Protein AF-0000000075650741 (afdb_homodimer)

InterPro domains:
  IPR013320 Concanavalin A-like lectin/glucanase domain superfamily [SSF49899] (111-325)

Secondary structure (DSSP, 8-state):
-----------------------------------------HHHHHHHHHHHHHHHHHHHHTT----------------------------------------SS----SSPPSSEEEEE--STTTTT---SSS----EEES-EEE--GGG-TT-EEEEESSTT-EEEE---STT--TTEEEEEEEEEE-TT--EEEEEE--TTSS---SEEEEETTTTEEEEE--BTT------EEEE-PPTTS-EEEEEEEETTTTEEEEEETTEEEEEEE--S--B---S-EEESB--GGG----B-EEEEEEEEEESS---HHHHHHHHHHHHS---/------------------------S--------------SSHHHHHHHHHHHHHHHHHHHHHGGG--------------------------------------SS----SSPPSSEEEEE--STTTTT---SSS----EEES-EEE--GGG-TT-EEEEESSTT-EEEE---STT--TTEEEEEEEEEE-TT--EEEEEE--TTSS---SEEEEETTTTEEEEE--BTT------EEEE-PPTTS-EEEEEEEETTTTEEEEEETTEEEEEEE--S--B---S-EEESB--GGG----B-EEEEEEEEEESS---HHHHHHHHHHHHS---

Solvent-accessible surface area (backbone atoms only — not comparable to full-atom values): 36694 Å² total; per-residue (Å²): 140,85,81,80,77,80,74,80,74,78,76,75,77,73,78,78,77,78,80,82,81,82,81,88,82,81,71,75,75,67,74,71,79,57,81,69,70,77,59,83,52,72,64,60,62,51,52,53,45,51,52,42,52,50,52,43,51,59,56,57,72,70,60,74,72,81,75,85,79,77,86,79,77,76,77,82,86,82,79,88,83,84,79,83,86,73,90,73,85,77,83,84,82,80,80,72,80,71,81,79,74,85,75,72,82,73,72,56,63,88,60,74,58,68,22,55,38,36,28,26,50,20,19,68,90,55,32,49,38,31,61,32,34,51,62,45,45,37,49,79,29,73,60,48,72,29,66,15,58,87,67,32,80,37,32,6,26,29,26,76,39,34,46,64,10,26,35,39,27,59,49,87,54,54,62,44,38,39,46,20,28,24,44,34,31,37,38,26,40,33,72,57,31,26,19,31,65,40,26,22,29,44,82,96,41,76,58,50,23,28,33,34,31,34,31,81,56,33,27,20,43,34,38,33,74,12,24,65,83,45,46,82,51,85,58,51,74,43,74,75,48,58,63,76,36,78,45,38,39,35,40,33,32,33,31,92,80,8,38,34,39,35,28,50,68,50,37,79,73,45,72,47,79,73,43,80,48,56,34,14,33,75,34,31,34,27,23,20,11,47,64,70,90,48,75,49,64,48,6,19,18,29,35,40,23,48,39,36,34,27,43,34,52,70,50,58,68,50,42,40,48,38,51,59,50,57,34,65,57,69,132,135,84,76,74,81,76,78,76,74,75,76,74,77,79,79,79,79,77,77,78,82,71,89,77,85,84,69,78,70,73,72,74,72,67,76,72,69,83,48,90,49,75,67,50,53,48,49,50,43,53,49,42,50,48,47,44,51,49,47,60,65,60,58,63,70,75,75,78,82,81,78,81,70,82,88,85,80,90,85,81,83,86,74,83,86,76,89,73,85,80,83,80,80,84,70,80,75,67,85,78,73,84,74,71,83,74,72,56,64,89,62,74,58,67,22,55,41,38,28,26,48,21,18,66,88,54,33,49,37,31,59,33,35,50,62,46,46,38,48,79,30,73,60,46,70,29,68,15,60,86,67,33,80,34,32,6,26,28,28,77,39,36,45,65,11,25,35,40,26,59,50,88,55,56,60,42,38,40,47,20,27,23,44,33,31,37,36,26,40,34,73,57,31,27,18,32,64,41,26,22,28,43,81,96,42,75,58,49,24,29,32,34,29,35,31,79,57,31,27,20,45,36,38,30,73,12,24,64,84,43,46,85,51,84,60,51,74,41,74,76,48,57,64,76,37,78,44,36,38,35,40,34,33,33,30,91,80,7,38,32,37,35,27,51,68,50,37,79,70,44,74,48,78,74,43,82,50,56,34,14,32,77,34,32,34,26,22,19,11,47,63,71,89,48,74,50,64,50,7,20,17,30,35,41,24,47,38,37,33,27,43,35,51,71,50,58,69,50,41,40,50,39,48,59,50,57,36,65,58,69,134

Organism: Branchiostoma floridae (NCBI:txid7739)

Structure (mmCIF, N/CA/C/O backbone):
data_AF-0000000075650741-model_v1
#
loop_
_entity.id
_entity.type
_entity.pdbx_description
1 polymer 'Collagen alpha-1(II) chain-like'
#
loop_
_atom_site.group_PDB
_atom_site.id
_atom_site.type_symbol
_atom_site.label_atom_id
_atom_site.label_alt_id
_atom_site.label_comp_id
_atom_site.label_asym_id
_atom_site.label_entity_id
_atom_site.label_seq_id
_atom_site.pdbx_PDB_ins_code
_atom_site.Cartn_x
_atom_site.Cartn_y
_atom_site.Cartn_z
_atom_site.occupancy
_atom_site.B_iso_or_equiv
_atom_site.auth_seq_id
_atom_site.auth_comp_id
_atom_site.auth_asym_id
_atom_site.auth_atom_id
_atom_site.pdbx_PDB_model_num
ATOM 1 N N . MET A 1 1 ? -2.533 -32 -63.5 1 22.06 1 MET A N 1
ATOM 2 C CA . MET A 1 1 ? -1.88 -30.688 -63.5 1 22.06 1 MET A CA 1
ATOM 3 C C . MET A 1 1 ? -0.895 -30.594 -62.344 1 22.06 1 MET A C 1
ATOM 5 O O . MET A 1 1 ? -1.131 -31.156 -61.25 1 22.06 1 MET A O 1
ATOM 9 N N . ALA A 1 2 ? 0.439 -29.922 -62.562 1 23.55 2 ALA A N 1
ATOM 10 C CA . ALA A 1 2 ? 1.89 -29.875 -62.375 1 23.55 2 ALA A CA 1
ATOM 11 C C . ALA A 1 2 ? 2.279 -29.141 -61.125 1 23.55 2 ALA A C 1
ATOM 13 O O . ALA A 1 2 ? 2.037 -27.938 -61 1 23.55 2 ALA A O 1
ATOM 14 N N . MET A 1 3 ? 2.051 -29.688 -59.969 1 25.89 3 MET A N 1
ATOM 15 C CA . MET A 1 3 ? 1.99 -29.141 -58.594 1 25.89 3 MET A CA 1
ATOM 16 C C . MET A 1 3 ? 3.35 -28.594 -58.188 1 25.89 3 MET A C 1
ATOM 18 O O . MET A 1 3 ? 4.328 -29.328 -58.094 1 25.89 3 MET A O 1
ATOM 22 N N . PHE A 1 4 ? 3.777 -27.297 -58.719 1 23.48 4 PHE A N 1
ATOM 23 C CA . PHE A 1 4 ? 5.062 -26.609 -58.719 1 23.48 4 PHE A CA 1
ATOM 24 C C . PHE A 1 4 ? 5.594 -26.406 -57.312 1 23.48 4 PHE A C 1
ATOM 26 O O . PHE A 1 4 ? 4.895 -25.859 -56.438 1 23.48 4 PHE A O 1
ATOM 33 N N . THR A 1 5 ? 6.453 -27.312 -56.75 1 26.52 5 THR A N 1
ATOM 34 C CA . THR A 1 5 ? 7.277 -27.547 -55.562 1 26.52 5 THR A CA 1
ATOM 35 C C . THR A 1 5 ? 8.227 -26.375 -55.344 1 26.52 5 THR A C 1
ATOM 37 O O . THR A 1 5 ? 9.234 -26.234 -56.031 1 26.52 5 THR A O 1
ATOM 40 N N . GLY A 1 6 ? 7.684 -25.031 -55.344 1 22.67 6 GLY A N 1
ATOM 41 C CA . GLY A 1 6 ? 8.57 -23.891 -55.5 1 22.67 6 GLY A CA 1
ATOM 42 C C . GLY A 1 6 ? 9.617 -23.797 -54.406 1 22.67 6 GLY A C 1
ATOM 43 O O . GLY A 1 6 ? 9.281 -23.703 -53.219 1 22.67 6 GLY A O 1
ATOM 44 N N . LEU A 1 7 ? 10.852 -24.469 -54.531 1 22.59 7 LEU A N 1
ATOM 45 C CA . LEU A 1 7 ? 12.094 -24.609 -53.781 1 22.59 7 LEU A CA 1
ATOM 46 C C . LEU A 1 7 ? 12.727 -23.25 -53.5 1 22.59 7 LEU A C 1
ATOM 48 O O . LEU A 1 7 ? 13.141 -22.547 -54.438 1 22.59 7 LEU A O 1
ATOM 52 N N . PHE A 1 8 ? 12.086 -22.312 -52.719 1 22.97 8 PHE A N 1
ATOM 53 C CA . PHE A 1 8 ? 12.625 -20.969 -52.594 1 22.97 8 PHE A CA 1
ATOM 54 C C . PHE A 1 8 ? 14.055 -21 -52.062 1 22.97 8 PHE A C 1
ATOM 56 O O . PHE A 1 8 ? 14.297 -21.453 -50.969 1 22.97 8 PHE A O 1
ATOM 63 N N . LEU A 1 9 ? 15.117 -21.219 -52.938 1 20.98 9 LEU A N 1
ATOM 64 C CA . LEU A 1 9 ? 16.562 -21.266 -52.75 1 20.98 9 LEU A CA 1
ATOM 65 C C . LEU A 1 9 ? 17.078 -19.938 -52.188 1 20.98 9 LEU A C 1
ATOM 67 O O . LEU A 1 9 ? 17.047 -18.922 -52.875 1 20.98 9 LEU A O 1
ATOM 71 N N . VAL A 1 10 ? 16.656 -19.484 -51.031 1 22 10 VAL A N 1
ATOM 72 C CA . VAL A 1 10 ? 17.141 -18.188 -50.562 1 22 10 VAL A CA 1
ATOM 73 C C . VAL A 1 10 ? 18.672 -18.188 -50.531 1 22 10 VAL A C 1
ATOM 75 O O . VAL A 1 10 ? 19.281 -19.016 -49.844 1 22 10 VAL A O 1
ATOM 78 N N . THR A 1 11 ? 19.328 -17.859 -51.625 1 19.67 11 THR A N 1
ATOM 79 C CA . THR A 1 11 ? 20.75 -17.719 -51.906 1 19.67 11 THR A CA 1
ATOM 80 C C . THR A 1 11 ? 21.438 -16.844 -50.875 1 19.67 11 THR A C 1
ATOM 82 O O . THR A 1 11 ? 21.031 -15.703 -50.656 1 19.67 11 THR A O 1
ATOM 85 N N . LEU A 1 12 ? 22.031 -17.422 -49.812 1 21.25 12 LEU A N 1
ATOM 86 C CA . LEU A 1 12 ? 22.953 -16.984 -48.75 1 21.25 12 LEU A CA 1
ATOM 87 C C . LEU A 1 12 ? 24.094 -16.172 -49.344 1 21.25 12 LEU A C 1
ATOM 89 O O . LEU A 1 12 ? 24.906 -16.703 -50.094 1 21.25 12 LEU A O 1
ATOM 93 N N . MET A 1 13 ? 23.734 -14.969 -49.938 1 21.34 13 MET A N 1
ATOM 94 C CA . MET A 1 13 ? 24.781 -14.148 -50.531 1 21.34 13 MET A CA 1
ATOM 95 C C . MET A 1 13 ? 26 -14.086 -49.625 1 21.34 13 MET A C 1
ATOM 97 O O . MET A 1 13 ? 25.875 -13.891 -48.406 1 21.34 13 MET A O 1
ATOM 101 N N . SER A 1 14 ? 27.094 -14.82 -49.938 1 22.47 14 SER A N 1
ATOM 102 C CA . SER A 1 14 ? 28.453 -15.055 -49.5 1 22.47 14 SER A CA 1
ATOM 103 C C . SER A 1 14 ? 29.203 -13.734 -49.281 1 22.47 14 SER A C 1
ATOM 105 O O . SER A 1 14 ? 29.547 -13.055 -50.25 1 22.47 14 SER A O 1
ATOM 107 N N . LEU A 1 15 ? 28.672 -12.766 -48.5 1 20.91 15 LEU A N 1
ATOM 108 C CA . LEU A 1 15 ? 29.484 -11.555 -48.406 1 20.91 15 LEU A CA 1
ATOM 109 C C . LEU A 1 15 ? 30.922 -11.891 -48.062 1 20.91 15 LEU A C 1
ATOM 111 O O . LEU A 1 15 ? 31.203 -12.523 -47.062 1 20.91 15 LEU A O 1
ATOM 115 N N . SER A 1 16 ? 31.734 -12.117 -49.125 1 20.84 16 SER A N 1
ATOM 116 C CA . SER A 1 16 ? 33.156 -12.43 -49.219 1 20.84 16 SER A CA 1
ATOM 117 C C . SER A 1 16 ? 34 -11.453 -48.406 1 20.84 16 SER A C 1
ATOM 119 O O . SER A 1 16 ? 34.156 -10.289 -48.812 1 20.84 16 SER A O 1
ATOM 121 N N . CYS A 1 17 ? 33.75 -11.375 -47.094 1 20.3 17 CYS A N 1
ATOM 122 C CA . CYS A 1 17 ? 34.594 -10.523 -46.281 1 20.3 17 CYS A CA 1
ATOM 123 C C . CYS A 1 17 ? 36.062 -10.781 -46.594 1 20.3 17 CYS A C 1
ATOM 125 O O . CYS A 1 17 ? 36.5 -11.938 -46.625 1 20.3 17 CYS A O 1
ATOM 127 N N . ALA A 1 18 ? 36.75 -9.781 -47.188 1 20.05 18 ALA A N 1
ATOM 128 C CA . ALA A 1 18 ? 38.094 -9.477 -47.688 1 20.05 18 ALA A CA 1
ATOM 129 C C . ALA A 1 18 ? 39.156 -10.039 -46.75 1 20.05 18 ALA A C 1
ATOM 131 O O . ALA A 1 18 ? 38.875 -10.305 -45.594 1 20.05 18 ALA A O 1
ATOM 132 N N . GLN A 1 19 ? 40.406 -9.938 -47.312 1 19.84 19 GLN A N 1
ATOM 133 C CA . GLN A 1 19 ? 41.688 -10.578 -47.188 1 19.84 19 GLN A CA 1
ATOM 134 C C . GLN A 1 19 ? 42.281 -10.352 -45.812 1 19.84 19 GLN A C 1
ATOM 136 O O . GLN A 1 19 ? 41.938 -9.383 -45.125 1 19.84 19 GLN A O 1
ATOM 141 N N . PRO A 1 20 ? 43.281 -11.289 -45.375 1 22.2 20 PRO A N 1
ATOM 142 C CA . PRO A 1 20 ? 44.031 -11.68 -44.188 1 22.2 20 PRO A CA 1
ATOM 143 C C . PRO A 1 20 ? 44.969 -10.594 -43.688 1 22.2 20 PRO A C 1
ATOM 145 O O . PRO A 1 20 ? 45.938 -10.266 -44.375 1 22.2 20 PRO A O 1
ATOM 148 N N . ILE A 1 21 ? 44.5 -9.328 -43.562 1 22.64 21 ILE A N 1
ATOM 149 C CA . ILE A 1 21 ? 45.594 -8.398 -43.281 1 22.64 21 ILE A CA 1
ATOM 150 C C . ILE A 1 21 ? 46.531 -9 -42.219 1 22.64 21 ILE A C 1
ATOM 152 O O . ILE A 1 21 ? 46.094 -9.469 -41.188 1 22.64 21 ILE A O 1
ATOM 156 N N . SER A 1 22 ? 47.781 -9.242 -42.594 1 19.83 22 SER A N 1
ATOM 157 C CA . SER A 1 22 ? 49.031 -9.844 -42.094 1 19.83 22 SER A CA 1
ATOM 158 C C . SER A 1 22 ? 49.344 -9.406 -40.688 1 19.83 22 SER A C 1
ATOM 160 O O . SER A 1 22 ? 48.719 -8.484 -40.156 1 19.83 22 SER A O 1
ATOM 162 N N . SER A 1 23 ? 50.781 -9.312 -40.219 1 20.41 23 SER A N 1
ATOM 163 C CA . SER A 1 23 ? 51.688 -9.758 -39.188 1 20.41 23 SER A CA 1
ATOM 164 C C . SER A 1 23 ? 51.688 -8.781 -38 1 20.41 23 SER A C 1
ATOM 166 O O . SER A 1 23 ? 52 -9.164 -36.875 1 20.41 23 SER A O 1
ATOM 168 N N . LEU A 1 24 ? 51.906 -7.434 -38.188 1 22.2 24 LEU A N 1
ATOM 169 C CA . LEU A 1 24 ? 52.875 -6.863 -37.25 1 22.2 24 LEU A CA 1
ATOM 170 C C . LEU A 1 24 ? 52.312 -6.809 -35.844 1 22.2 24 LEU A C 1
ATOM 172 O O . LEU A 1 24 ? 51.094 -6.695 -35.656 1 22.2 24 LEU A O 1
ATOM 176 N N . PRO A 1 25 ? 53.281 -6.973 -34.719 1 21.83 25 PRO A N 1
ATOM 177 C CA . PRO A 1 25 ? 53.281 -7.359 -33.312 1 21.83 25 PRO A CA 1
ATOM 178 C C . PRO A 1 25 ? 52.406 -6.477 -32.438 1 21.83 25 PRO A C 1
ATOM 180 O O . PRO A 1 25 ? 51.531 -6.984 -31.719 1 21.83 25 PRO A O 1
ATOM 183 N N . ASP A 1 26 ? 53.062 -5.551 -31.734 1 22.39 26 ASP A N 1
ATOM 184 C CA . ASP A 1 26 ? 52.938 -5.051 -30.359 1 22.39 26 ASP A CA 1
ATOM 185 C C . ASP A 1 26 ? 51.812 -4.035 -30.266 1 22.39 26 ASP A C 1
ATOM 187 O O . ASP A 1 26 ? 51.719 -3.291 -29.281 1 22.39 26 ASP A O 1
ATOM 191 N N . HIS A 1 27 ? 51.031 -3.838 -31.312 1 21.84 27 HIS A N 1
ATOM 192 C CA . HIS A 1 27 ? 50.438 -2.533 -31.516 1 21.84 27 HIS A CA 1
ATOM 193 C C . HIS A 1 27 ? 49.406 -2.223 -30.422 1 21.84 27 HIS A C 1
ATOM 195 O O . HIS A 1 27 ? 48.562 -3.055 -30.109 1 21.84 27 HIS A O 1
ATOM 201 N N . SER A 1 28 ? 49.906 -1.343 -29.438 1 24.44 28 SER A N 1
ATOM 202 C CA . SER A 1 28 ? 49.156 -0.745 -28.328 1 24.44 28 SER A CA 1
ATOM 203 C C . SER A 1 28 ? 47.781 -0.284 -28.781 1 24.44 28 SER A C 1
ATOM 205 O O . SER A 1 28 ? 47.656 0.58 -29.656 1 24.44 28 SER A O 1
ATOM 207 N N . CYS A 1 29 ? 46.906 -1.183 -29 1 22.8 29 CYS A N 1
ATOM 208 C CA . CYS A 1 29 ? 45.594 -0.986 -29.594 1 22.8 29 CYS A CA 1
ATOM 209 C C . CYS A 1 29 ? 44.906 0.219 -28.969 1 22.8 29 CYS A C 1
ATOM 211 O O . CYS A 1 29 ? 44.531 0.192 -27.797 1 22.8 29 CYS A O 1
ATOM 213 N N . ILE A 1 30 ? 45.562 1.432 -29.266 1 24.48 30 ILE A N 1
ATOM 214 C CA . ILE A 1 30 ? 44.906 2.67 -28.859 1 24.48 30 ILE A CA 1
ATOM 215 C C . ILE A 1 30 ? 43.469 2.693 -29.391 1 24.48 30 ILE A C 1
ATOM 217 O O . ILE A 1 30 ? 43.25 2.613 -30.594 1 24.48 30 ILE A O 1
ATOM 221 N N . CYS A 1 31 ? 42.688 1.973 -28.734 1 22.81 31 CYS A N 1
ATOM 222 C CA . CYS A 1 31 ? 41.281 1.984 -29.125 1 22.81 31 CYS A CA 1
ATOM 223 C C . CYS A 1 31 ? 40.844 3.391 -29.516 1 22.81 31 CYS A C 1
ATOM 225 O O . CYS A 1 31 ? 40.969 4.32 -28.719 1 22.81 31 CYS A O 1
ATOM 227 N N . ASP A 1 32 ? 41.219 3.68 -30.781 1 23.89 32 ASP A N 1
ATOM 228 C CA . ASP A 1 32 ? 40.781 4.945 -31.359 1 23.89 32 ASP A CA 1
ATOM 229 C C . ASP A 1 32 ? 39.281 5.121 -31.188 1 23.89 32 ASP A C 1
ATOM 231 O O . ASP A 1 32 ? 38.469 4.352 -31.75 1 23.89 32 ASP A O 1
ATOM 235 N N . VAL A 1 33 ? 38.969 5.516 -30.062 1 25.94 33 VAL A N 1
ATOM 236 C CA . VAL A 1 33 ? 37.594 5.863 -29.75 1 25.94 33 VAL A CA 1
ATOM 237 C C . VAL A 1 33 ? 37.094 6.98 -30.672 1 25.94 33 VAL A C 1
ATOM 239 O O . VAL A 1 33 ? 36.531 7.969 -30.203 1 25.94 33 VAL A O 1
ATOM 242 N N . SER A 1 34 ? 37.875 7.152 -31.797 1 23.98 34 SER A N 1
ATOM 243 C CA . SER A 1 34 ? 37.562 8.375 -32.531 1 23.98 34 SER A CA 1
ATOM 244 C C . SER A 1 34 ? 36.125 8.375 -33 1 23.98 34 SER A C 1
ATOM 246 O O . SER A 1 34 ? 35.531 9.445 -33.219 1 23.98 34 SER A O 1
ATOM 248 N N . PRO A 1 35 ? 35.844 7.281 -33.781 1 25.72 35 PRO A N 1
ATOM 249 C CA . PRO A 1 35 ? 34.812 7.723 -34.719 1 25.72 35 PRO A CA 1
ATOM 250 C C . PRO A 1 35 ? 33.5 8.117 -34.031 1 25.72 35 PRO A C 1
ATOM 252 O O . PRO A 1 35 ? 32.906 7.293 -33.312 1 25.72 35 PRO A O 1
ATOM 255 N N . VAL A 1 36 ? 33.469 9.328 -33.469 1 27.19 36 VAL A N 1
ATOM 256 C CA . VAL A 1 36 ? 32.25 9.953 -32.969 1 27.19 36 VAL A CA 1
ATOM 257 C C . VAL A 1 36 ? 31.125 9.82 -34 1 27.19 36 VAL A C 1
ATOM 259 O O . VAL A 1 36 ? 31.203 10.398 -35.094 1 27.19 36 VAL A O 1
ATOM 262 N N . VAL A 1 37 ? 30.766 8.578 -34.281 1 25.39 37 VAL A N 1
ATOM 263 C CA . VAL A 1 37 ? 29.609 8.523 -35.188 1 25.39 37 VAL A CA 1
ATOM 264 C C . VAL A 1 37 ? 28.594 9.586 -34.781 1 25.39 37 VAL A C 1
ATOM 266 O O . VAL A 1 37 ? 28.234 9.711 -33.625 1 25.39 37 VAL A O 1
ATOM 269 N N . HIS A 1 38 ? 28.625 10.727 -35.5 1 28 38 HIS A N 1
ATOM 270 C CA . HIS A 1 38 ? 27.609 11.773 -35.5 1 28 38 HIS A CA 1
ATOM 271 C C . HIS A 1 38 ? 26.203 11.172 -35.5 1 28 38 HIS A C 1
ATOM 273 O O . HIS A 1 38 ? 25.547 11.07 -36.562 1 28 38 HIS A O 1
ATOM 279 N N . CYS A 1 39 ? 26.156 9.961 -35.062 1 26.66 39 CYS A N 1
ATOM 280 C CA . CYS A 1 39 ? 24.766 9.555 -35.219 1 26.66 39 CYS A CA 1
ATOM 281 C C . CYS A 1 39 ? 23.828 10.516 -34.469 1 26.66 39 CYS A C 1
ATOM 283 O O . CYS A 1 39 ? 24.062 10.844 -33.312 1 26.66 39 CYS A O 1
ATOM 285 N N . ASN A 1 40 ? 23.281 11.469 -35.188 1 30.67 40 ASN A N 1
ATOM 286 C CA . ASN A 1 40 ? 22.281 12.461 -34.812 1 30.67 40 ASN A CA 1
ATOM 287 C C . ASN A 1 40 ? 21.281 11.898 -33.781 1 30.67 40 ASN A C 1
ATOM 289 O O . ASN A 1 40 ? 20.297 12.555 -33.438 1 30.67 40 ASN A O 1
ATOM 293 N N . ASN A 1 41 ? 21.281 10.531 -33.875 1 30.52 41 ASN A N 1
ATOM 294 C CA . ASN A 1 41 ? 20.141 10.078 -33.094 1 30.52 41 ASN A CA 1
ATOM 295 C C . ASN A 1 41 ? 20.469 10.016 -31.609 1 30.52 41 ASN A C 1
ATOM 297 O O . ASN A 1 41 ? 21.531 9.523 -31.219 1 30.52 41 ASN A O 1
ATOM 301 N N . ASP A 1 42 ? 19.875 10.734 -30.75 1 36.53 42 ASP A N 1
ATOM 302 C CA . ASP A 1 42 ? 19.906 10.945 -29.312 1 36.53 42 ASP A CA 1
ATOM 303 C C . ASP A 1 42 ? 20 9.617 -28.562 1 36.53 42 ASP A C 1
ATOM 305 O O . ASP A 1 42 ? 20.578 9.547 -27.484 1 36.53 42 ASP A O 1
ATOM 309 N N . SER A 1 43 ? 19.688 8.547 -29.172 1 37.72 43 SER A N 1
ATOM 310 C CA . SER A 1 43 ? 19.578 7.262 -28.5 1 37.72 43 SER A CA 1
ATOM 311 C C . SER A 1 43 ? 20.953 6.602 -28.344 1 37.72 43 SER A C 1
ATOM 313 O O . SER A 1 43 ? 21.25 6.004 -27.312 1 37.72 43 SER A O 1
ATOM 315 N N . ALA A 1 44 ? 21.781 6.715 -29.266 1 45.06 44 ALA A N 1
ATOM 316 C CA . ALA A 1 44 ? 23.062 6.004 -29.25 1 45.06 44 ALA A CA 1
ATOM 317 C C . ALA A 1 44 ? 24.047 6.664 -28.297 1 45.06 44 ALA A C 1
ATOM 319 O O . ALA A 1 44 ? 24.766 5.98 -27.562 1 45.06 44 ALA A O 1
ATOM 320 N N . LEU A 1 45 ? 24.062 7.949 -28.188 1 42.78 45 LEU A N 1
ATOM 321 C CA . LEU A 1 45 ? 24.938 8.695 -27.297 1 42.78 4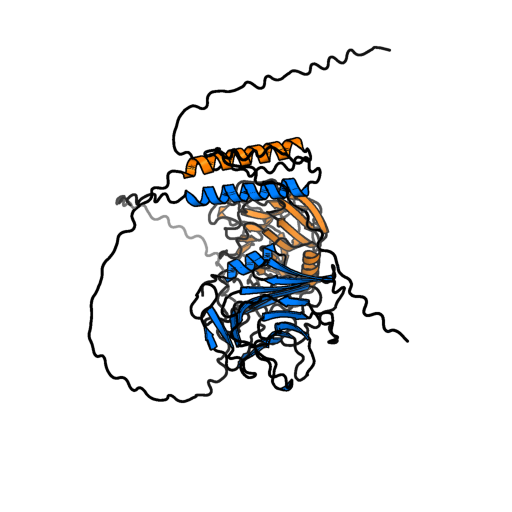5 LEU A CA 1
ATOM 322 C C . LEU A 1 45 ? 24.594 8.398 -25.828 1 42.78 45 LEU A C 1
ATOM 324 O O . LEU A 1 45 ? 25.484 8.242 -25 1 42.78 45 LEU A O 1
ATOM 328 N N . ARG A 1 46 ? 23.297 8.156 -25.578 1 46.81 46 ARG A N 1
ATOM 329 C CA . ARG A 1 46 ? 22.844 7.863 -24.219 1 46.81 46 ARG A CA 1
ATOM 330 C C . ARG A 1 46 ? 23.234 6.449 -23.812 1 46.81 46 ARG A C 1
ATOM 332 O O . ARG A 1 46 ? 23.641 6.219 -22.672 1 46.81 46 ARG A O 1
ATOM 339 N N . ALA A 1 47 ? 23.281 5.52 -24.703 1 47.31 47 ALA A N 1
ATOM 340 C CA . ALA A 1 47 ? 23.719 4.152 -24.422 1 47.31 47 ALA A CA 1
ATOM 341 C C . ALA A 1 47 ? 25.203 4.102 -24.109 1 47.31 47 ALA A C 1
ATOM 343 O O . ALA A 1 47 ? 25.625 3.412 -23.172 1 47.31 47 ALA A O 1
ATOM 344 N N . GLU A 1 48 ? 25.953 4.902 -24.812 1 51.47 48 GLU A N 1
ATOM 345 C CA . GLU A 1 48 ? 27.406 4.938 -24.578 1 51.47 48 GLU A CA 1
ATOM 346 C C . GLU A 1 48 ? 27.734 5.602 -23.25 1 51.47 48 GLU A C 1
ATOM 348 O O . GLU A 1 48 ? 28.594 5.129 -22.5 1 51.47 48 GLU A O 1
ATOM 353 N N . LEU A 1 49 ? 26.953 6.621 -22.906 1 49.09 49 LEU A N 1
ATOM 354 C CA . LEU A 1 49 ? 27.109 7.273 -21.609 1 49.09 49 LEU A CA 1
ATOM 355 C C . LEU A 1 49 ? 26.75 6.316 -20.484 1 49.09 49 LEU A C 1
ATOM 357 O O . LEU A 1 49 ? 27.438 6.258 -19.469 1 49.09 49 LEU A O 1
ATOM 361 N N . ASP A 1 50 ? 25.781 5.535 -20.781 1 49.62 50 ASP A N 1
ATOM 362 C CA . ASP A 1 50 ? 25.344 4.59 -19.75 1 49.62 50 ASP A CA 1
ATOM 363 C C . ASP A 1 50 ? 26.344 3.459 -19.578 1 49.62 50 ASP A C 1
ATOM 365 O O . ASP A 1 50 ? 26.625 3.033 -18.453 1 49.62 50 ASP A O 1
ATOM 369 N N . LEU A 1 51 ? 26.969 3.08 -20.609 1 51.34 51 LEU A N 1
ATOM 370 C CA . LEU A 1 51 ? 28 2.059 -20.562 1 51.34 51 LEU A CA 1
ATOM 371 C C . LEU A 1 51 ? 29.234 2.57 -19.828 1 51.34 51 LEU A C 1
ATOM 373 O O . LEU A 1 51 ? 29.812 1.862 -19 1 51.34 51 LEU A O 1
ATOM 377 N N . LEU A 1 52 ? 29.5 3.816 -19.984 1 50.12 52 LEU A N 1
ATOM 378 C CA . LEU A 1 52 ? 30.688 4.383 -19.344 1 50.12 52 LEU A CA 1
ATOM 379 C C . LEU A 1 52 ? 30.438 4.59 -17.859 1 50.12 52 LEU A C 1
ATOM 381 O O . LEU A 1 52 ? 31.328 4.352 -17.031 1 50.12 52 LEU A O 1
ATOM 385 N N . LYS A 1 53 ? 29.234 4.891 -17.562 1 50.06 53 LYS A N 1
ATOM 386 C CA . LYS A 1 53 ? 28.859 5.027 -16.156 1 50.06 53 LYS A CA 1
ATOM 387 C C . LYS A 1 53 ? 28.906 3.682 -15.438 1 50.06 53 LYS A C 1
ATOM 389 O O . LYS A 1 53 ? 29.359 3.602 -14.297 1 50.06 53 LYS A O 1
ATOM 394 N N . ASP A 1 54 ? 28.609 2.652 -16.172 1 49.38 54 ASP A N 1
ATOM 395 C CA . ASP A 1 54 ? 28.734 1.295 -15.656 1 49.38 54 ASP A CA 1
ATOM 396 C C . ASP A 1 54 ? 30.188 0.918 -15.438 1 49.38 54 ASP A C 1
ATOM 398 O O . ASP A 1 54 ? 30.531 0.291 -14.43 1 49.38 54 ASP A O 1
ATOM 402 N N . VAL A 1 55 ? 30.938 1.335 -16.172 1 48.97 55 VAL A N 1
ATOM 403 C CA . VAL A 1 55 ? 32.375 1.024 -16.078 1 48.97 55 VAL A CA 1
ATOM 404 C C . VAL A 1 55 ? 32.969 1.773 -14.906 1 48.97 55 VAL A C 1
ATOM 406 O O . VAL A 1 55 ? 33.75 1.197 -14.125 1 48.97 55 VAL A O 1
ATOM 409 N N . VAL A 1 56 ? 32.5 2.988 -14.68 1 46.19 56 VAL A N 1
ATOM 410 C CA . VAL A 1 56 ? 33 3.764 -13.555 1 46.19 56 VAL A CA 1
ATOM 411 C C . VAL A 1 56 ? 32.562 3.139 -12.242 1 46.19 56 VAL A C 1
ATOM 413 O O . VAL A 1 56 ? 33.344 3.004 -11.305 1 46.19 56 VAL A O 1
ATOM 416 N N . ARG A 1 57 ? 31.375 2.684 -12.172 1 45.94 57 ARG A N 1
ATOM 417 C CA . ARG A 1 57 ? 30.844 2.059 -10.961 1 45.94 57 ARG A CA 1
ATOM 418 C C . ARG A 1 57 ? 31.594 0.77 -10.641 1 45.94 57 ARG A C 1
ATOM 420 O O . ARG A 1 57 ? 31.922 0.51 -9.477 1 45.94 57 ARG A O 1
ATOM 427 N N . GLN A 1 58 ? 31.891 0.084 -11.57 1 44.97 58 GLN A N 1
ATOM 428 C CA . GLN A 1 58 ? 32.656 -1.145 -11.375 1 44.97 58 GLN A CA 1
ATOM 429 C C . GLN A 1 58 ? 34.031 -0.845 -10.828 1 44.97 58 GLN A C 1
ATOM 431 O O . GLN A 1 58 ? 34.531 -1.557 -9.953 1 44.97 58 GLN A O 1
ATOM 436 N N . LEU A 1 59 ? 34.5 0.212 -11.195 1 40.34 59 LEU A N 1
ATOM 437 C CA . LEU A 1 59 ? 35.844 0.554 -10.734 1 40.34 59 LEU A CA 1
ATOM 438 C C . LEU A 1 59 ? 35.812 1.032 -9.289 1 40.34 59 LEU A C 1
ATOM 440 O O . LEU A 1 59 ? 36.719 0.715 -8.508 1 40.34 59 LEU A O 1
ATOM 444 N N . LEU A 1 60 ? 34.781 1.847 -8.914 1 35.75 60 LEU A N 1
ATOM 445 C CA . LEU A 1 60 ? 34.719 2.4 -7.566 1 35.75 60 LEU A CA 1
ATOM 446 C C . LEU A 1 60 ? 34.406 1.31 -6.547 1 35.75 60 LEU A C 1
ATOM 448 O O . LEU A 1 60 ? 34.844 1.375 -5.402 1 35.75 60 LEU A O 1
ATOM 452 N N . GLN A 1 61 ? 33.562 0.375 -6.734 1 32.03 61 GLN A N 1
ATOM 453 C CA . GLN A 1 61 ? 33.25 -0.744 -5.844 1 32.03 61 GLN A CA 1
ATOM 454 C C . GLN A 1 61 ? 34.531 -1.521 -5.496 1 32.03 61 GLN A C 1
ATOM 456 O O . GLN A 1 61 ? 34.594 -2.156 -4.441 1 32.03 61 GLN A O 1
ATOM 461 N N . ALA A 1 62 ? 35.469 -1.44 -6.262 1 31.64 62 ALA A N 1
ATOM 462 C CA . ALA A 1 62 ? 36.625 -2.236 -5.93 1 31.64 62 ALA A CA 1
ATOM 463 C C . ALA A 1 62 ? 37.406 -1.602 -4.789 1 31.64 62 ALA A C 1
ATOM 465 O O . ALA A 1 62 ? 38.219 -2.271 -4.129 1 31.64 62 ALA A O 1
ATOM 466 N N . GLY A 1 63 ? 37.281 -0.254 -4.484 1 26.45 63 GLY A N 1
ATOM 467 C CA . GLY A 1 63 ? 38.25 0.323 -3.568 1 26.45 63 GLY A CA 1
ATOM 468 C C . GLY A 1 63 ? 37.844 0.211 -2.113 1 26.45 63 GLY A C 1
ATOM 469 O O . GLY A 1 63 ? 38.625 0.485 -1.212 1 26.45 63 GLY A O 1
ATOM 470 N N . SER A 1 64 ? 36.625 0.279 -1.69 1 26.11 64 SER A N 1
ATOM 471 C CA . SER A 1 64 ? 36.375 0.927 -0.41 1 26.11 64 SER A CA 1
ATOM 472 C C . SER A 1 64 ? 36.688 -0.005 0.756 1 26.11 64 SER A C 1
ATOM 474 O O . SER A 1 64 ? 36.125 0.137 1.84 1 26.11 64 SER A O 1
ATOM 476 N N . ASN A 1 65 ? 37.625 -0.882 0.846 1 20.55 65 ASN A N 1
ATOM 477 C CA . ASN A 1 65 ? 37.812 -1.817 1.951 1 20.55 65 ASN A CA 1
ATOM 478 C C . ASN A 1 65 ? 38.406 -1.13 3.178 1 20.55 65 ASN A C 1
ATOM 480 O O . ASN A 1 65 ? 38.938 -1.792 4.07 1 20.55 65 ASN A O 1
ATOM 484 N N . VAL A 1 66 ? 38.625 0.191 3.324 1 18.67 66 VAL A N 1
ATOM 485 C CA . VAL A 1 66 ? 39.594 0.42 4.391 1 18.67 66 VAL A CA 1
ATOM 486 C C . VAL A 1 66 ? 38.938 0.26 5.75 1 18.67 66 VAL A C 1
ATOM 488 O O . VAL A 1 66 ? 37.812 0.756 5.961 1 18.67 66 VAL A O 1
ATOM 491 N N . SER A 1 67 ? 39.438 -0.645 6.711 1 17.52 67 SER A N 1
ATOM 492 C CA . SER A 1 67 ? 39.219 -1.27 8.016 1 17.52 67 SER A CA 1
ATOM 493 C C . SER A 1 67 ? 39.469 -0.277 9.148 1 17.52 67 SER A C 1
ATOM 495 O O . SER A 1 67 ? 40.344 -0.475 9.984 1 17.52 67 SER A O 1
ATOM 497 N N . SER A 1 68 ? 38.906 0.985 9.094 1 16.88 68 SER A N 1
ATOM 498 C CA . SER A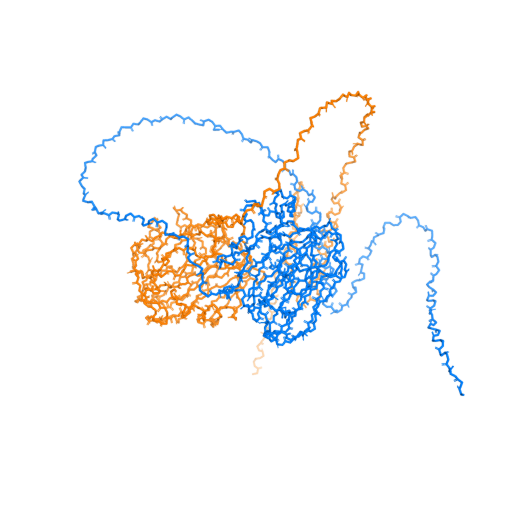 1 68 ? 39.406 1.806 10.188 1 16.88 68 SER A CA 1
ATOM 499 C C . SER A 1 68 ? 39.062 1.191 11.539 1 16.88 68 SER A C 1
ATOM 501 O O . SER A 1 68 ? 37.969 0.664 11.727 1 16.88 68 SER A O 1
ATOM 503 N N . ALA A 1 69 ? 40.125 0.937 12.367 1 15.91 69 ALA A N 1
ATOM 504 C CA . ALA A 1 69 ? 40.5 0.368 13.664 1 15.91 69 ALA A CA 1
ATOM 505 C C . ALA A 1 69 ? 39.812 1.115 14.797 1 15.91 69 ALA A C 1
ATOM 507 O O . ALA A 1 69 ? 39.375 2.26 14.633 1 15.91 69 ALA A O 1
ATOM 508 N N . GLY A 1 70 ? 39.844 0.587 16.172 1 16.27 70 GLY A N 1
ATOM 509 C CA . GLY A 1 70 ? 39.188 0.257 17.422 1 16.27 70 GLY A CA 1
ATOM 510 C C . GLY A 1 70 ? 39.312 1.356 18.453 1 16.27 70 GLY A C 1
ATOM 511 O O . GLY A 1 70 ? 38.875 1.181 19.609 1 16.27 70 GLY A O 1
ATOM 512 N N . CYS A 1 71 ? 39.406 2.701 18.109 1 15.52 71 CYS A N 1
ATOM 513 C CA . CYS A 1 71 ? 39.969 3.42 19.25 1 15.52 71 CYS A CA 1
ATOM 514 C C . CYS A 1 71 ? 39.031 3.307 20.453 1 15.52 71 CYS A C 1
ATOM 516 O O . CYS A 1 71 ? 37.812 3.23 20.312 1 15.52 71 CYS A O 1
ATOM 518 N N . ALA A 1 72 ? 39.75 3.129 21.688 1 15.57 72 ALA A N 1
ATOM 519 C CA . ALA A 1 72 ? 39.656 2.77 23.109 1 15.57 72 ALA A CA 1
ATOM 520 C C . ALA A 1 72 ? 38.844 3.803 23.875 1 15.57 72 ALA A C 1
ATOM 522 O O . ALA A 1 72 ? 38.844 4.992 23.547 1 15.57 72 ALA A O 1
ATOM 523 N N . GLN A 1 73 ? 37.812 3.311 24.578 1 16.27 73 GLN A N 1
ATOM 524 C CA . GLN A 1 73 ? 36.688 3.717 25.422 1 16.27 73 GLN A CA 1
ATOM 525 C C . GLN A 1 73 ? 37.188 4.371 26.719 1 16.27 73 GLN A C 1
ATOM 527 O O . GLN A 1 73 ? 36.375 4.688 27.594 1 16.27 73 GLN A O 1
ATOM 532 N N . GLY A 1 74 ? 38.062 5.449 26.609 1 14.92 74 GLY A N 1
ATOM 533 C CA . GLY A 1 74 ? 38.531 5.648 27.969 1 14.92 74 GLY A CA 1
ATOM 534 C C . GLY A 1 74 ? 37.438 5.941 28.953 1 14.92 74 GLY A C 1
ATOM 535 O O . GLY A 1 74 ? 36.312 6.277 28.562 1 14.92 74 GLY A O 1
ATOM 536 N N . PRO A 1 75 ? 37.781 5.879 30.375 1 15.77 75 PRO A N 1
ATOM 537 C CA . PRO A 1 75 ? 37.188 5.562 31.672 1 15.77 75 PRO A CA 1
ATOM 538 C C . PRO A 1 75 ? 36.469 6.758 32.312 1 15.77 75 PRO A C 1
ATOM 540 O O . PRO A 1 75 ? 35.875 6.629 33.375 1 15.77 75 PRO A O 1
ATOM 543 N N . ALA A 1 76 ? 36.062 7.746 31.625 1 15.53 76 ALA A N 1
ATOM 544 C CA . ALA A 1 76 ? 36.188 8.906 32.5 1 15.53 76 ALA A CA 1
ATOM 545 C C . ALA A 1 76 ? 35.312 8.727 33.75 1 15.53 76 ALA A C 1
ATOM 547 O O . ALA A 1 76 ? 34.344 7.98 33.75 1 15.53 76 ALA A O 1
ATOM 548 N N . GLY A 1 77 ? 35.844 9.406 34.844 1 14.98 77 GLY A N 1
ATOM 549 C CA . GLY A 1 77 ? 35.812 9.445 36.281 1 14.98 77 GLY A CA 1
ATOM 550 C C . GLY A 1 77 ? 34.469 9.852 36.875 1 14.98 77 GLY A C 1
ATOM 551 O O . GLY A 1 77 ? 33.594 10.305 36.125 1 14.98 77 GLY A O 1
ATOM 552 N N . ARG A 1 78 ? 34.5 10.055 38.25 1 14.84 78 ARG A N 1
ATOM 553 C CA . ARG A 1 78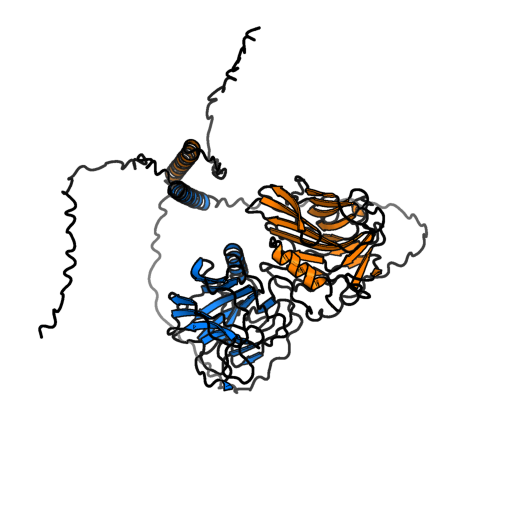 ? 33.781 9.727 39.469 1 14.84 78 ARG A CA 1
ATOM 554 C C . ARG A 1 78 ? 32.75 10.781 39.781 1 14.84 78 ARG A C 1
ATOM 556 O O . ARG A 1 78 ? 31.625 10.453 40.188 1 14.84 78 ARG A O 1
ATOM 563 N N . ASP A 1 79 ? 33 12.148 39.719 1 14.17 79 ASP A N 1
ATOM 564 C CA . ASP A 1 79 ? 32.969 12.633 41.094 1 14.17 79 ASP A CA 1
ATOM 565 C C . ASP A 1 79 ? 31.516 12.891 41.531 1 14.17 79 ASP A C 1
ATOM 567 O O . ASP A 1 79 ? 31.062 12.367 42.531 1 14.17 79 ASP A O 1
ATOM 571 N N . GLY A 1 80 ? 31.125 14.227 41.625 1 14.81 80 GLY A N 1
ATOM 572 C CA . GLY A 1 80 ? 30.859 14.93 42.875 1 14.81 80 GLY A CA 1
ATOM 573 C C . GLY A 1 80 ? 29.406 14.867 43.312 1 14.81 80 GLY A C 1
ATOM 574 O O . GLY A 1 80 ? 28.516 14.617 42.5 1 14.81 80 GLY A O 1
ATOM 575 N N . ARG A 1 81 ? 29.281 15.055 44.719 1 15.05 81 ARG A N 1
ATOM 576 C CA . ARG A 1 81 ? 28.359 14.734 45.781 1 15.05 81 ARG A CA 1
ATOM 577 C C . ARG A 1 81 ? 27.078 15.562 45.688 1 15.05 81 ARG A C 1
ATOM 579 O O . ARG A 1 81 ? 25.984 15.031 45.844 1 15.05 81 ARG A O 1
ATOM 586 N N . ASP A 1 82 ? 27.125 16.953 45.656 1 14.91 82 ASP A N 1
ATOM 587 C CA . ASP A 1 82 ? 26.5 17.5 46.844 1 14.91 82 ASP A CA 1
ATOM 588 C C . ASP A 1 82 ? 24.984 17.609 46.688 1 14.91 82 ASP A C 1
ATOM 590 O O . ASP A 1 82 ? 24.469 17.578 45.594 1 14.91 82 ASP A O 1
ATOM 594 N N . GLY A 1 83 ? 24.359 18.391 47.719 1 15.24 83 GLY A N 1
ATOM 595 C CA . GLY A 1 83 ? 23.328 18.328 48.75 1 15.24 83 GLY A CA 1
ATOM 596 C C . GLY A 1 83 ? 22 18.938 48.312 1 15.24 83 GLY A C 1
ATOM 597 O O . GLY A 1 83 ? 20.938 18.406 48.625 1 15.24 83 GLY A O 1
ATOM 598 N N . LEU A 1 84 ? 21.938 20.141 47.625 1 15.99 84 LEU A N 1
ATOM 599 C CA . LEU A 1 84 ? 21.141 21.016 48.469 1 15.99 84 LEU A CA 1
ATOM 600 C C . LEU A 1 84 ? 19.656 20.672 48.406 1 15.99 84 LEU A C 1
ATOM 602 O O . LEU A 1 84 ? 19.219 20.078 47.406 1 15.99 84 LEU A O 1
ATOM 606 N N . PRO A 1 85 ? 18.812 21.516 49.156 1 16.56 85 PRO A N 1
ATOM 607 C CA . PRO A 1 85 ? 17.656 21.375 50.062 1 16.56 85 PRO A CA 1
ATOM 608 C C . PRO A 1 85 ? 16.328 21.328 49.281 1 16.56 85 PRO A C 1
ATOM 610 O O . PRO A 1 85 ? 16.297 21.594 48.094 1 16.56 85 PRO A O 1
ATOM 613 N N . GLY A 1 86 ? 15.305 21.672 50.094 1 16.06 86 GLY A N 1
ATOM 614 C CA . GLY A 1 86 ? 13.984 21.219 50.5 1 16.06 86 GLY A CA 1
ATOM 615 C C . GLY A 1 86 ? 12.859 21.859 49.719 1 16.06 86 GLY A C 1
ATOM 616 O O . GLY A 1 86 ? 11.688 21.547 49.938 1 16.06 86 GLY A O 1
ATOM 617 N N . ARG A 1 87 ? 13.008 22.766 48.688 1 16.73 87 ARG A N 1
ATOM 618 C CA . ARG A 1 87 ? 11.852 23.656 48.844 1 16.73 87 ARG A CA 1
ATOM 619 C C . ARG A 1 87 ? 10.555 22.906 48.531 1 16.73 87 ARG A C 1
ATOM 621 O O . ARG A 1 87 ? 10.492 22.125 47.594 1 16.73 87 ARG A O 1
ATOM 628 N N . ASP A 1 88 ? 9.5 23.094 49.312 1 15.95 88 ASP A N 1
ATOM 629 C CA . ASP A 1 88 ? 8.219 22.547 49.781 1 15.95 88 ASP A CA 1
ATOM 630 C C . ASP A 1 88 ? 7.168 22.625 48.688 1 15.95 88 ASP A C 1
ATOM 632 O O . ASP A 1 88 ? 6.387 21.688 48.5 1 15.95 88 ASP A O 1
ATOM 636 N N . GLY A 1 89 ? 6.832 23.828 48.125 1 18.05 89 GLY A N 1
ATOM 637 C CA . GLY A 1 89 ? 5.41 24.109 48.25 1 18.05 89 GLY A CA 1
ATOM 638 C C . GLY A 1 89 ? 4.551 23.25 47.344 1 18.05 89 GLY A C 1
ATOM 639 O O . GLY A 1 89 ? 5.047 22.703 46.344 1 18.05 89 GLY A O 1
ATOM 640 N N . ALA A 1 90 ? 3.143 23.172 47.5 1 17.66 90 ALA A N 1
ATOM 641 C CA . ALA A 1 90 ? 1.982 22.281 47.5 1 17.66 90 ALA A CA 1
ATOM 642 C C . ALA A 1 90 ? 1.348 22.219 46.094 1 17.66 90 ALA A C 1
ATOM 644 O O . ALA A 1 90 ? 0.515 21.359 45.844 1 17.66 90 ALA A O 1
ATOM 645 N N . PRO A 1 91 ? 1.754 22.875 45.031 1 19.34 91 PRO A N 1
ATOM 646 C CA . PRO A 1 91 ? 0.51 23.188 44.312 1 19.34 91 PRO A CA 1
ATOM 647 C C . PRO A 1 91 ? -0.207 21.938 43.812 1 19.34 91 PRO A C 1
ATOM 649 O O . PRO A 1 91 ? 0.406 20.875 43.688 1 19.34 91 PRO A O 1
ATOM 652 N N . GLY A 1 92 ? -1.577 22.062 43.438 1 19.89 92 GLY A N 1
ATOM 653 C CA . GLY A 1 92 ? -2.727 21.188 43.219 1 19.89 92 GLY A CA 1
ATOM 654 C C . GLY A 1 92 ? -2.576 20.297 42 1 19.89 92 GLY A C 1
ATOM 655 O O . GLY A 1 92 ? -1.768 20.594 41.125 1 19.89 92 GLY A O 1
ATOM 656 N N . VAL A 1 93 ? -3.271 19.078 42 1 18.64 93 VAL A N 1
ATOM 657 C CA . VAL A 1 93 ? -3.229 17.734 41.438 1 18.64 93 VAL A CA 1
ATOM 658 C C . VAL A 1 93 ? -3.805 17.75 40 1 18.64 93 VAL A C 1
ATOM 660 O O . VAL A 1 93 ? -5.02 17.875 39.844 1 18.64 93 VAL A O 1
ATOM 663 N N . SER A 1 94 ? -3.496 18.609 39.062 1 22.08 94 SER A N 1
ATOM 664 C CA . SER A 1 94 ? -4.219 18.438 37.812 1 22.08 94 SER A CA 1
ATOM 665 C C . SER A 1 94 ? -4.078 17.016 37.281 1 22.08 94 SER A C 1
ATOM 667 O O . SER A 1 94 ? -2.963 16.5 37.156 1 22.08 94 SER A O 1
ATOM 669 N N . GLY A 1 95 ? -5.207 16.172 37.344 1 20.34 95 GLY A N 1
ATOM 670 C CA . GLY A 1 95 ? -5.309 14.766 37 1 20.34 95 GLY A CA 1
ATOM 671 C C . GLY A 1 95 ? -4.863 14.477 35.562 1 20.34 95 GLY A C 1
ATOM 672 O O . GLY A 1 95 ? -5.324 15.125 34.625 1 20.34 95 GLY A O 1
ATOM 673 N N . GLU A 1 96 ? -3.779 14.031 35.375 1 24.64 96 GLU A N 1
ATOM 674 C CA . GLU A 1 96 ? -3.209 13.453 34.156 1 24.64 96 GLU A CA 1
ATOM 675 C C . GLU A 1 96 ? -4.027 12.258 33.688 1 24.64 96 GLU A C 1
ATOM 677 O O . GLU A 1 96 ? -4.086 11.227 34.375 1 24.64 96 GLU A O 1
ATOM 682 N N . ILE A 1 97 ? -5.262 12.492 33.125 1 30.69 97 ILE A N 1
ATOM 683 C CA . ILE A 1 97 ? -5.949 11.328 32.594 1 30.69 97 ILE A CA 1
ATOM 684 C C . ILE A 1 97 ? -4.965 10.477 31.797 1 30.69 97 ILE A C 1
ATOM 686 O O . ILE A 1 97 ? -4.223 10.992 30.953 1 30.69 97 ILE A O 1
ATOM 690 N N . GLY A 1 98 ? -4.672 9.297 32.25 1 27.52 98 GLY A N 1
ATOM 691 C CA . GLY A 1 98 ? -3.762 8.281 31.766 1 27.52 98 GLY A CA 1
ATOM 692 C C . GLY A 1 98 ? -4.035 7.891 30.312 1 27.52 98 GLY A C 1
ATOM 693 O O . GLY A 1 98 ? -5.117 8.164 29.797 1 27.52 98 GLY A O 1
ATOM 694 N N . PRO A 1 99 ? -3.059 7.434 29.625 1 33.25 99 PRO A N 1
ATOM 695 C CA . PRO A 1 99 ? -3.076 6.945 28.25 1 33.25 99 PRO A CA 1
ATOM 696 C C . PRO A 1 99 ? -4.059 5.793 28.047 1 33.25 99 PRO A C 1
ATOM 698 O O . PRO A 1 99 ? -4.203 4.938 28.922 1 33.25 99 PRO A O 1
ATOM 701 N N . ALA A 1 100 ? -5.27 5.957 27.609 1 33.78 100 ALA A N 1
ATOM 702 C CA . ALA A 1 100 ? -6.141 4.844 27.234 1 33.78 100 ALA A CA 1
ATOM 703 C C . ALA A 1 100 ? -5.348 3.709 26.594 1 33.78 100 ALA A C 1
ATOM 705 O O . ALA A 1 100 ? -4.359 3.951 25.906 1 33.78 100 ALA A O 1
ATOM 706 N N . GLY A 1 101 ? -5.441 2.41 27.125 1 32.69 101 GLY A N 1
ATOM 707 C CA . GLY A 1 101 ? -4.801 1.174 26.719 1 32.69 101 GLY A CA 1
ATOM 708 C C . GLY A 1 101 ? -5 0.866 25.234 1 32.69 101 GLY A C 1
ATOM 709 O O . GLY A 1 101 ? -5.875 1.45 24.594 1 32.69 101 GLY A O 1
ATOM 710 N N . PRO A 1 102 ? -4.129 -0.02 24.594 1 35.06 102 PRO A N 1
ATOM 711 C CA . PRO A 1 102 ? -4.113 -0.309 23.156 1 35.06 102 PRO A CA 1
ATOM 712 C C . PRO A 1 102 ? -5.391 -0.995 22.688 1 35.06 102 PRO A C 1
ATOM 714 O O . PRO A 1 102 ? -5.836 -1.974 23.297 1 35.06 102 PRO A O 1
ATOM 717 N N . PRO A 1 103 ? -6.383 -0.329 22.141 1 37.44 103 PRO A N 1
ATOM 718 C CA . PRO A 1 103 ? -7.559 -1.062 21.656 1 37.44 103 PRO A CA 1
ATOM 719 C C . PRO A 1 103 ? -7.191 -2.334 20.906 1 37.44 103 PRO A C 1
ATOM 721 O O . PRO A 1 103 ? -6.062 -2.465 20.422 1 37.44 103 PRO A O 1
ATOM 724 N N . GLY A 1 104 ? -8.023 -3.453 20.922 1 35.69 104 GLY A N 1
ATOM 725 C CA . GLY A 1 104 ? -7.949 -4.738 20.25 1 35.69 104 GLY A CA 1
ATOM 726 C C . GLY A 1 104 ? -7.574 -4.617 18.781 1 35.69 104 GLY A C 1
ATOM 727 O O . GLY A 1 104 ? -7.531 -3.512 18.234 1 35.69 104 GLY A O 1
ATOM 728 N N . PRO A 1 105 ? -7.203 -5.746 18.125 1 41.78 105 PRO A N 1
ATOM 729 C CA . PRO A 1 105 ? -6.762 -5.715 16.719 1 41.78 105 PRO A CA 1
ATOM 730 C C . PRO A 1 105 ? -7.766 -5.031 15.805 1 41.78 105 PRO A C 1
ATOM 732 O O . PRO A 1 105 ? -8.977 -5.125 16.031 1 41.78 105 PRO A O 1
ATOM 735 N N . PRO A 1 106 ? -7.398 -4.012 15.266 1 45.88 106 PRO A N 1
ATOM 736 C CA . PRO A 1 106 ? -8.305 -3.258 14.398 1 45.88 106 PRO A CA 1
ATOM 737 C C . PRO A 1 106 ? -9.031 -4.145 13.391 1 45.88 106 PRO A C 1
ATOM 739 O O . PRO A 1 106 ? -8.477 -5.156 12.945 1 45.88 106 PRO A O 1
ATOM 742 N N . GLY A 1 107 ? -10.344 -4.301 13.469 1 46.69 107 GLY A N 1
ATOM 743 C CA . GLY A 1 107 ? -11.133 -4.891 12.398 1 46.69 107 GLY A CA 1
ATOM 744 C C . GLY A 1 107 ? -10.648 -4.496 11.016 1 46.69 107 GLY A C 1
ATOM 745 O O . GLY A 1 107 ? -9.867 -3.555 10.867 1 46.69 107 GLY A O 1
ATOM 746 N N . PRO A 1 108 ? -10.859 -5.418 10.047 1 51.97 108 PRO A N 1
ATOM 747 C CA . PRO A 1 108 ? -10.461 -5.152 8.672 1 51.97 108 PRO A CA 1
ATOM 748 C C . PRO A 1 108 ? -10.992 -3.82 8.148 1 51.97 108 PRO A C 1
ATOM 750 O O . PRO A 1 108 ? -12.062 -3.373 8.562 1 51.97 108 PRO A O 1
ATOM 753 N N . ARG A 1 109 ? -10.125 -3.178 7.41 1 56.97 109 ARG A N 1
ATOM 754 C CA . ARG A 1 109 ? -10.5 -1.96 6.695 1 56.97 109 ARG A CA 1
ATOM 755 C C . ARG A 1 109 ? -11.633 -2.225 5.719 1 56.97 109 ARG A C 1
ATOM 757 O O . ARG A 1 109 ? -11.609 -3.209 4.977 1 56.97 109 ARG A O 1
ATOM 764 N N . ALA A 1 110 ? -12.742 -1.555 5.836 1 58.56 110 ALA A N 1
ATOM 765 C CA . ALA A 1 110 ? -13.93 -1.761 5.012 1 58.56 110 ALA A CA 1
ATOM 766 C C . ALA A 1 110 ? -13.656 -1.415 3.553 1 58.56 110 ALA A C 1
ATOM 768 O O . ALA A 1 110 ? -14.172 -2.068 2.645 1 58.56 110 ALA A O 1
ATOM 769 N N . TYR A 1 111 ? -12.742 -0.417 3.297 1 75.38 111 TYR A N 1
ATOM 770 C CA . TYR A 1 111 ? -12.5 -0.044 1.907 1 75.38 111 TYR A CA 1
ATOM 771 C C . TYR A 1 111 ? -11.016 -0.04 1.589 1 75.38 111 TYR A C 1
ATOM 773 O O . TYR A 1 111 ? -10.227 0.593 2.295 1 75.38 111 TYR A O 1
ATOM 781 N N . PRO A 1 112 ? -10.773 -0.781 0.503 1 88.38 112 PRO A N 1
ATOM 782 C CA . PRO A 1 112 ? -9.328 -0.857 0.254 1 88.38 112 PRO A CA 1
ATOM 783 C C . PRO A 1 112 ? -8.766 0.424 -0.358 1 88.38 112 PRO A C 1
ATOM 785 O O . PRO A 1 112 ? -9.305 0.93 -1.345 1 88.38 112 PRO A O 1
ATOM 788 N N . LEU A 1 113 ? -7.809 1.003 0.234 1 92.56 113 LEU A N 1
ATOM 789 C CA . LEU A 1 113 ? -7.059 2.139 -0.29 1 92.56 113 LEU A CA 1
ATOM 790 C C . LEU A 1 113 ? -6.086 1.693 -1.376 1 92.56 113 LEU A C 1
ATOM 792 O O . LEU A 1 113 ? -5.758 0.508 -1.475 1 92.56 113 LEU A O 1
ATOM 796 N N . PRO A 1 114 ? -5.688 2.582 -2.244 1 94.19 114 PRO A N 1
ATOM 797 C CA . PRO A 1 114 ? -4.734 2.193 -3.285 1 94.19 114 PRO A CA 1
ATOM 798 C C . PRO A 1 114 ? -3.441 1.617 -2.713 1 94.19 114 PRO A C 1
ATOM 800 O O . PRO A 1 114 ? -2.848 2.203 -1.804 1 94.19 114 PRO A O 1
ATOM 803 N N . GLY A 1 115 ? -3.09 0.486 -3.178 1 95.88 115 GLY A N 1
ATOM 804 C CA . GLY A 1 115 ? -1.87 -0.141 -2.691 1 95.88 115 GLY A CA 1
ATOM 805 C C . GLY A 1 115 ? -2.027 -1.626 -2.428 1 95.88 115 GLY A C 1
ATOM 806 O O . GLY A 1 115 ? -2.793 -2.307 -3.113 1 95.88 115 GLY A O 1
ATOM 807 N N . LEU A 1 116 ? -1.214 -2.113 -1.516 1 95.94 116 LEU A N 1
ATOM 808 C CA . LEU A 1 116 ? -1.186 -3.516 -1.115 1 95.94 116 LEU A CA 1
ATOM 809 C C . LEU A 1 116 ? -2.492 -3.914 -0.438 1 95.94 116 LEU A C 1
ATOM 811 O O . LEU A 1 116 ? -2.914 -3.277 0.531 1 95.94 116 LEU A O 1
ATOM 815 N N . VAL A 1 117 ? -3.166 -4.977 -0.98 1 95.88 117 VAL A N 1
ATOM 816 C CA . VAL A 1 117 ? -4.453 -5.363 -0.414 1 95.88 117 VAL A CA 1
ATOM 817 C C . VAL A 1 117 ? -4.391 -6.805 0.087 1 95.88 117 VAL A C 1
ATOM 819 O O . VAL A 1 117 ? -5.305 -7.277 0.763 1 95.88 117 VAL A O 1
ATOM 822 N N . GLY A 1 118 ? -3.375 -7.477 -0.196 1 95.94 118 GLY A N 1
ATOM 823 C CA . GLY A 1 118 ? -3.057 -8.812 0.296 1 95.94 118 GLY A CA 1
ATOM 824 C C . GLY A 1 118 ? -1.566 -9.086 0.352 1 95.94 118 GLY A C 1
ATOM 825 O O . GLY A 1 118 ? -0.832 -8.75 -0.58 1 95.94 118 GLY A O 1
ATOM 826 N N . TYR A 1 119 ? -1.14 -9.602 1.461 1 95.75 119 TYR A N 1
ATOM 827 C CA . TYR A 1 119 ? 0.254 -10.008 1.616 1 95.75 119 TYR A CA 1
ATOM 828 C C . TYR A 1 119 ? 0.37 -11.242 2.498 1 95.75 119 TYR A C 1
ATOM 830 O O . TYR A 1 119 ? 0.044 -11.195 3.688 1 95.75 119 TYR A O 1
ATOM 838 N N . TRP A 1 120 ? 0.844 -12.281 1.915 1 96.81 120 TRP A N 1
ATOM 839 C CA . TRP A 1 120 ? 1.081 -13.539 2.615 1 96.81 120 TRP A CA 1
ATOM 840 C C . TRP A 1 120 ? 2.553 -13.93 2.543 1 96.81 120 TRP A C 1
ATOM 842 O O . TRP A 1 120 ? 3.033 -14.367 1.496 1 96.81 120 TRP A O 1
ATOM 852 N N . PRO A 1 121 ? 3.24 -13.844 3.658 1 95 121 PRO A N 1
ATOM 853 C CA . PRO A 1 121 ? 4.66 -14.211 3.637 1 95 121 PRO A CA 1
ATOM 854 C C . PRO A 1 121 ? 4.883 -15.688 3.344 1 95 121 PRO A C 1
ATOM 856 O O . PRO A 1 121 ? 5.918 -16.062 2.783 1 95 121 PRO A O 1
ATOM 859 N N . LEU A 1 122 ? 3.963 -16.516 3.768 1 97.19 122 LEU A N 1
ATOM 860 C CA . LEU A 1 122 ? 4.004 -17.969 3.531 1 97.19 122 LEU A CA 1
ATOM 861 C C . LEU A 1 122 ? 5.266 -18.578 4.129 1 97.19 122 LEU A C 1
ATOM 863 O O . LEU A 1 122 ? 5.949 -19.359 3.467 1 97.19 122 LEU A O 1
ATOM 867 N N . ASN A 1 123 ? 5.566 -18.109 5.324 1 94.38 123 ASN A N 1
ATOM 868 C CA . ASN A 1 123 ? 6.711 -18.609 6.074 1 94.38 123 ASN A CA 1
ATOM 869 C C . ASN A 1 123 ? 6.273 -19.266 7.379 1 94.38 123 ASN A C 1
ATOM 871 O O . ASN A 1 123 ? 5.078 -19.391 7.652 1 94.38 123 ASN A O 1
ATOM 875 N N . GLU A 1 124 ? 7.242 -19.703 8.086 1 93.5 124 GLU A N 1
ATOM 876 C CA . GLU A 1 124 ? 6.973 -20.453 9.312 1 93.5 124 GLU A CA 1
ATOM 877 C C . GLU A 1 124 ? 6.266 -19.562 10.336 1 93.5 124 GLU A C 1
ATOM 879 O O . GLU A 1 124 ? 5.383 -20.031 11.062 1 93.5 124 GLU A O 1
ATOM 884 N N . GLU A 1 125 ? 6.586 -18.391 10.367 1 89.5 125 GLU A N 1
ATOM 885 C CA . GLU A 1 125 ? 6.059 -17.469 11.383 1 89.5 125 GLU A CA 1
ATOM 886 C C . GLU A 1 125 ? 4.598 -17.125 11.102 1 89.5 125 GLU A C 1
ATOM 888 O O . GLU A 1 125 ? 3.775 -17.094 12.023 1 89.5 125 GLU A O 1
ATOM 893 N N . HIS A 1 126 ? 4.297 -16.938 9.852 1 91.81 126 HIS A N 1
ATOM 894 C CA . HIS A 1 126 ? 2.984 -16.375 9.547 1 91.81 126 HIS A CA 1
ATOM 895 C C . HIS A 1 126 ? 2.098 -17.406 8.844 1 91.81 126 HIS A C 1
ATOM 897 O O . HIS A 1 126 ? 0.877 -17.234 8.781 1 91.81 126 HIS A O 1
ATOM 903 N N . GLY A 1 127 ? 2.686 -18.406 8.289 1 94.69 127 GLY A N 1
ATOM 904 C CA . GLY A 1 127 ? 1.895 -19.281 7.449 1 94.69 127 GLY A CA 1
ATOM 905 C C . GLY A 1 127 ? 1.182 -18.562 6.324 1 94.69 127 GLY A C 1
ATOM 906 O O . GLY A 1 127 ? 1.791 -17.766 5.605 1 94.69 127 GLY A O 1
ATOM 907 N N . ALA A 1 128 ? -0.113 -18.875 6.207 1 97.31 128 ALA A N 1
ATOM 908 C CA . ALA A 1 128 ? -0.91 -18.25 5.156 1 97.31 128 ALA A CA 1
ATOM 909 C C . ALA A 1 128 ? -1.747 -17.109 5.711 1 97.31 128 ALA A C 1
ATOM 911 O O . ALA A 1 128 ? -2.812 -16.797 5.176 1 97.31 128 ALA A O 1
ATOM 912 N N . ARG A 1 129 ? -1.295 -16.516 6.738 1 94.69 129 ARG A N 1
ATOM 913 C CA . ARG A 1 129 ? -1.978 -15.359 7.312 1 94.69 129 ARG A CA 1
ATOM 914 C C . ARG A 1 129 ? -1.743 -14.117 6.469 1 94.69 129 ARG A C 1
ATOM 916 O O . ARG A 1 129 ? -0.621 -13.859 6.027 1 94.69 129 ARG A O 1
ATOM 923 N N . ASP A 1 130 ? -2.818 -13.344 6.301 1 94.31 130 ASP A N 1
ATOM 924 C CA . ASP A 1 130 ? -2.729 -12.078 5.586 1 94.31 130 ASP A CA 1
ATOM 925 C C . ASP A 1 130 ? -2.213 -10.969 6.5 1 94.31 130 ASP A C 1
ATOM 927 O O . ASP A 1 130 ? -2.896 -10.562 7.441 1 94.31 130 ASP A O 1
ATOM 931 N N . VAL A 1 131 ? -1.056 -10.414 6.18 1 90.38 131 VAL A N 1
ATOM 932 C CA . VAL A 1 131 ? -0.478 -9.391 7.047 1 90.38 131 VAL A CA 1
ATOM 933 C C . VAL A 1 131 ? -0.601 -8.023 6.383 1 90.38 131 VAL A C 1
ATOM 935 O O . VAL A 1 131 ? 0.077 -7.07 6.777 1 90.38 131 VAL A O 1
ATOM 938 N N . SER A 1 132 ? -1.455 -7.855 5.344 1 90.12 132 SER A N 1
ATOM 939 C CA . SER A 1 132 ? -1.644 -6.59 4.645 1 90.12 132 SER A CA 1
ATOM 940 C C . SER A 1 132 ? -2.545 -5.648 5.434 1 90.12 132 SER A C 1
ATOM 942 O O . SER A 1 132 ? -2.607 -4.453 5.145 1 90.12 132 SER A O 1
ATOM 944 N N . GLY A 1 133 ? -3.277 -6.188 6.402 1 84.69 133 GLY A N 1
ATOM 945 C CA . GLY A 1 133 ? -4.234 -5.398 7.16 1 84.69 133 GLY A CA 1
ATOM 946 C C . GLY A 1 133 ? -5.672 -5.645 6.75 1 84.69 133 GLY A C 1
ATOM 947 O O . GLY A 1 133 ? -6.602 -5.168 7.402 1 84.69 133 GLY A O 1
ATOM 948 N N . TYR A 1 134 ? -5.891 -6.441 5.695 1 90.25 134 TYR A N 1
ATOM 949 C CA . TYR A 1 134 ? -7.246 -6.613 5.195 1 90.25 134 TYR A CA 1
ATOM 950 C C . TYR A 1 134 ? -7.832 -7.945 5.641 1 90.25 134 TYR A C 1
ATOM 952 O O . TYR A 1 134 ? -9.031 -8.188 5.488 1 90.25 134 TYR A O 1
ATOM 960 N N . GLY A 1 135 ? -7.02 -8.883 6.105 1 89.75 135 GLY A N 1
ATOM 961 C CA . GLY A 1 135 ? -7.531 -10.008 6.867 1 89.75 135 GLY A CA 1
ATOM 962 C C . GLY A 1 135 ? -7.996 -11.156 5.996 1 89.75 135 GLY A C 1
ATOM 963 O O . GLY A 1 135 ? -8.867 -11.938 6.398 1 89.75 135 GLY A O 1
ATOM 964 N N . ASN A 1 136 ? -7.504 -11.312 4.812 1 94.5 136 ASN A N 1
ATOM 965 C CA . ASN A 1 136 ? -7.812 -12.469 3.971 1 94.5 136 ASN A CA 1
ATOM 966 C C . ASN A 1 136 ? -6.91 -13.656 4.293 1 94.5 136 ASN A C 1
ATOM 968 O O . ASN A 1 136 ? -6.121 -14.086 3.453 1 94.5 136 ASN A O 1
ATOM 972 N N . ASP A 1 137 ? -7.18 -14.266 5.461 1 96.31 137 ASP A N 1
ATOM 973 C CA . ASP A 1 137 ? -6.336 -15.352 5.941 1 96.31 137 ASP A CA 1
ATOM 974 C C . ASP A 1 137 ? -6.605 -16.641 5.172 1 96.31 137 ASP A C 1
ATOM 976 O O . ASP A 1 137 ? -7.762 -17.047 5.012 1 96.31 137 ASP A O 1
ATOM 980 N N . GLY A 1 138 ? -5.535 -17.281 4.793 1 97.5 138 GLY A N 1
ATOM 981 C CA . GLY A 1 138 ? -5.652 -18.516 4.035 1 97.5 138 GLY A CA 1
ATOM 982 C C . GLY A 1 138 ? -5.809 -19.75 4.91 1 97.5 138 GLY A C 1
ATOM 983 O O . GLY A 1 138 ? -5.41 -19.734 6.078 1 97.5 138 GLY A O 1
ATOM 984 N N . VAL A 1 139 ? -6.398 -20.75 4.301 1 96.5 139 VAL A N 1
ATOM 985 C CA . VAL A 1 139 ? -6.449 -22.094 4.883 1 96.5 139 VAL A CA 1
ATOM 986 C C . VAL A 1 139 ? -5.523 -23.016 4.105 1 96.5 139 VAL A C 1
ATOM 988 O O . VAL A 1 139 ? -5.629 -23.141 2.881 1 96.5 139 VAL A O 1
ATOM 991 N N . THR A 1 140 ? -4.652 -23.719 4.844 1 97.38 140 THR A N 1
ATOM 992 C CA . THR A 1 140 ? -3.654 -24.562 4.199 1 97.38 140 THR A CA 1
ATOM 993 C C . THR A 1 140 ? -4.094 -26.031 4.207 1 97.38 140 THR A C 1
ATOM 995 O O . THR A 1 140 ? -4.676 -26.5 5.184 1 97.38 140 THR A O 1
ATOM 998 N N . PHE A 1 141 ? -3.859 -26.672 3.066 1 95.94 141 PHE A N 1
ATOM 999 C CA . PHE A 1 141 ? -4.09 -28.094 2.918 1 95.94 141 PHE A CA 1
ATOM 1000 C C . PHE A 1 141 ? -2.812 -28.812 2.486 1 95.94 141 PHE A C 1
ATOM 1002 O O . PHE A 1 141 ? -2.324 -28.594 1.374 1 95.94 141 PHE A O 1
ATOM 1009 N N . SER A 1 142 ? -2.252 -29.656 3.35 1 96.19 142 SER A N 1
ATOM 1010 C CA . SER A 1 142 ? -1.112 -30.531 3.061 1 96.19 142 SER A CA 1
ATOM 1011 C C . SER A 1 142 ? 0.049 -29.734 2.471 1 96.19 142 SER A C 1
ATOM 1013 O O . SER A 1 142 ? 0.579 -30.094 1.417 1 96.19 142 SER A O 1
ATOM 1015 N N . THR A 1 143 ? 0.403 -28.625 3.043 1 97.25 143 THR A N 1
ATOM 1016 C CA . THR A 1 143 ? 1.581 -27.844 2.682 1 97.25 143 THR A CA 1
ATOM 1017 C C . THR A 1 143 ? 2.689 -28.031 3.713 1 97.25 143 THR A C 1
ATOM 1019 O O . THR A 1 143 ? 2.469 -28.625 4.766 1 97.25 143 THR A O 1
ATOM 1022 N N . GLY A 1 144 ? 3.895 -27.672 3.318 1 96.56 144 GLY A N 1
ATOM 1023 C CA . GLY A 1 144 ? 5.031 -27.719 4.223 1 96.56 144 GLY A CA 1
ATOM 1024 C C . GLY A 1 144 ? 5.75 -26.391 4.348 1 96.56 144 GLY A C 1
ATOM 1025 O O . GLY A 1 144 ? 5.27 -25.359 3.846 1 96.56 144 GLY A O 1
ATOM 1026 N N . VAL A 1 145 ? 6.809 -26.453 5.152 1 96 145 VAL A N 1
ATOM 1027 C CA . VAL A 1 145 ? 7.691 -25.297 5.316 1 96 145 VAL A CA 1
ATOM 1028 C C . VAL A 1 145 ? 9.062 -25.609 4.715 1 96 145 VAL A C 1
ATOM 1030 O O . VAL A 1 145 ? 9.555 -26.734 4.836 1 96 145 VAL A O 1
ATOM 1033 N N . SER A 1 146 ? 9.586 -24.609 4.059 1 96.81 146 SER A N 1
ATOM 1034 C CA . SER A 1 146 ? 10.883 -24.781 3.408 1 96.81 146 SER A CA 1
ATOM 1035 C C . SER A 1 146 ? 11.68 -23.484 3.422 1 96.81 146 SER A C 1
ATOM 1037 O O . SER A 1 146 ? 11.25 -22.484 4 1 96.81 146 SER A O 1
ATOM 1039 N N . GLU A 1 147 ? 12.945 -23.656 2.857 1 96.31 147 GLU A N 1
ATOM 1040 C CA . GLU A 1 147 ? 13.828 -22.5 2.783 1 96.31 147 GLU A CA 1
ATOM 1041 C C . GLU A 1 147 ? 13.266 -21.422 1.85 1 96.31 147 GLU A C 1
ATOM 1043 O O . GLU A 1 147 ? 12.734 -21.75 0.784 1 96.31 147 GLU A O 1
ATOM 1048 N N . GLY A 1 148 ? 13.383 -20.203 2.359 1 96.5 148 GLY A N 1
ATOM 1049 C CA . GLY A 1 148 ? 12.914 -19.078 1.566 1 96.5 148 GLY A CA 1
ATOM 1050 C C . GLY A 1 148 ? 13.992 -18.469 0.699 1 96.5 148 GLY A C 1
ATOM 1051 O O . GLY A 1 148 ? 15.117 -18.969 0.657 1 96.5 148 GLY A O 1
ATOM 1052 N N . PRO A 1 149 ? 13.523 -17.453 -0.027 1 95.69 149 PRO A N 1
ATOM 1053 C CA . PRO A 1 149 ? 14.539 -16.719 -0.791 1 95.69 149 PRO A CA 1
ATOM 1054 C C . PRO A 1 149 ? 15.672 -16.188 0.088 1 95.69 149 PRO A C 1
ATOM 1056 O O . PRO A 1 149 ? 15.445 -15.867 1.259 1 95.69 149 PRO A O 1
ATOM 1059 N N . GLY A 1 150 ? 16.922 -16.141 -0.505 1 90.31 150 GLY A N 1
ATOM 1060 C CA . GLY A 1 150 ? 18.078 -15.703 0.269 1 90.31 150 GLY A CA 1
ATOM 1061 C C . GLY A 1 150 ? 18.562 -16.75 1.262 1 90.31 150 GLY A C 1
ATOM 1062 O O . GLY A 1 150 ? 19.453 -16.469 2.064 1 90.31 150 GLY A O 1
ATOM 1063 N N . GLY A 1 151 ? 17.859 -17.844 1.272 1 90.88 151 GLY A N 1
ATOM 1064 C CA . GLY A 1 151 ? 18.312 -18.938 2.129 1 90.88 151 GLY A CA 1
ATOM 1065 C C . GLY A 1 151 ? 17.703 -18.875 3.521 1 90.88 151 GLY A C 1
ATOM 1066 O O . GLY A 1 151 ? 18.234 -19.5 4.449 1 90.88 151 GLY A O 1
ATOM 1067 N N . GLN A 1 152 ? 16.688 -18.266 3.676 1 90.31 152 GLN A N 1
ATOM 1068 C CA . GLN A 1 152 ? 16.078 -18.109 4.992 1 90.31 152 GLN A CA 1
ATOM 1069 C C . GLN A 1 152 ? 15.391 -19.406 5.434 1 90.31 152 GLN A C 1
ATOM 1071 O O . GLN A 1 152 ? 14.484 -19.891 4.762 1 90.31 152 GLN A O 1
ATOM 1076 N N . THR A 1 153 ? 15.766 -19.875 6.562 1 92.31 153 THR A N 1
ATOM 1077 C CA . THR A 1 153 ? 15.125 -21.078 7.094 1 92.31 153 THR A CA 1
ATOM 1078 C C . THR A 1 153 ? 13.656 -20.812 7.41 1 92.31 153 THR A C 1
ATOM 1080 O O . THR A 1 153 ? 13.328 -19.812 8.055 1 92.31 153 THR A O 1
ATOM 1083 N N . GLY A 1 154 ? 12.844 -21.703 6.855 1 95.19 154 GLY A N 1
ATOM 1084 C CA . GLY A 1 154 ? 11.414 -21.562 7.105 1 95.19 154 GLY A CA 1
ATOM 1085 C C . GLY A 1 154 ? 10.797 -20.375 6.41 1 95.19 154 GLY A C 1
ATOM 1086 O O . GLY A 1 154 ? 9.766 -19.859 6.848 1 95.19 154 GLY A O 1
ATOM 1087 N N . GLY A 1 155 ? 11.461 -19.891 5.387 1 95.56 155 GLY A N 1
ATOM 1088 C CA . GLY A 1 155 ? 11.055 -18.625 4.773 1 95.56 155 GLY A CA 1
ATOM 1089 C C . GLY A 1 155 ? 10.07 -18.812 3.635 1 95.56 155 GLY A C 1
ATOM 1090 O O . GLY A 1 155 ? 9.719 -17.844 2.949 1 95.56 155 GLY A O 1
ATOM 1091 N N . ALA A 1 156 ? 9.578 -20.141 3.455 1 97.75 156 ALA A N 1
ATOM 1092 C CA . ALA A 1 156 ? 8.664 -20.375 2.336 1 97.75 156 ALA A CA 1
ATOM 1093 C C . ALA A 1 156 ? 7.727 -21.547 2.627 1 97.75 156 ALA A C 1
ATOM 1095 O O . ALA A 1 156 ? 8.008 -22.375 3.496 1 97.75 156 ALA A O 1
ATOM 1096 N N . MET A 1 157 ? 6.668 -21.547 1.887 1 98.38 157 MET A N 1
ATOM 1097 C CA . MET A 1 157 ? 5.742 -22.672 1.922 1 98.38 157 MET A CA 1
ATOM 1098 C C . MET A 1 157 ? 6.023 -23.641 0.781 1 98.38 157 MET A C 1
ATOM 1100 O O . MET A 1 157 ? 6.305 -23.219 -0.343 1 98.38 157 MET A O 1
ATOM 1104 N N . TYR A 1 158 ? 5.945 -24.922 1.122 1 98.31 158 TYR A N 1
ATOM 1105 C CA . TYR A 1 158 ? 6.223 -25.953 0.139 1 98.31 158 TYR A CA 1
ATOM 1106 C C . TYR A 1 158 ? 4.938 -26.641 -0.314 1 98.31 158 TYR A C 1
ATOM 1108 O O . TYR A 1 158 ? 4.113 -27.031 0.512 1 98.31 158 TYR A O 1
ATOM 1116 N N . PHE A 1 159 ? 4.801 -26.75 -1.597 1 97.69 159 PHE A N 1
ATOM 1117 C CA . PHE A 1 159 ? 3.701 -27.469 -2.232 1 97.69 159 PHE A CA 1
ATOM 1118 C C . PHE A 1 159 ? 4.191 -28.766 -2.852 1 97.69 159 PHE A C 1
ATOM 1120 O O . PHE A 1 159 ? 5.199 -28.781 -3.562 1 97.69 159 PHE A O 1
ATOM 1127 N N . HIS A 1 160 ? 3.441 -29.828 -2.779 1 96.19 160 HIS A N 1
ATOM 1128 C CA . HIS A 1 160 ? 3.938 -31.172 -3.062 1 96.19 160 HIS A CA 1
ATOM 1129 C C . HIS A 1 160 ? 3.639 -31.578 -4.5 1 96.19 160 HIS A C 1
ATOM 1131 O O . HIS A 1 160 ? 4.027 -32.656 -4.938 1 96.19 160 HIS A O 1
ATOM 1137 N N . GLY A 1 161 ? 2.908 -30.828 -5.199 1 94.38 161 GLY A N 1
ATOM 1138 C CA . GLY A 1 161 ? 2.635 -31.141 -6.59 1 94.38 161 GLY A CA 1
ATOM 1139 C C . GLY A 1 161 ? 1.447 -32.062 -6.766 1 94.38 161 GLY A C 1
ATOM 1140 O O . GLY A 1 161 ? 1.372 -32.812 -7.742 1 94.38 161 GLY A O 1
ATOM 1141 N N . VAL A 1 162 ? 0.588 -32.094 -5.801 1 92.12 162 VAL A N 1
ATOM 1142 C CA . VAL A 1 162 ? -0.644 -32.875 -5.879 1 92.12 162 VAL A CA 1
ATOM 1143 C C . VAL A 1 162 ? -1.842 -31.984 -5.57 1 92.12 162 VAL A C 1
ATOM 1145 O O . VAL A 1 162 ? -1.699 -30.953 -4.918 1 92.12 162 VAL A O 1
ATOM 1148 N N . ALA A 1 163 ? -3.012 -32.406 -5.98 1 89.25 163 ALA A N 1
ATOM 1149 C CA . ALA A 1 163 ? -4.219 -31.578 -5.891 1 89.25 163 ALA A CA 1
ATOM 1150 C C . ALA A 1 163 ? -4.551 -31.234 -4.441 1 89.25 163 ALA A C 1
ATOM 1152 O O . ALA A 1 163 ? -5.145 -30.203 -4.156 1 89.25 163 ALA A O 1
ATOM 1153 N N . GLY A 1 164 ? -4.137 -32.031 -3.562 1 91.88 164 GLY A N 1
ATOM 1154 C CA . GLY A 1 164 ? -4.449 -31.828 -2.158 1 91.88 164 GLY A CA 1
ATOM 1155 C C . GLY A 1 164 ? -3.529 -30.828 -1.485 1 91.88 164 GLY A C 1
ATOM 1156 O O . GLY A 1 164 ? -3.816 -30.344 -0.384 1 91.88 164 GLY A O 1
ATOM 1157 N N . SER A 1 165 ? -2.471 -30.516 -2.082 1 96.06 165 SER A N 1
ATOM 1158 C CA . SER A 1 165 ? -1.517 -29.562 -1.535 1 96.06 165 SER A CA 1
ATOM 1159 C C . SER A 1 165 ? -1.803 -28.141 -2.039 1 96.06 165 SER A C 1
ATOM 1161 O O . SER A 1 165 ? -1.383 -27.781 -3.137 1 96.06 165 SER A O 1
ATOM 1163 N N . ARG A 1 166 ? -2.496 -27.344 -1.224 1 96.06 166 ARG A N 1
ATOM 1164 C CA . ARG A 1 166 ? -2.979 -26.047 -1.688 1 96.06 166 ARG A CA 1
ATOM 1165 C C . ARG A 1 166 ? -3.303 -25.141 -0.514 1 96.06 166 ARG A C 1
ATOM 1167 O O . ARG A 1 166 ? -3.355 -25.578 0.633 1 96.06 166 ARG A O 1
ATOM 1174 N N . VAL A 1 167 ? -3.4 -23.922 -0.868 1 97.5 167 VAL A N 1
ATOM 1175 C CA . VAL A 1 167 ? -3.936 -22.922 0.043 1 97.5 167 VAL A CA 1
ATOM 1176 C C . VAL A 1 167 ? -5.18 -22.281 -0.568 1 97.5 167 VAL A C 1
ATOM 1178 O O . VAL A 1 167 ? -5.223 -22.016 -1.773 1 97.5 167 VAL A O 1
ATOM 1181 N N . GLU A 1 168 ? -6.172 -22.062 0.25 1 95.62 168 GLU A N 1
ATOM 1182 C CA . GLU A 1 168 ? -7.363 -21.312 -0.157 1 95.62 168 GLU A CA 1
ATOM 1183 C C . GLU A 1 168 ? -7.504 -20.016 0.633 1 95.62 168 GLU A C 1
ATOM 1185 O O . GLU A 1 168 ? -7.367 -20.016 1.858 1 95.62 168 GLU A O 1
ATOM 1190 N N . PHE A 1 169 ? -7.684 -18.953 -0.126 1 96.5 169 PHE A N 1
ATOM 1191 C CA . PHE A 1 169 ? -7.859 -17.656 0.49 1 96.5 169 PHE A CA 1
ATOM 1192 C C . PHE A 1 169 ? -9.281 -17.141 0.293 1 96.5 169 PHE A C 1
ATOM 1194 O O . PHE A 1 169 ? -9.812 -17.188 -0.819 1 96.5 169 PHE A O 1
ATOM 1201 N N . PRO A 1 170 ? -9.875 -16.656 1.424 1 95.12 170 PRO A N 1
ATOM 1202 C CA . PRO A 1 170 ? -11.141 -15.961 1.216 1 95.12 170 PRO A CA 1
ATOM 1203 C C . PRO A 1 170 ? -10.969 -14.617 0.501 1 95.12 170 PRO A C 1
ATOM 1205 O O . PRO A 1 170 ? -9.836 -14.188 0.265 1 95.12 170 PRO A O 1
ATOM 1208 N N . ASN A 1 171 ? -11.984 -14.102 0.024 1 94.44 171 ASN A N 1
ATOM 1209 C CA . ASN A 1 171 ? -12.062 -12.758 -0.542 1 94.44 171 ASN A CA 1
ATOM 1210 C C . ASN A 1 171 ? -13.172 -11.938 0.104 1 94.44 171 ASN A C 1
ATOM 1212 O O . ASN A 1 171 ? -14.344 -12.094 -0.245 1 94.44 171 ASN A O 1
ATOM 1216 N N . ASN A 1 172 ? -12.766 -11.047 0.916 1 91.06 172 ASN A N 1
ATOM 1217 C CA . ASN A 1 172 ? -13.75 -10.25 1.635 1 91.06 172 ASN A CA 1
ATOM 1218 C C . ASN A 1 172 ? -14.102 -8.977 0.876 1 91.06 172 ASN A C 1
ATOM 1220 O O . ASN A 1 172 ? -14.719 -8.07 1.434 1 91.06 172 ASN A O 1
ATOM 1224 N N . GLY A 1 173 ? -13.656 -8.891 -0.327 1 92 173 GLY A N 1
ATOM 1225 C CA . GLY A 1 173 ? -13.891 -7.715 -1.149 1 92 173 GLY A CA 1
ATOM 1226 C C . GLY A 1 173 ? -12.633 -6.91 -1.413 1 92 173 GLY A C 1
ATOM 1227 O O . GLY A 1 173 ? -12.516 -6.254 -2.449 1 92 173 GLY A O 1
ATOM 1228 N N . ALA A 1 174 ? -11.672 -6.961 -0.518 1 92.06 174 ALA A N 1
ATOM 1229 C CA . ALA A 1 174 ? -10.445 -6.176 -0.655 1 92.06 174 ALA A CA 1
ATOM 1230 C C . ALA A 1 174 ? -9.609 -6.668 -1.831 1 92.06 174 ALA A C 1
ATOM 1232 O O . ALA A 1 174 ? -8.883 -5.891 -2.455 1 92.06 174 ALA A O 1
ATOM 1233 N N . LEU A 1 175 ? -9.789 -7.93 -2.186 1 96.31 175 LEU A N 1
ATOM 1234 C CA . LEU A 1 175 ? -8.992 -8.508 -3.264 1 96.31 175 LEU A CA 1
ATOM 1235 C C . LEU A 1 175 ? -9.672 -8.305 -4.613 1 96.31 175 LEU A C 1
ATOM 1237 O O . LEU A 1 175 ? -9.117 -8.641 -5.656 1 96.31 175 LEU A O 1
ATOM 1241 N N . ASP A 1 176 ? -10.852 -7.738 -4.586 1 95.81 176 ASP A N 1
ATOM 1242 C CA . ASP A 1 176 ? -11.562 -7.469 -5.832 1 95.81 176 ASP A CA 1
ATOM 1243 C C . ASP A 1 176 ? -11.078 -6.168 -6.469 1 95.81 176 ASP A C 1
ATOM 1245 O O . ASP A 1 176 ? -11.773 -5.152 -6.414 1 95.81 176 ASP A O 1
ATOM 1249 N N . ALA A 1 177 ? -9.961 -6.195 -7.176 1 93.94 177 ALA A N 1
ATOM 1250 C CA . ALA A 1 177 ? -9.234 -5.035 -7.68 1 93.94 177 ALA A CA 1
ATOM 1251 C C . ALA A 1 177 ? -9.914 -4.449 -8.906 1 93.94 177 ALA A C 1
ATOM 1253 O O . ALA A 1 177 ? -9.883 -3.234 -9.125 1 93.94 177 ALA A O 1
ATOM 1254 N N . ARG A 1 178 ? -10.422 -5.207 -9.812 1 92.69 178 ARG A N 1
ATOM 1255 C CA . ARG A 1 178 ? -11.297 -4.93 -10.945 1 92.69 178 ARG A CA 1
ATOM 1256 C C . ARG A 1 178 ? -10.555 -4.168 -12.039 1 92.69 178 ARG A C 1
ATOM 1258 O O . ARG A 1 178 ? -10.664 -4.504 -13.219 1 92.69 178 ARG A O 1
ATOM 1265 N N . SER A 1 179 ? -9.828 -3.037 -11.695 1 94.19 179 SER A N 1
ATOM 1266 C CA . SER A 1 179 ? -9.336 -2.121 -12.719 1 94.19 179 SER A CA 1
ATOM 1267 C C . SER A 1 179 ? -7.812 -2.188 -12.828 1 94.19 179 SER A C 1
ATOM 1269 O O . SER A 1 179 ? -7.258 -2.086 -13.93 1 94.19 179 SER A O 1
ATOM 1271 N N . TYR A 1 180 ? -7.133 -2.166 -11.781 1 96 180 TYR A N 1
ATOM 1272 C CA . TYR A 1 180 ? -5.68 -2.232 -11.688 1 96 180 TYR A CA 1
ATOM 1273 C C . TYR A 1 180 ? -5.246 -3.344 -10.742 1 96 180 TYR A C 1
ATOM 1275 O O . TYR A 1 180 ? -5.875 -3.566 -9.703 1 96 180 TYR A O 1
ATOM 1283 N N . ILE A 1 181 ? -4.199 -4.027 -11.195 1 98.06 181 ILE A N 1
ATOM 1284 C CA . ILE A 1 181 ? -3.803 -5.129 -10.328 1 98.06 181 ILE A CA 1
ATOM 1285 C C . ILE A 1 181 ? -2.324 -5.449 -10.539 1 98.06 181 ILE A C 1
ATOM 1287 O O . ILE A 1 181 ? -1.795 -5.266 -11.633 1 98.06 181 ILE A O 1
ATOM 1291 N N . THR A 1 182 ? -1.698 -5.828 -9.477 1 98.75 182 THR A N 1
ATOM 1292 C CA . THR A 1 182 ? -0.389 -6.469 -9.484 1 98.75 182 THR A CA 1
ATOM 1293 C C . THR A 1 182 ? -0.414 -7.762 -8.672 1 98.75 182 THR A C 1
ATOM 1295 O O . THR A 1 182 ? -0.885 -7.773 -7.531 1 98.75 182 THR A O 1
ATOM 1298 N N . LEU A 1 183 ? -0.041 -8.836 -9.219 1 98.81 183 LEU A N 1
ATOM 1299 C CA . LEU A 1 183 ? 0.231 -10.109 -8.562 1 98.81 183 LEU A CA 1
ATOM 1300 C C . LEU A 1 183 ? 1.722 -10.43 -8.594 1 98.81 183 LEU A C 1
ATOM 1302 O O . LEU A 1 183 ? 2.328 -10.461 -9.672 1 98.81 183 LEU A O 1
ATOM 1306 N N . GLN A 1 184 ? 2.33 -10.625 -7.438 1 98.69 184 GLN A N 1
ATOM 1307 C CA . GLN A 1 184 ? 3.75 -10.961 -7.508 1 98.69 184 GLN A CA 1
ATOM 1308 C C . GLN A 1 184 ? 4.164 -11.844 -6.336 1 98.69 184 GLN A C 1
ATOM 1310 O O . GLN A 1 184 ? 3.539 -11.82 -5.277 1 98.69 184 GLN A O 1
ATOM 1315 N N . ALA A 1 185 ? 5.215 -12.672 -6.527 1 98.56 185 ALA A N 1
ATOM 1316 C CA . ALA A 1 185 ? 5.711 -13.609 -5.527 1 98.56 185 ALA A CA 1
ATOM 1317 C C . ALA A 1 185 ? 7.09 -14.133 -5.906 1 98.56 185 ALA A C 1
ATOM 1319 O O . ALA A 1 185 ? 7.5 -14.039 -7.062 1 98.56 185 ALA A O 1
ATOM 1320 N N . TRP A 1 186 ? 7.789 -14.602 -4.875 1 98.25 186 TRP A N 1
ATOM 1321 C CA . TRP A 1 186 ? 8.938 -15.477 -5.102 1 98.25 186 TRP A CA 1
ATOM 1322 C C . TRP A 1 186 ? 8.492 -16.906 -5.344 1 98.25 186 TRP A C 1
ATOM 1324 O O . TRP A 1 186 ? 7.676 -17.453 -4.598 1 98.25 186 TRP A O 1
ATOM 1334 N N . ILE A 1 187 ? 9.055 -17.516 -6.422 1 97.62 187 ILE A N 1
ATOM 1335 C CA . ILE A 1 187 ? 8.719 -18.906 -6.695 1 97.62 187 ILE A CA 1
ATOM 1336 C C . ILE A 1 187 ? 9.992 -19.719 -6.887 1 97.62 187 ILE A C 1
ATOM 1338 O O . ILE A 1 187 ? 11.023 -19.188 -7.309 1 97.62 187 ILE A O 1
ATOM 1342 N N . TYR A 1 188 ? 9.945 -20.953 -6.508 1 96.5 188 TYR A N 1
ATOM 1343 C CA . TYR A 1 188 ? 10.969 -21.969 -6.684 1 96.5 188 TYR A CA 1
ATOM 1344 C C . TYR A 1 188 ? 10.359 -23.266 -7.188 1 96.5 188 TYR A C 1
ATOM 1346 O O . TYR A 1 188 ? 10.195 -24.234 -6.426 1 96.5 188 TYR A O 1
ATOM 1354 N N . PRO A 1 189 ? 10.031 -23.219 -8.516 1 96.25 189 PRO A N 1
ATOM 1355 C CA . PRO A 1 189 ? 9.383 -24.406 -9.086 1 96.25 189 PRO A CA 1
ATOM 1356 C C . PRO A 1 189 ? 10.32 -25.609 -9.156 1 96.25 189 PRO A C 1
ATOM 1358 O O . PRO A 1 189 ? 11.516 -25.453 -9.43 1 96.25 189 PRO A O 1
ATOM 1361 N N . GLN A 1 190 ? 9.695 -26.656 -8.836 1 93.94 190 GLN A N 1
ATOM 1362 C CA . GLN A 1 190 ? 10.43 -27.922 -8.93 1 93.94 190 GLN A CA 1
ATOM 1363 C C . GLN A 1 190 ? 9.719 -28.891 -9.867 1 93.94 190 GLN A C 1
ATOM 1365 O O . GLN A 1 190 ? 8.492 -28.938 -9.922 1 93.94 190 GLN A O 1
ATOM 1370 N N . GLU A 1 191 ? 10.555 -29.547 -10.547 1 83.38 191 GLU A N 1
ATOM 1371 C CA . GLU A 1 191 ? 10.094 -30.578 -11.469 1 83.38 191 GLU A CA 1
ATOM 1372 C C . GLU A 1 191 ? 9.117 -30 -12.492 1 83.38 191 GLU A C 1
ATOM 1374 O O . GLU A 1 191 ? 9.188 -28.812 -12.82 1 83.38 191 GLU A O 1
ATOM 1379 N N . THR A 1 192 ? 8.266 -30.828 -13.133 1 72.38 192 THR A N 1
ATOM 1380 C CA . THR A 1 192 ? 7.453 -30.391 -14.258 1 72.38 192 THR A CA 1
ATOM 1381 C C . THR A 1 192 ? 6.035 -30.062 -13.805 1 72.38 192 THR A C 1
ATOM 1383 O O . THR A 1 192 ? 5.098 -30.094 -14.609 1 72.38 192 THR A O 1
ATOM 1386 N N . GLY A 1 193 ? 5.91 -29.688 -12.625 1 73.56 193 GLY A N 1
ATOM 1387 C CA . GLY A 1 193 ? 4.57 -29.375 -12.164 1 73.56 193 GLY A CA 1
ATOM 1388 C C . GLY A 1 193 ? 4.047 -28.047 -12.695 1 73.56 193 GLY A C 1
ATOM 1389 O O . GLY A 1 193 ? 4.797 -27.078 -12.797 1 73.56 193 GLY A O 1
ATOM 1390 N N . GLU A 1 194 ? 2.828 -28.141 -13.273 1 85.75 194 GLU A N 1
ATOM 1391 C CA . GLU A 1 194 ? 2.094 -26.938 -13.68 1 85.75 194 GLU A CA 1
ATOM 1392 C C . GLU A 1 194 ? 0.919 -26.672 -12.742 1 85.75 194 GLU A C 1
ATOM 1394 O O . GLU A 1 194 ? 0.243 -27.594 -12.297 1 85.75 194 GLU A O 1
ATOM 1399 N N . GLY A 1 195 ? 0.848 -25.5 -12.312 1 90.81 195 GLY A N 1
ATOM 1400 C CA . GLY A 1 195 ? -0.245 -25.172 -11.414 1 90.81 195 GLY A CA 1
ATOM 1401 C C . GLY A 1 195 ? -0.294 -23.688 -11.055 1 90.81 195 GLY A C 1
ATOM 1402 O O . GLY A 1 195 ? 0.521 -22.906 -11.539 1 90.81 195 GLY A O 1
ATOM 1403 N N . PRO A 1 196 ? -1.323 -23.406 -10.297 1 95.12 196 PRO A N 1
ATOM 1404 C CA . PRO A 1 196 ? -1.543 -21.984 -9.969 1 95.12 196 PRO A CA 1
ATOM 1405 C C . PRO A 1 196 ? -0.539 -21.453 -8.953 1 95.12 196 PRO A C 1
ATOM 1407 O O . PRO A 1 196 ? -0.275 -22.109 -7.938 1 95.12 196 PRO A O 1
ATOM 1410 N N . ILE A 1 197 ? -0.005 -20.281 -9.289 1 97.56 197 ILE A N 1
ATOM 1411 C CA . ILE A 1 197 ? 0.61 -19.438 -8.273 1 97.56 197 ILE A CA 1
ATOM 1412 C C . ILE A 1 197 ? -0.474 -18.688 -7.5 1 97.56 197 ILE A C 1
ATOM 1414 O O . ILE A 1 197 ? -0.446 -18.656 -6.27 1 97.56 197 ILE A O 1
ATOM 1418 N N . PHE A 1 198 ? -1.396 -18.156 -8.211 1 98 198 PHE A N 1
ATOM 1419 C CA . PHE A 1 198 ? -2.514 -17.391 -7.664 1 98 198 PHE A CA 1
ATOM 1420 C C . PHE A 1 198 ? -3.703 -17.422 -8.617 1 98 198 PHE A C 1
ATOM 1422 O O . PHE A 1 198 ? -3.613 -16.922 -9.742 1 98 198 PHE A O 1
ATOM 1429 N N . ASN A 1 199 ? -4.812 -18.031 -8.156 1 96.5 199 ASN A N 1
ATOM 1430 C CA . ASN A 1 199 ? -5.93 -18.297 -9.055 1 96.5 199 ASN A CA 1
ATOM 1431 C C . ASN A 1 199 ? -7.262 -17.875 -8.422 1 96.5 199 ASN A C 1
ATOM 1433 O O . ASN A 1 199 ? -7.746 -18.547 -7.504 1 96.5 199 ASN A O 1
ATOM 1437 N N . TYR A 1 200 ? -7.867 -16.812 -8.992 1 96.38 200 TYR A N 1
ATOM 1438 C CA . TYR A 1 200 ? -9.25 -16.531 -8.617 1 96.38 200 TYR A CA 1
ATOM 1439 C C . TYR A 1 200 ? -10.195 -17.578 -9.18 1 96.38 200 TYR A C 1
ATOM 1441 O O . TYR A 1 200 ? -10.18 -17.859 -10.383 1 96.38 200 TYR A O 1
ATOM 1449 N N . GLN A 1 201 ? -11.047 -18.094 -8.297 1 90.94 201 GLN A N 1
ATOM 1450 C CA . GLN A 1 201 ? -11.93 -19.156 -8.742 1 90.94 201 GLN A CA 1
ATOM 1451 C C . GLN A 1 201 ? -13.273 -19.094 -8.023 1 90.94 201 GLN A C 1
ATOM 1453 O O . GLN A 1 201 ? -13.32 -18.984 -6.797 1 90.94 201 GLN A O 1
ATOM 1458 N N . PRO A 1 202 ? -14.305 -19.172 -8.883 1 85.75 202 PRO A N 1
ATOM 1459 C CA . PRO A 1 202 ? -15.609 -19.234 -8.227 1 85.75 202 PRO A CA 1
ATOM 1460 C C . PRO A 1 202 ? -15.781 -20.484 -7.371 1 85.75 202 PRO A C 1
ATOM 1462 O O . PRO A 1 202 ? -15.273 -21.547 -7.723 1 85.75 202 PRO A O 1
ATOM 1465 N N . ALA A 1 203 ? -16.453 -20.219 -6.293 1 77.56 203 ALA A N 1
ATOM 1466 C CA . ALA A 1 203 ? -16.703 -21.359 -5.418 1 77.56 203 ALA A CA 1
ATOM 1467 C C . ALA A 1 203 ? -17.578 -22.406 -6.109 1 77.56 203 ALA A C 1
ATOM 1469 O O . ALA A 1 203 ? -18.609 -22.062 -6.707 1 77.56 203 ALA A O 1
ATOM 1470 N N . GLY A 1 204 ? -17.141 -23.609 -6.008 1 75.88 204 GLY A N 1
ATOM 1471 C CA . GLY A 1 204 ? -17.969 -24.719 -6.473 1 75.88 204 GLY A CA 1
ATOM 1472 C C . GLY A 1 204 ? -18.156 -24.734 -7.977 1 75.88 204 GLY A C 1
ATOM 1473 O O . GLY A 1 204 ? -19.156 -25.25 -8.484 1 75.88 204 GLY A O 1
ATOM 1474 N N . SER A 1 205 ? -17.406 -23.984 -8.664 1 74.56 205 SER A N 1
ATOM 1475 C CA . SER A 1 205 ? -17.547 -23.922 -10.117 1 74.56 205 SER A CA 1
ATOM 1476 C C . SER A 1 205 ? -16.234 -24.188 -10.82 1 74.56 205 SER A C 1
ATOM 1478 O O . SER A 1 205 ? -15.164 -24.141 -10.195 1 74.56 205 SER A O 1
ATOM 1480 N N . THR A 1 206 ? -16.438 -24.594 -12.094 1 74.62 206 THR A N 1
ATOM 1481 C CA . THR A 1 206 ? -15.258 -24.844 -12.922 1 74.62 206 THR A CA 1
ATOM 1482 C C . THR A 1 206 ? -14.789 -23.547 -13.586 1 74.62 206 T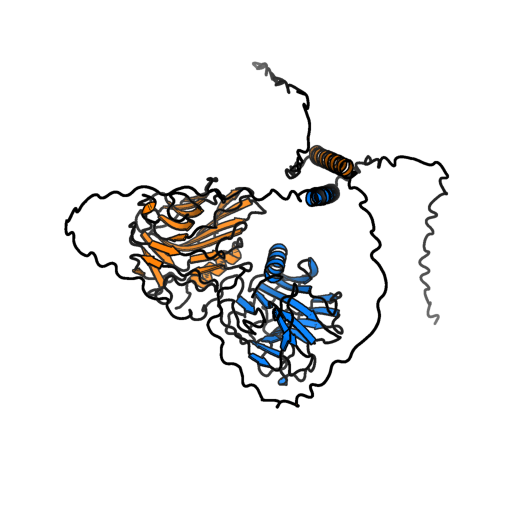HR A C 1
ATOM 1484 O O . THR A 1 206 ? -13.781 -23.531 -14.289 1 74.62 206 THR A O 1
ATOM 1487 N N . GLY A 1 207 ? -15.547 -22.531 -13.328 1 79.06 207 GLY A N 1
ATOM 1488 C CA . GLY A 1 207 ? -15.188 -21.25 -13.938 1 79.06 207 GLY A CA 1
ATOM 1489 C C . GLY A 1 207 ? -13.852 -20.719 -13.453 1 79.06 207 GLY A C 1
ATOM 1490 O O . GLY A 1 207 ? -13.156 -21.375 -12.68 1 79.06 207 GLY A O 1
ATOM 1491 N N . TRP A 1 208 ? -13.398 -19.625 -14.203 1 86.62 208 TRP A N 1
ATOM 1492 C CA . TRP A 1 208 ? -12.094 -19.047 -13.898 1 86.62 208 TRP A CA 1
ATOM 1493 C C . TRP A 1 208 ? -12.211 -17.531 -13.703 1 86.62 208 TRP A C 1
ATOM 1495 O O . TRP A 1 208 ? -12.945 -16.859 -14.43 1 86.62 208 TRP A O 1
ATOM 1505 N N . GLY A 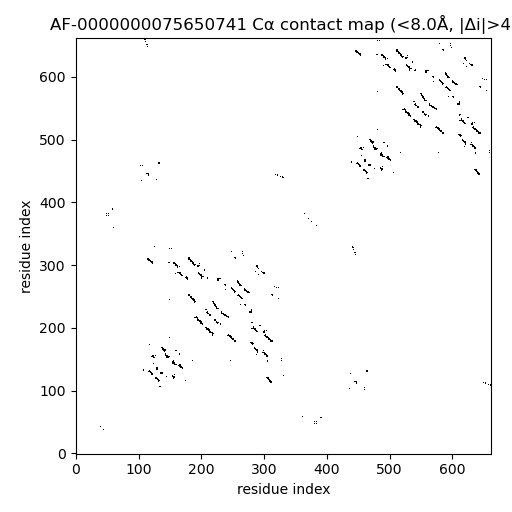1 209 ? -11.555 -17.094 -12.633 1 93.12 209 GLY A N 1
ATOM 1506 C CA . GLY A 1 209 ? -11.18 -15.688 -12.602 1 93.12 209 GLY A CA 1
ATOM 1507 C C . GLY A 1 209 ? -9.766 -15.438 -13.086 1 93.12 209 GLY A C 1
ATOM 1508 O O . GLY A 1 209 ? -9.195 -16.266 -13.797 1 93.12 209 GLY A O 1
ATOM 1509 N N . VAL A 1 210 ? -9.312 -14.266 -12.828 1 95.81 210 VAL A N 1
ATOM 1510 C CA . VAL A 1 210 ? -7.918 -13.961 -13.125 1 95.81 210 VAL A CA 1
ATOM 1511 C C . VAL A 1 210 ? -7.016 -15.039 -12.531 1 95.81 210 VAL A C 1
ATOM 1513 O O . VAL A 1 210 ? -7.219 -15.477 -11.398 1 95.81 210 VAL A O 1
ATOM 1516 N N . HIS A 1 211 ? -6.055 -15.516 -13.352 1 94.81 211 HIS A N 1
ATOM 1517 C CA . HIS A 1 211 ? -5.191 -16.531 -12.773 1 94.81 211 HIS A CA 1
ATOM 1518 C C . HIS A 1 211 ? -3.77 -16.422 -13.312 1 94.81 211 HIS A C 1
ATOM 1520 O O . HIS A 1 211 ? -3.57 -16.172 -14.508 1 94.81 211 HIS A O 1
ATOM 1526 N N . PHE A 1 212 ? -2.84 -16.531 -12.453 1 97.44 212 PHE A N 1
ATOM 1527 C CA . PHE A 1 212 ? -1.39 -16.469 -12.586 1 97.44 212 PHE A CA 1
ATOM 1528 C C . PHE A 1 212 ? -0.759 -17.828 -12.312 1 97.44 212 PHE A C 1
ATOM 1530 O O . PHE A 1 212 ? -0.848 -18.359 -11.195 1 97.44 212 PHE A O 1
ATOM 1537 N N . TRP A 1 213 ? -0.073 -18.438 -13.406 1 96.81 213 TRP A N 1
ATOM 1538 C CA . TRP A 1 213 ? 0.285 -19.859 -13.344 1 96.81 213 TRP A CA 1
ATOM 1539 C C . TRP A 1 213 ? 1.707 -20.078 -13.852 1 96.81 213 TRP A C 1
ATOM 1541 O O . TRP A 1 213 ? 2.266 -19.219 -14.547 1 96.81 213 TRP A O 1
ATOM 1551 N N . ILE A 1 214 ? 2.209 -21.234 -13.414 1 95.25 214 ILE A N 1
ATOM 1552 C CA . ILE A 1 214 ? 3.271 -21.891 -14.164 1 95.25 214 ILE A CA 1
ATOM 1553 C C . ILE A 1 214 ? 2.672 -22.938 -15.094 1 95.25 214 ILE A C 1
ATOM 1555 O O . ILE A 1 214 ? 1.817 -23.719 -14.68 1 95.25 214 ILE A O 1
ATOM 1559 N N . THR A 1 215 ? 3.096 -22.859 -16.359 1 92.94 215 THR A N 1
ATOM 1560 C CA . THR A 1 215 ? 2.615 -23.812 -17.359 1 92.94 215 THR A CA 1
ATOM 1561 C C . THR A 1 215 ? 3.773 -24.375 -18.172 1 92.94 215 THR A C 1
ATOM 1563 O O . THR A 1 215 ? 4.941 -24.203 -17.812 1 92.94 215 THR A O 1
ATOM 1566 N N . GLY A 1 216 ? 3.467 -25.141 -19.203 1 87.69 216 GLY A N 1
ATOM 1567 C CA . GLY A 1 216 ? 4.477 -25.641 -20.125 1 87.69 216 GLY A CA 1
ATOM 1568 C C . GLY A 1 216 ? 5.484 -26.562 -19.453 1 87.69 216 GLY A C 1
ATOM 1569 O O . GLY A 1 216 ? 6.68 -26.484 -19.734 1 87.69 216 GLY A O 1
ATOM 1570 N N . GLY A 1 217 ? 4.984 -27.406 -18.531 1 80.69 217 GLY A N 1
ATOM 1571 C CA . GLY A 1 217 ? 5.875 -28.328 -17.828 1 80.69 217 GLY A CA 1
ATOM 1572 C C . GLY A 1 217 ? 6.805 -27.625 -16.859 1 80.69 217 GLY A C 1
ATOM 1573 O O . GLY A 1 217 ? 7.953 -28.031 -16.688 1 80.69 217 GLY A O 1
ATOM 1574 N N . GLY A 1 218 ? 6.355 -26.453 -16.438 1 79.75 218 GLY A N 1
ATOM 1575 C CA . GLY A 1 218 ? 7.129 -25.75 -15.422 1 79.75 218 GLY A CA 1
ATOM 1576 C C . GLY A 1 218 ? 8.039 -24.672 -16 1 79.75 218 GLY A C 1
ATOM 1577 O O . GLY A 1 218 ? 8.727 -23.984 -15.258 1 79.75 218 GLY A O 1
ATOM 1578 N N . ASN A 1 219 ? 7.895 -24.391 -17.281 1 87.81 219 ASN A N 1
ATOM 1579 C CA . ASN A 1 219 ? 8.875 -23.516 -17.906 1 87.81 219 ASN A CA 1
ATOM 1580 C C . ASN A 1 219 ? 8.258 -22.172 -18.281 1 87.81 219 ASN A C 1
ATOM 1582 O O . ASN A 1 219 ? 8.977 -21.234 -18.625 1 87.81 219 ASN A O 1
ATOM 1586 N N . ASN A 1 220 ? 7 -22.141 -18.234 1 94.69 220 ASN A N 1
ATOM 1587 C CA . ASN A 1 220 ? 6.332 -20.938 -18.703 1 94.69 220 ASN A CA 1
ATOM 1588 C C . ASN A 1 220 ? 5.625 -20.203 -17.578 1 94.69 220 ASN A C 1
ATOM 1590 O O . ASN A 1 220 ? 4.996 -20.812 -16.719 1 94.69 220 ASN A O 1
ATOM 1594 N N . LEU A 1 221 ? 5.812 -18.891 -17.578 1 96.88 221 LEU A N 1
ATOM 1595 C CA . LEU A 1 221 ? 4.977 -18.031 -16.766 1 96.88 221 LEU A CA 1
ATOM 1596 C C . LEU A 1 221 ? 3.736 -17.578 -17.547 1 96.88 221 LEU A C 1
ATOM 1598 O O . LEU A 1 221 ? 3.836 -17.172 -18.703 1 96.88 221 LEU A O 1
ATOM 1602 N N . TYR A 1 222 ? 2.613 -17.75 -16.859 1 96.44 222 TYR A N 1
ATOM 1603 C CA . TYR A 1 222 ? 1.341 -17.562 -17.547 1 96.44 222 TYR A CA 1
ATOM 1604 C C . TYR A 1 222 ? 0.397 -16.703 -16.719 1 96.44 222 TYR A C 1
ATOM 1606 O O . TYR A 1 222 ? 0.262 -16.891 -15.516 1 96.44 222 TYR A O 1
ATOM 1614 N N . ILE A 1 223 ? -0.248 -15.672 -17.422 1 97.25 223 ILE A N 1
ATOM 1615 C CA . ILE A 1 223 ? -1.301 -14.883 -16.781 1 97.25 223 ILE A CA 1
ATOM 1616 C C . ILE A 1 223 ? -2.461 -14.695 -17.766 1 97.25 223 ILE A C 1
ATOM 1618 O O . ILE A 1 223 ? -2.246 -14.492 -18.953 1 97.25 223 ILE A O 1
ATOM 1622 N N . THR A 1 224 ? -3.617 -14.812 -17.25 1 95.56 224 THR A N 1
ATOM 1623 C CA . THR A 1 224 ? -4.801 -14.391 -17.984 1 95.56 224 THR A CA 1
ATOM 1624 C C . THR A 1 224 ? -5.68 -13.484 -17.125 1 95.56 224 THR A C 1
ATOM 1626 O O . THR A 1 224 ? -6.09 -13.859 -16.031 1 95.56 224 THR A O 1
ATOM 1629 N N . PHE A 1 225 ? -5.914 -12.273 -17.625 1 95.12 225 PHE A N 1
ATOM 1630 C CA . PHE A 1 225 ? -6.832 -11.32 -17.016 1 95.12 225 PHE A CA 1
ATOM 1631 C C . PHE A 1 225 ? -8.211 -11.406 -17.656 1 95.12 225 PHE A C 1
ATOM 1633 O O . PHE A 1 225 ? -8.492 -10.703 -18.625 1 95.12 225 PHE A O 1
ATOM 1640 N N . VAL A 1 226 ? -9.023 -12.227 -17.047 1 93.88 226 VAL A N 1
ATOM 1641 C CA . VAL A 1 226 ? -10.367 -12.438 -17.594 1 93.88 226 VAL A CA 1
ATOM 1642 C C . VAL A 1 226 ? -11.32 -11.383 -17.031 1 93.88 226 VAL A C 1
ATOM 1644 O O . VAL A 1 226 ? -11.039 -10.75 -16.016 1 93.88 226 VAL A O 1
ATOM 1647 N N . ASN A 1 227 ? -12.43 -11.211 -17.719 1 92.75 227 ASN A N 1
ATOM 1648 C CA . ASN A 1 227 ? -13.422 -10.258 -17.234 1 92.75 227 ASN A CA 1
ATOM 1649 C C . ASN A 1 227 ? -14.312 -10.875 -16.172 1 92.75 227 ASN A C 1
ATOM 1651 O O . ASN A 1 227 ? -14.195 -12.07 -15.867 1 92.75 227 ASN A O 1
ATOM 1655 N N . ARG A 1 228 ? -15.164 -10.148 -15.648 1 92.12 228 ARG A N 1
ATOM 1656 C CA . ARG A 1 228 ? -15.93 -10.523 -14.469 1 92.12 228 ARG A CA 1
ATOM 1657 C C . ARG A 1 228 ? -16.969 -11.602 -14.812 1 92.12 228 ARG A C 1
ATOM 1659 O O . ARG A 1 228 ? -17.516 -12.234 -13.914 1 92.12 228 ARG A O 1
ATOM 1666 N N . ASN A 1 229 ? -17.219 -11.812 -16.109 1 86.81 229 ASN A N 1
ATOM 1667 C CA . ASN A 1 229 ? -18.109 -12.875 -16.562 1 86.81 229 ASN A CA 1
ATOM 1668 C C . ASN A 1 229 ? -17.344 -14.141 -16.938 1 86.81 229 ASN A C 1
ATOM 1670 O O . ASN A 1 229 ? -17.891 -15.047 -17.547 1 86.81 229 ASN A O 1
ATOM 1674 N N . SER A 1 230 ? -16.094 -14.125 -16.656 1 82.81 230 SER A N 1
ATOM 1675 C CA . SER A 1 230 ? -15.203 -15.273 -16.844 1 82.81 230 SER A CA 1
ATOM 1676 C C . SER A 1 230 ? -14.945 -15.539 -18.312 1 82.81 230 SER A C 1
ATOM 1678 O O . SER A 1 230 ? -14.703 -16.688 -18.719 1 82.81 230 SER A O 1
ATOM 1680 N N . GLN A 1 231 ? -15.125 -14.523 -19.078 1 81.69 231 GLN A N 1
ATOM 1681 C CA . GLN A 1 231 ? -14.773 -14.68 -20.484 1 81.69 231 GLN A CA 1
ATOM 1682 C C . GLN A 1 231 ? -13.273 -14.508 -20.703 1 81.69 231 GLN A C 1
ATOM 1684 O O . GLN A 1 231 ? -12.664 -13.562 -20.203 1 81.69 231 GLN A O 1
ATOM 1689 N N . ALA A 1 232 ? -12.812 -15.484 -21.391 1 73.31 232 ALA A N 1
ATOM 1690 C CA . ALA A 1 232 ? -11.375 -15.523 -21.625 1 73.31 232 ALA A CA 1
ATOM 1691 C C . ALA A 1 232 ? -10.938 -14.359 -22.516 1 73.31 232 ALA A C 1
ATOM 1693 O O . ALA A 1 232 ? -11.648 -13.977 -23.438 1 73.31 232 ALA A O 1
ATOM 1694 N N . ARG A 1 233 ? -9.875 -13.789 -22.062 1 83.06 233 ARG A N 1
ATOM 1695 C CA . ARG A 1 233 ? -9.141 -12.828 -22.875 1 83.06 233 ARG A CA 1
ATOM 1696 C C . ARG A 1 233 ? -7.77 -13.375 -23.266 1 83.06 233 ARG A C 1
ATOM 1698 O O . ARG A 1 233 ? -7.391 -14.469 -22.859 1 83.06 233 ARG A O 1
ATOM 1705 N N . ASP A 1 234 ? -7.035 -12.656 -24.125 1 89.62 234 ASP A N 1
ATOM 1706 C CA . ASP A 1 234 ? -5.738 -13.133 -24.594 1 89.62 234 ASP A CA 1
ATOM 1707 C C . ASP A 1 234 ? -4.734 -13.227 -23.453 1 89.62 234 ASP A C 1
ATOM 1709 O O . ASP A 1 234 ? -4.438 -12.227 -22.797 1 89.62 234 ASP A O 1
ATOM 1713 N N . PRO A 1 235 ? -4.352 -14.414 -23.219 1 94.31 235 PRO A N 1
ATOM 1714 C CA . PRO A 1 235 ? -3.348 -14.57 -22.156 1 94.31 235 PRO A CA 1
ATOM 1715 C C . PRO A 1 235 ? -1.973 -14.055 -22.578 1 94.31 235 PRO A C 1
ATOM 1717 O O . PRO A 1 235 ? -1.72 -13.844 -23.766 1 94.31 235 PRO A O 1
ATOM 1720 N N . LEU A 1 236 ? -1.219 -13.734 -21.594 1 95.44 236 LEU A N 1
ATOM 1721 C CA . LEU A 1 236 ? 0.203 -13.461 -21.781 1 95.44 236 LEU A CA 1
ATOM 1722 C C . LEU A 1 236 ? 1.05 -14.586 -21.203 1 95.44 236 LEU A C 1
ATOM 1724 O O . LEU A 1 236 ? 0.851 -14.992 -20.047 1 95.44 236 LEU A O 1
ATOM 1728 N N . GLN A 1 237 ? 1.9 -15.195 -22.062 1 95.69 237 GLN A N 1
ATOM 1729 C CA . GLN A 1 237 ? 2.764 -16.297 -21.656 1 95.69 237 GLN A CA 1
ATOM 1730 C C . GLN A 1 237 ? 4.195 -16.078 -22.125 1 95.69 237 GLN A C 1
ATOM 1732 O O . GLN A 1 237 ? 4.422 -15.609 -23.25 1 95.69 237 GLN A O 1
ATOM 1737 N N . GLN A 1 238 ? 5.113 -16.312 -21.25 1 95.56 238 GLN A N 1
ATOM 1738 C CA . GLN A 1 238 ? 6.527 -16.203 -21.578 1 95.56 238 GLN A CA 1
ATOM 1739 C C . GLN A 1 238 ? 7.328 -17.375 -21.016 1 95.56 238 GLN A C 1
ATOM 1741 O O . GLN A 1 238 ? 7.074 -17.828 -19.891 1 95.56 238 GLN A O 1
ATOM 1746 N N . SER A 1 239 ? 8.203 -17.844 -21.812 1 93.62 239 SER A N 1
ATOM 1747 C CA . SER A 1 239 ? 9.094 -18.906 -21.344 1 93.62 239 SER A CA 1
ATOM 1748 C C . SER A 1 239 ? 10.266 -18.344 -20.547 1 93.62 239 SER A C 1
ATOM 1750 O O . SER A 1 239 ? 10.43 -17.125 -20.453 1 93.62 239 SER A O 1
ATOM 1752 N N . GLY A 1 240 ? 10.945 -19.266 -19.891 1 91.06 240 GLY A N 1
ATOM 1753 C CA . GLY A 1 240 ? 12.18 -18.828 -19.25 1 91.06 240 GLY A CA 1
ATOM 1754 C C . GLY A 1 240 ? 12.172 -19.031 -17.75 1 91.06 240 GLY A C 1
ATOM 1755 O O . GLY A 1 240 ? 13.133 -18.688 -17.078 1 91.06 240 GLY A O 1
ATOM 1756 N N . ILE A 1 241 ? 11.172 -19.641 -17.266 1 93.25 241 ILE A N 1
ATOM 1757 C CA . ILE A 1 241 ? 11.188 -19.984 -15.852 1 93.25 241 ILE A CA 1
ATOM 1758 C C . ILE A 1 241 ? 12.195 -21.094 -15.602 1 93.25 241 ILE A C 1
ATOM 1760 O O . ILE A 1 241 ? 12.203 -22.109 -16.312 1 93.25 241 ILE A O 1
ATOM 1764 N N . THR A 1 242 ? 13.086 -20.891 -14.602 1 92.25 242 THR A N 1
ATOM 1765 C CA . THR A 1 242 ? 14.117 -21.859 -14.273 1 92.25 242 THR A CA 1
ATOM 1766 C C . THR A 1 242 ? 13.703 -22.703 -13.07 1 92.25 242 THR A C 1
ATOM 1768 O O . THR A 1 242 ? 13.297 -22.172 -12.039 1 92.25 242 THR A O 1
ATOM 1771 N N . GLN A 1 243 ? 13.859 -24.016 -13.188 1 92.38 243 GLN A N 1
ATOM 1772 C CA . GLN A 1 243 ? 13.547 -24.922 -12.094 1 92.38 243 GLN A CA 1
ATOM 1773 C C . GLN A 1 243 ? 14.641 -24.891 -11.023 1 92.38 243 GLN A C 1
ATOM 1775 O O . GLN A 1 243 ? 15.812 -24.656 -11.336 1 92.38 243 GLN A O 1
ATOM 1780 N N . ASN A 1 244 ? 14.258 -25.047 -9.836 1 94.56 244 ASN A N 1
ATOM 1781 C CA . ASN A 1 244 ? 15.141 -25.172 -8.68 1 94.56 244 ASN A CA 1
ATOM 1782 C C . ASN A 1 244 ? 15.969 -23.906 -8.461 1 94.56 244 ASN A C 1
ATOM 1784 O O . ASN A 1 244 ? 17.156 -23.984 -8.117 1 94.56 244 ASN A O 1
ATOM 1788 N N . GLU A 1 245 ? 15.367 -22.812 -8.805 1 95.19 245 GLU A N 1
ATOM 1789 C CA . GLU A 1 245 ? 15.938 -21.5 -8.539 1 95.19 245 GLU A CA 1
ATOM 1790 C C . GLU A 1 245 ? 14.852 -20.516 -8.086 1 95.19 245 GLU A C 1
ATOM 1792 O O . GLU A 1 245 ? 13.734 -20.531 -8.609 1 95.19 245 GLU A O 1
ATOM 1797 N N . TRP A 1 246 ? 15.305 -19.75 -7.148 1 96.88 246 TRP A N 1
ATOM 1798 C CA . TRP A 1 246 ? 14.391 -18.672 -6.762 1 96.88 246 TRP A CA 1
ATOM 1799 C C . TRP A 1 246 ? 14.32 -17.609 -7.844 1 96.88 246 TRP A C 1
ATOM 1801 O O . TRP A 1 246 ? 15.352 -17.172 -8.367 1 96.88 246 TRP A O 1
ATOM 1811 N N . GLN A 1 247 ? 13.18 -17.188 -8.102 1 97.38 247 GLN A N 1
ATOM 1812 C CA . GLN A 1 247 ? 12.914 -16.078 -9.008 1 97.38 247 GLN A CA 1
ATOM 1813 C C . GLN A 1 247 ? 11.656 -15.32 -8.586 1 97.38 247 GLN A C 1
ATOM 1815 O O . GLN A 1 247 ? 10.742 -15.898 -7.996 1 97.38 247 GLN A O 1
ATOM 1820 N N . PHE A 1 248 ? 11.68 -14.047 -8.805 1 98.12 248 PHE A N 1
ATOM 1821 C CA . PHE A 1 248 ? 10.57 -13.164 -8.461 1 98.12 248 PHE A CA 1
ATOM 1822 C C . PHE A 1 248 ? 9.727 -12.859 -9.695 1 98.12 248 PHE A C 1
ATOM 1824 O O . PHE A 1 248 ? 10.227 -12.312 -10.68 1 98.12 248 PHE A O 1
ATOM 1831 N N . VAL A 1 249 ? 8.438 -13.266 -9.625 1 98.62 249 VAL A N 1
ATOM 1832 C CA . VAL A 1 249 ? 7.598 -13.125 -10.805 1 98.62 249 VAL A CA 1
ATOM 1833 C C . VAL A 1 249 ? 6.449 -12.156 -10.516 1 98.62 249 VAL A C 1
ATOM 1835 O O . VAL A 1 249 ? 5.953 -12.094 -9.391 1 98.62 249 VAL A O 1
ATOM 1838 N N . THR A 1 250 ? 6.109 -11.391 -11.555 1 98.75 250 THR A N 1
ATOM 1839 C CA . THR A 1 250 ? 5.09 -10.352 -11.406 1 98.75 250 THR A CA 1
ATOM 1840 C C . THR A 1 250 ? 4.207 -10.281 -12.648 1 98.75 250 THR A C 1
ATOM 1842 O O . THR A 1 250 ? 4.707 -10.352 -13.773 1 98.75 250 THR A O 1
ATOM 1845 N N . ALA A 1 251 ? 2.924 -10.164 -12.438 1 98.75 251 ALA A N 1
ATOM 1846 C CA . ALA A 1 251 ? 1.964 -9.797 -13.477 1 98.75 251 ALA A CA 1
ATOM 1847 C C . ALA A 1 251 ? 1.235 -8.5 -13.117 1 98.75 251 ALA A C 1
ATOM 1849 O O . ALA A 1 251 ? 0.826 -8.312 -11.969 1 98.75 251 ALA A O 1
ATOM 1850 N N . THR A 1 252 ? 1.112 -7.578 -14.117 1 98.62 252 THR A N 1
ATOM 1851 C CA . THR A 1 252 ? 0.386 -6.336 -13.883 1 98.62 252 THR A CA 1
ATOM 1852 C C . THR A 1 252 ? -0.637 -6.09 -14.984 1 98.62 252 THR A C 1
ATOM 1854 O O . THR A 1 252 ? -0.454 -6.539 -16.125 1 98.62 252 THR A O 1
ATOM 1857 N N . TYR A 1 253 ? -1.706 -5.445 -14.648 1 98.12 253 TYR A N 1
ATOM 1858 C CA . TYR A 1 253 ? -2.709 -4.945 -15.578 1 98.12 253 TYR A CA 1
ATOM 1859 C C . TYR A 1 253 ? -3.139 -3.529 -15.211 1 98.12 253 TYR A C 1
ATOM 1861 O O . TYR A 1 253 ? -3.375 -3.234 -14.039 1 98.12 253 TYR A O 1
ATOM 1869 N N . HIS A 1 254 ? -3.186 -2.73 -16.188 1 97.31 254 HIS A N 1
ATOM 1870 C CA . HIS A 1 254 ? -3.586 -1.333 -16.062 1 97.31 254 HIS A CA 1
ATOM 1871 C C . HIS A 1 254 ? -4.758 -1.014 -16.984 1 97.31 254 HIS A C 1
ATOM 1873 O O . HIS A 1 254 ? -4.566 -0.8 -18.188 1 97.31 254 HIS A O 1
ATOM 1879 N N . ARG A 1 255 ? -5.895 -0.785 -16.438 1 94.88 255 ARG A N 1
ATOM 1880 C CA . ARG A 1 255 ? -7.113 -0.713 -17.234 1 94.88 255 ARG A CA 1
ATOM 1881 C C . ARG A 1 255 ? -7.094 0.503 -18.156 1 94.88 255 ARG A C 1
ATOM 1883 O O . ARG A 1 255 ? -7.484 0.414 -19.328 1 94.88 255 ARG A O 1
ATOM 1890 N N . THR A 1 256 ? -6.699 1.635 -17.672 1 92.94 256 THR A N 1
ATOM 1891 C CA . THR A 1 256 ? -6.75 2.871 -18.453 1 92.94 256 THR A CA 1
ATOM 1892 C C . THR A 1 256 ? -5.898 2.754 -19.703 1 92.94 256 THR A C 1
ATOM 1894 O O . THR A 1 256 ? -6.324 3.162 -20.797 1 92.94 256 THR A O 1
ATOM 1897 N N . SER A 1 257 ? -4.719 2.184 -19.609 1 94.25 257 SER A N 1
ATOM 1898 C CA . SER A 1 257 ? -3.869 2.002 -20.766 1 94.25 257 SER A CA 1
ATOM 1899 C C . SER A 1 257 ? -4.199 0.706 -21.5 1 94.25 257 SER A C 1
ATOM 1901 O O . SER A 1 257 ? -3.814 0.521 -22.656 1 94.25 257 SER A O 1
ATOM 1903 N N . GLY A 1 258 ? -4.812 -0.228 -20.781 1 96.25 258 GLY A N 1
ATOM 1904 C CA . GLY A 1 258 ? -5.152 -1.531 -21.328 1 96.25 258 GLY A CA 1
ATOM 1905 C C . GLY A 1 258 ? -3.98 -2.496 -21.344 1 96.25 258 GLY A C 1
ATOM 1906 O O . GLY A 1 258 ? -4.078 -3.592 -21.906 1 96.25 258 GLY A O 1
ATOM 1907 N N . VAL A 1 259 ? -2.9 -2.123 -20.688 1 97.12 259 VAL A N 1
ATOM 1908 C CA . VAL A 1 259 ? -1.654 -2.861 -20.859 1 97.12 259 VAL A CA 1
ATOM 1909 C C . VAL A 1 259 ? -1.514 -3.918 -19.766 1 97.12 259 VAL A C 1
ATOM 1911 O O . VAL A 1 259 ? -1.706 -3.625 -18.594 1 97.12 259 VAL A O 1
ATOM 1914 N N . GLN A 1 260 ? -1.277 -5.117 -20.156 1 98 260 GLN A N 1
ATOM 1915 C CA . GLN A 1 260 ? -0.841 -6.188 -19.266 1 98 260 GLN A CA 1
ATOM 1916 C C . GLN A 1 260 ? 0.649 -6.469 -19.438 1 98 260 GLN A C 1
ATOM 1918 O O . GLN A 1 260 ? 1.18 -6.391 -20.547 1 98 260 GLN A O 1
ATOM 1923 N N . LYS A 1 261 ? 1.333 -6.766 -18.328 1 98.38 261 LYS A N 1
ATOM 1924 C CA . LYS A 1 261 ? 2.77 -7.02 -18.375 1 98.38 261 LYS A CA 1
ATOM 1925 C C . LYS A 1 261 ? 3.143 -8.211 -17.484 1 98.38 261 LYS A C 1
ATOM 1927 O O . LYS A 1 261 ? 2.457 -8.492 -16.5 1 98.38 261 LYS A O 1
ATOM 1932 N N . LEU A 1 262 ? 4.207 -8.906 -17.891 1 98.5 262 LEU A N 1
ATOM 1933 C CA . LEU A 1 262 ? 4.879 -9.922 -17.094 1 98.5 262 LEU A CA 1
ATOM 1934 C C . LEU A 1 262 ? 6.316 -9.508 -16.781 1 98.5 262 LEU A C 1
ATOM 1936 O O . LEU A 1 262 ? 7.008 -8.961 -17.641 1 98.5 262 LEU A O 1
ATOM 1940 N N . TYR A 1 263 ? 6.699 -9.75 -15.57 1 98.56 263 TYR A N 1
ATOM 1941 C CA . TYR A 1 263 ? 8.07 -9.492 -15.141 1 98.56 263 TYR A CA 1
ATOM 1942 C C . TYR A 1 263 ? 8.688 -10.742 -14.523 1 98.56 263 TYR A C 1
ATOM 1944 O O . TYR A 1 263 ? 7.984 -11.547 -13.898 1 98.56 263 TYR A O 1
ATOM 1952 N N . ARG A 1 264 ? 9.969 -10.883 -14.711 1 98.25 264 ARG A N 1
ATOM 1953 C CA . ARG A 1 264 ? 10.82 -11.82 -13.984 1 98.25 264 ARG A CA 1
ATOM 1954 C C . ARG A 1 264 ? 12.016 -11.109 -13.367 1 98.25 264 ARG A C 1
ATOM 1956 O O . ARG A 1 264 ? 12.789 -10.453 -14.078 1 98.25 264 ARG A O 1
ATOM 1963 N N . ASN A 1 265 ? 12.109 -11.281 -12.07 1 97.94 265 ASN A N 1
ATOM 1964 C CA . ASN A 1 265 ? 13.148 -10.586 -11.328 1 97.94 265 ASN A CA 1
ATOM 1965 C C . ASN A 1 265 ? 13.18 -9.102 -11.656 1 97.94 265 ASN A C 1
ATOM 1967 O O . ASN A 1 265 ? 14.234 -8.539 -11.93 1 97.94 265 ASN A O 1
ATOM 1971 N N . ALA A 1 266 ? 11.992 -8.586 -11.758 1 97.62 266 ALA A N 1
ATOM 1972 C CA . ALA A 1 266 ? 11.719 -7.156 -11.906 1 97.62 266 ALA A CA 1
ATOM 1973 C C . ALA A 1 266 ? 12.117 -6.652 -13.289 1 97.62 266 ALA A C 1
ATOM 1975 O O . ALA A 1 266 ? 12.258 -5.449 -13.5 1 97.62 266 ALA A O 1
ATOM 1976 N N . VAL A 1 267 ? 12.414 -7.57 -14.188 1 97.62 267 VAL A N 1
ATOM 1977 C CA . VAL A 1 267 ? 12.648 -7.227 -15.586 1 97.62 267 VAL A CA 1
ATOM 1978 C C . VAL A 1 267 ? 11.438 -7.629 -16.422 1 97.62 267 VAL A C 1
ATOM 1980 O O . VAL A 1 267 ? 10.961 -8.766 -16.344 1 97.62 267 VAL A O 1
ATOM 1983 N N . GLU A 1 268 ? 11 -6.707 -17.25 1 98.31 268 GLU A N 1
ATOM 1984 C CA . GLU A 1 268 ? 9.852 -7.008 -18.109 1 98.31 268 GLU A CA 1
ATOM 1985 C C . GLU A 1 268 ? 10.195 -8.078 -19.141 1 98.31 268 GLU A C 1
ATOM 1987 O O . GLU A 1 268 ? 11.18 -7.945 -19.875 1 98.31 268 GLU A O 1
ATOM 1992 N N . ILE A 1 269 ? 9.375 -9.086 -19.203 1 98.06 269 ILE A N 1
ATOM 1993 C CA . ILE A 1 269 ? 9.672 -10.164 -20.141 1 98.06 269 ILE A CA 1
ATOM 1994 C C . ILE A 1 269 ? 8.578 -10.234 -21.203 1 98.06 269 ILE A C 1
ATOM 1996 O O . ILE A 1 269 ? 8.711 -10.961 -22.188 1 98.06 269 ILE A O 1
ATOM 2000 N N . GLY A 1 270 ? 7.488 -9.523 -20.969 1 97.56 270 GLY A N 1
ATOM 2001 C CA . GLY A 1 270 ? 6.398 -9.492 -21.938 1 97.56 270 GLY A CA 1
ATOM 2002 C C . GLY A 1 270 ? 5.348 -8.445 -21.625 1 97.56 270 GLY A C 1
ATOM 2003 O O . GLY A 1 270 ? 5.102 -8.141 -20.453 1 97.56 270 GLY A O 1
ATOM 2004 N N . SER A 1 271 ? 4.777 -7.902 -22.688 1 97.44 271 SER A N 1
ATOM 2005 C CA . SER A 1 271 ? 3.697 -6.93 -22.562 1 97.44 271 SER A CA 1
ATOM 2006 C C . SER A 1 271 ? 2.756 -6.996 -23.766 1 97.44 271 SER A C 1
ATOM 2008 O O . SER A 1 271 ? 3.166 -7.375 -24.859 1 97.44 271 SER A O 1
ATOM 2010 N N . ASP A 1 272 ? 1.502 -6.738 -23.484 1 96.44 272 ASP A N 1
ATOM 2011 C CA . ASP A 1 272 ? 0.495 -6.699 -24.531 1 96.44 272 ASP A CA 1
ATOM 2012 C C . ASP A 1 272 ? -0.649 -5.758 -24.172 1 96.44 272 ASP A C 1
ATOM 2014 O O . ASP A 1 272 ? -0.825 -5.41 -23 1 96.44 272 ASP A O 1
ATOM 2018 N N . ASP A 1 273 ? -1.344 -5.332 -25.219 1 96.19 273 ASP A N 1
ATOM 2019 C CA . ASP A 1 273 ? -2.541 -4.523 -25.016 1 96.19 273 ASP A CA 1
ATOM 2020 C C . ASP A 1 273 ? -3.787 -5.398 -24.922 1 96.19 273 ASP A C 1
ATOM 2022 O O . ASP A 1 273 ? -4.219 -5.992 -25.906 1 96.19 273 ASP A O 1
ATOM 2026 N N . LEU A 1 274 ? -4.332 -5.457 -23.781 1 95.5 274 LEU A N 1
ATOM 2027 C CA . LEU A 1 274 ? -5.535 -6.246 -23.547 1 95.5 274 LEU A CA 1
ATOM 2028 C C . LEU A 1 274 ? -6.789 -5.391 -23.688 1 95.5 274 LEU A C 1
ATOM 2030 O O . LEU A 1 274 ? -7.895 -5.918 -23.828 1 95.5 274 LEU A O 1
ATOM 2034 N N . GLY A 1 275 ? -6.609 -4.129 -23.688 1 94.75 275 GLY A N 1
ATOM 2035 C CA . GLY A 1 275 ? -7.73 -3.205 -23.703 1 94.75 275 GLY A CA 1
ATOM 2036 C C . GLY A 1 275 ? -8.414 -3.061 -22.359 1 94.75 275 GLY A C 1
ATOM 2037 O O . GLY A 1 275 ? -7.809 -3.342 -21.312 1 94.75 275 GLY A O 1
ATOM 2038 N N . ASP A 1 276 ? -9.609 -2.527 -22.391 1 94.5 276 ASP A N 1
ATOM 2039 C CA . ASP A 1 276 ? -10.383 -2.236 -21.188 1 94.5 276 ASP A CA 1
ATOM 2040 C C . ASP A 1 276 ? -11.141 -3.475 -20.719 1 94.5 276 ASP A C 1
ATOM 2042 O O . ASP A 1 276 ? -12.117 -3.895 -21.344 1 94.5 276 ASP A O 1
ATOM 2046 N N . VAL A 1 277 ? -10.688 -4.023 -19.578 1 94.94 277 VAL A N 1
ATOM 2047 C CA . VAL A 1 277 ? -11.305 -5.23 -19.047 1 94.94 277 VAL A CA 1
ATOM 2048 C C . VAL A 1 277 ? -11.703 -5 -17.578 1 94.94 277 VAL A C 1
ATOM 2050 O O . VAL A 1 277 ? -10.891 -4.539 -16.781 1 94.94 277 VAL A O 1
ATOM 2053 N N . ASP A 1 278 ? -12.969 -5.27 -17.25 1 95.62 278 ASP A N 1
ATOM 2054 C CA . ASP A 1 278 ? -13.406 -5.375 -15.859 1 95.62 278 ASP A CA 1
ATOM 2055 C C . ASP A 1 278 ? -13.047 -6.738 -15.273 1 95.62 278 ASP A C 1
ATOM 2057 O O . ASP A 1 278 ? -13.734 -7.73 -15.539 1 95.62 278 ASP A O 1
ATOM 2061 N N . LEU A 1 279 ? -12.062 -6.781 -14.492 1 96.44 279 LEU A N 1
ATOM 2062 C CA . LEU A 1 279 ? -11.383 -8.031 -14.156 1 96.44 279 LEU A CA 1
ATOM 2063 C C . LEU A 1 279 ? -12.266 -8.906 -13.273 1 96.44 279 LEU A C 1
ATOM 2065 O O . LEU A 1 279 ? -12.93 -8.406 -12.367 1 96.44 279 LEU A O 1
ATOM 2069 N N . GLY A 1 280 ? -12.234 -10.18 -13.555 1 95.44 280 GLY A N 1
ATOM 2070 C CA . GLY A 1 280 ? -12.898 -11.172 -12.734 1 95.44 280 GLY A CA 1
ATOM 2071 C C . GLY A 1 280 ? -12.125 -11.531 -11.477 1 95.44 280 GLY A C 1
ATOM 2072 O O . GLY A 1 280 ? -11.633 -12.648 -11.344 1 95.44 280 GLY A O 1
ATOM 2073 N N . THR A 1 281 ? -12.047 -10.57 -10.5 1 96.44 281 THR A N 1
ATOM 2074 C CA . THR A 1 281 ? -11.289 -10.75 -9.258 1 96.44 281 THR A CA 1
ATOM 2075 C C . THR A 1 281 ? -12.227 -10.805 -8.062 1 96.44 281 THR A C 1
ATOM 2077 O O . THR A 1 281 ? -11.805 -10.555 -6.926 1 96.44 281 THR A O 1
ATOM 2080 N N . GLN A 1 282 ? -13.469 -11.156 -8.211 1 94.31 282 GLN A N 1
ATOM 2081 C CA . GLN A 1 282 ? -14.469 -11.164 -7.152 1 94.31 282 GLN A CA 1
ATOM 2082 C C . GLN A 1 282 ? -14.477 -12.492 -6.406 1 94.31 282 GLN A C 1
ATOM 2084 O O . GLN A 1 282 ? -15.141 -12.633 -5.379 1 94.31 282 GLN A O 1
ATOM 2089 N N . PHE A 1 283 ? -13.75 -13.453 -6.809 1 94.62 283 PHE A N 1
ATOM 2090 C CA . PHE A 1 283 ? -13.852 -14.82 -6.324 1 94.62 283 PHE A CA 1
ATOM 2091 C C . PHE A 1 283 ? -12.789 -15.102 -5.262 1 94.62 283 PHE A C 1
ATOM 2093 O O . PHE A 1 283 ? -11.805 -14.367 -5.16 1 94.62 283 PHE A O 1
ATOM 2100 N N . PRO A 1 284 ? -13.047 -16.188 -4.453 1 94.94 284 PRO A N 1
ATOM 2101 C CA . PRO A 1 284 ? -11.945 -16.672 -3.623 1 94.94 284 PRO A CA 1
ATOM 2102 C C . PRO A 1 284 ? -10.734 -17.109 -4.449 1 94.94 284 PRO A C 1
ATOM 2104 O O . PRO A 1 284 ? -10.805 -17.141 -5.68 1 94.94 284 PRO A O 1
ATOM 2107 N N . VAL A 1 285 ? -9.68 -17.344 -3.756 1 96.5 285 VAL A N 1
ATOM 2108 C CA . VAL A 1 285 ? -8.43 -17.578 -4.477 1 96.5 285 VAL A CA 1
ATOM 2109 C C . VAL A 1 285 ? -7.828 -18.906 -4.039 1 96.5 285 VAL A C 1
ATOM 2111 O O . VAL A 1 285 ? -7.977 -19.312 -2.887 1 96.5 285 VAL A O 1
ATOM 2114 N N . ALA A 1 286 ? -7.145 -19.562 -4.953 1 95.75 286 ALA A N 1
ATOM 2115 C CA . ALA A 1 286 ? -6.398 -20.781 -4.664 1 95.75 286 ALA A CA 1
ATOM 2116 C C . ALA A 1 286 ? -4.938 -20.641 -5.082 1 95.75 286 ALA A C 1
ATOM 2118 O O . ALA A 1 286 ? -4.625 -19.969 -6.059 1 95.75 286 ALA A O 1
ATOM 2119 N N . MET A 1 287 ? -4.09 -21.328 -4.367 1 97.12 287 MET A N 1
ATOM 2120 C CA . MET A 1 287 ? -2.656 -21.422 -4.629 1 97.12 287 MET A CA 1
ATOM 2121 C C . MET A 1 287 ? -2.184 -22.875 -4.555 1 97.12 287 MET A C 1
ATOM 2123 O O . MET A 1 287 ? -2.617 -23.625 -3.684 1 97.12 287 MET A O 1
ATOM 2127 N N . GLY A 1 288 ? -1.309 -23.297 -5.484 1 96.75 288 GLY A N 1
ATOM 2128 C CA . GLY A 1 288 ? -0.77 -24.641 -5.5 1 96.75 288 GLY A CA 1
ATOM 2129 C C . GLY A 1 288 ? -1.564 -25.594 -6.379 1 96.75 288 GLY A C 1
ATOM 2130 O O . GLY A 1 288 ? -0.992 -26.312 -7.199 1 96.75 288 GLY A O 1
ATOM 2131 N N . ALA A 1 289 ? -2.824 -25.578 -6.168 1 94.12 289 ALA A N 1
ATOM 2132 C CA . ALA A 1 289 ? -3.764 -26.375 -6.953 1 94.12 289 ALA A CA 1
ATOM 2133 C C . ALA A 1 289 ? -5.176 -25.797 -6.867 1 94.12 289 ALA A C 1
ATOM 2135 O O . ALA A 1 289 ? -5.504 -25.078 -5.922 1 94.12 289 ALA A O 1
ATOM 2136 N N . ARG A 1 290 ? -5.945 -26.078 -7.895 1 92.44 290 ARG A N 1
ATOM 2137 C CA . ARG A 1 290 ? -7.355 -25.719 -7.812 1 92.44 290 ARG A CA 1
ATOM 2138 C C . ARG A 1 290 ? -8.117 -26.703 -6.926 1 92.44 290 ARG A C 1
ATOM 2140 O O . ARG A 1 290 ? -7.715 -27.844 -6.766 1 92.44 290 ARG A O 1
ATOM 2147 N N . PRO A 1 291 ? -9.172 -26.203 -6.402 1 87.81 291 PRO A N 1
ATOM 2148 C CA . PRO A 1 291 ? -9.961 -27.109 -5.566 1 87.81 291 PRO A CA 1
ATOM 2149 C C . PRO A 1 291 ? -10.477 -28.328 -6.336 1 87.81 291 PRO A C 1
ATOM 2151 O O . PRO A 1 291 ? -10.695 -28.234 -7.547 1 87.81 291 PRO A O 1
ATOM 2154 N N . PRO A 1 292 ? -10.695 -29.406 -5.637 1 80.75 292 PRO A N 1
ATOM 2155 C CA . PRO A 1 292 ? -10.984 -30.703 -6.258 1 80.75 292 PRO A CA 1
ATOM 2156 C C . PRO A 1 292 ? -12.25 -30.688 -7.109 1 80.75 292 PRO A C 1
ATOM 2158 O O . PRO A 1 292 ? -12.359 -31.438 -8.086 1 80.75 292 PRO A O 1
ATOM 2161 N N . PHE A 1 293 ? -13.148 -29.922 -6.742 1 76.38 293 PHE A N 1
ATOM 2162 C CA . PHE A 1 293 ? -14.414 -29.953 -7.457 1 76.38 293 PHE A CA 1
ATOM 2163 C C . PHE A 1 293 ? -14.227 -29.547 -8.914 1 76.38 293 PHE A C 1
ATOM 2165 O O . PHE A 1 293 ? -15.094 -29.797 -9.75 1 76.38 293 PHE A O 1
ATOM 2172 N N . THR A 1 294 ? -13.07 -29.062 -9.289 1 71.44 294 THR A N 1
ATOM 2173 C CA . THR A 1 294 ? -12.82 -28.578 -10.648 1 71.44 294 THR A CA 1
ATOM 2174 C C . THR A 1 294 ? -12.438 -29.734 -11.562 1 71.44 294 THR A C 1
ATOM 2176 O O . THR A 1 294 ? -12.5 -29.609 -12.789 1 71.44 294 THR A O 1
ATOM 2179 N N . GLY A 1 295 ? -11.984 -30.891 -11.078 1 78.75 295 GLY A N 1
ATOM 2180 C CA . GLY A 1 295 ? -11.469 -32 -11.859 1 78.75 295 GLY A CA 1
ATOM 2181 C C . GLY A 1 295 ? -10.086 -31.734 -12.43 1 78.75 295 GLY A C 1
ATOM 2182 O O . GLY A 1 295 ? -9.5 -32.594 -13.07 1 78.75 295 GLY A O 1
ATOM 2183 N N . ASP A 1 296 ? -9.602 -30.484 -12.188 1 84.44 296 ASP A N 1
ATOM 2184 C CA . ASP A 1 296 ? -8.258 -30.141 -12.641 1 84.44 296 ASP A CA 1
ATOM 2185 C C . ASP A 1 296 ? -7.195 -30.703 -11.695 1 84.44 296 ASP A C 1
ATOM 2187 O O . ASP A 1 296 ? -7.168 -30.359 -10.508 1 84.44 296 ASP A O 1
ATOM 2191 N N . THR A 1 297 ? -6.281 -31.578 -12.18 1 87 297 THR A N 1
ATOM 2192 C CA . THR A 1 297 ? -5.305 -32.25 -11.336 1 87 297 THR A CA 1
ATOM 2193 C C . THR A 1 297 ? -3.949 -31.562 -11.414 1 87 297 THR A C 1
ATOM 2195 O O . THR A 1 297 ? -2.992 -31.984 -10.758 1 87 297 THR A O 1
ATOM 2198 N N . ARG A 1 298 ? -3.857 -30.516 -12.172 1 91.12 298 ARG A N 1
ATOM 2199 C CA . ARG A 1 298 ? -2.604 -29.781 -12.234 1 91.12 298 ARG A CA 1
ATOM 2200 C C . ARG A 1 298 ? -2.287 -29.125 -10.898 1 91.12 298 ARG A C 1
ATOM 2202 O O . ARG A 1 298 ? -3.174 -28.562 -10.25 1 91.12 298 ARG A O 1
ATOM 2209 N N . ALA A 1 299 ? -1.028 -29.312 -10.594 1 94.25 299 ALA A N 1
ATOM 2210 C CA . ALA A 1 299 ? -0.612 -28.828 -9.281 1 94.25 299 ALA A CA 1
ATOM 2211 C C . ALA A 1 299 ? 0.825 -28.312 -9.32 1 94.25 299 ALA A C 1
ATOM 2213 O O . ALA A 1 299 ? 1.688 -28.922 -9.969 1 94.25 299 ALA A O 1
ATOM 2214 N N . TYR A 1 300 ? 0.981 -27.234 -8.711 1 95.5 300 TYR A N 1
ATOM 2215 C CA . TYR A 1 300 ? 2.309 -26.641 -8.57 1 95.5 300 TYR A CA 1
ATOM 2216 C C . TYR A 1 300 ? 3.166 -27.469 -7.613 1 95.5 300 TYR A C 1
ATOM 2218 O O . TYR A 1 300 ? 2.703 -27.875 -6.543 1 95.5 300 TYR A O 1
ATOM 2226 N N . LYS A 1 301 ? 4.379 -27.734 -7.957 1 96.19 301 LYS A N 1
ATOM 2227 C CA . LYS A 1 301 ? 5.348 -28.359 -7.059 1 96.19 301 LYS A CA 1
ATOM 2228 C C . LYS A 1 301 ? 6.523 -27.422 -6.793 1 96.19 301 LYS A C 1
ATOM 2230 O O . LYS A 1 301 ? 7.195 -26.984 -7.727 1 96.19 301 LYS A O 1
ATOM 2235 N N . GLY A 1 302 ? 6.758 -27.172 -5.531 1 97.06 302 GLY A N 1
ATOM 2236 C CA . GLY A 1 302 ? 7.863 -26.297 -5.176 1 97.06 302 GLY A CA 1
ATOM 2237 C C . GLY A 1 302 ? 7.52 -25.328 -4.062 1 97.06 302 GLY A C 1
ATOM 2238 O O . GLY A 1 302 ? 6.715 -25.641 -3.184 1 97.06 302 GLY A O 1
ATOM 2239 N N . ARG A 1 303 ? 8.297 -24.203 -4.023 1 97.56 303 ARG A N 1
ATOM 2240 C CA . ARG A 1 303 ? 8.164 -23.25 -2.93 1 97.56 303 ARG A CA 1
ATOM 2241 C C . ARG A 1 303 ? 7.617 -21.922 -3.426 1 97.56 303 ARG A C 1
ATOM 2243 O O . ARG A 1 303 ? 7.961 -21.469 -4.52 1 97.56 303 ARG A O 1
ATOM 2250 N N . ILE A 1 304 ? 6.727 -21.344 -2.645 1 98.12 304 ILE A N 1
ATOM 2251 C CA . ILE A 1 304 ? 6.246 -19.984 -2.871 1 98.12 304 ILE A CA 1
ATOM 2252 C C . ILE A 1 304 ? 6.43 -19.156 -1.604 1 98.12 304 ILE A C 1
ATOM 2254 O O . ILE A 1 304 ? 6.188 -19.641 -0.496 1 98.12 304 ILE A O 1
ATOM 2258 N N . ALA A 1 305 ? 6.914 -17.938 -1.744 1 97.94 305 ALA A N 1
ATOM 2259 C CA . ALA A 1 305 ? 7.094 -17.031 -0.615 1 97.94 305 ALA A CA 1
ATOM 2260 C C . ALA A 1 305 ? 6.668 -15.609 -0.981 1 97.94 305 ALA A C 1
ATOM 2262 O O . ALA A 1 305 ? 6.766 -15.203 -2.141 1 97.94 305 ALA A O 1
ATOM 2263 N N . HIS A 1 306 ? 6.16 -14.875 -0.016 1 96.75 306 HIS A N 1
ATOM 2264 C CA . HIS A 1 306 ? 5.871 -13.445 -0.094 1 96.75 306 HIS A CA 1
ATOM 2265 C C . HIS A 1 306 ? 4.91 -13.141 -1.238 1 96.75 306 HIS A C 1
ATOM 2267 O O . HIS A 1 306 ? 5.195 -12.297 -2.086 1 96.75 306 HIS A O 1
ATOM 2273 N N . MET A 1 307 ? 3.76 -13.797 -1.188 1 98.38 307 MET A N 1
ATOM 2274 C CA . MET A 1 307 ? 2.713 -13.492 -2.16 1 98.38 307 MET A CA 1
ATOM 2275 C C . MET A 1 307 ? 2.086 -12.133 -1.877 1 98.38 307 MET A C 1
ATOM 2277 O O . MET A 1 307 ? 1.664 -11.859 -0.751 1 98.38 307 MET A O 1
ATOM 2281 N N . GLN A 1 308 ? 2.068 -11.32 -2.93 1 97.88 308 GLN A N 1
ATOM 2282 C CA . GLN A 1 308 ? 1.545 -9.961 -2.803 1 97.88 308 GLN A CA 1
ATOM 2283 C C . GLN A 1 308 ? 0.471 -9.688 -3.85 1 97.88 308 GLN A C 1
ATOM 2285 O O . GLN A 1 308 ? 0.624 -10.062 -5.016 1 97.88 308 GLN A O 1
ATOM 2290 N N . VAL A 1 309 ? -0.564 -8.992 -3.426 1 98.38 309 VAL A N 1
ATOM 2291 C CA . VAL A 1 309 ? -1.618 -8.516 -4.312 1 98.38 309 VAL A CA 1
ATOM 2292 C C . VAL A 1 309 ? -1.829 -7.016 -4.105 1 98.38 309 VAL A C 1
ATOM 2294 O O . VAL A 1 309 ? -2.039 -6.562 -2.977 1 98.38 309 VAL A O 1
ATOM 2297 N N . TYR A 1 310 ? -1.697 -6.273 -5.184 1 98 310 TYR A N 1
ATOM 2298 C CA . TYR A 1 310 ? -1.988 -4.844 -5.176 1 98 310 TYR A CA 1
ATOM 2299 C C . TYR A 1 310 ? -3.232 -4.539 -6 1 98 310 TYR A C 1
ATOM 2301 O O . TYR A 1 310 ? -3.467 -5.164 -7.039 1 98 310 TYR A O 1
ATOM 2309 N N . ASN A 1 311 ? -3.979 -3.488 -5.586 1 96.75 311 ASN A N 1
ATOM 2310 C CA . ASN A 1 311 ? -5.074 -2.984 -6.406 1 96.75 311 ASN A CA 1
ATOM 2311 C C . ASN A 1 311 ? -4.637 -1.798 -7.258 1 96.75 311 ASN A C 1
ATOM 2313 O O . ASN A 1 311 ? -5.445 -0.93 -7.586 1 96.75 311 ASN A O 1
ATOM 2317 N N . ILE A 1 312 ? -3.402 -1.684 -7.496 1 95.94 312 ILE A N 1
ATOM 2318 C CA . ILE A 1 312 ? -2.758 -0.781 -8.445 1 95.94 312 ILE A CA 1
ATOM 2319 C C . ILE A 1 312 ? -1.772 -1.561 -9.312 1 95.94 312 ILE A C 1
ATOM 2321 O O . ILE A 1 312 ? -1.371 -2.672 -8.961 1 95.94 312 ILE A O 1
ATOM 2325 N N . ALA A 1 313 ? -1.478 -0.993 -10.477 1 97.38 313 ALA A N 1
ATOM 2326 C CA . ALA A 1 313 ? -0.4 -1.536 -11.297 1 97.38 313 ALA A CA 1
ATOM 2327 C C . ALA A 1 313 ? 0.949 -0.948 -10.898 1 97.38 313 ALA A C 1
ATOM 2329 O O . ALA A 1 313 ? 1.205 0.239 -11.109 1 97.38 313 ALA A O 1
ATOM 2330 N N . LEU A 1 314 ? 1.801 -1.738 -10.336 1 97.56 314 LEU A N 1
ATOM 2331 C CA . LEU A 1 314 ? 3.105 -1.257 -9.898 1 97.56 314 LEU A CA 1
ATOM 2332 C C . LEU A 1 314 ? 4.004 -0.956 -11.094 1 97.56 314 LEU A C 1
ATOM 2334 O O . LEU A 1 314 ? 3.914 -1.623 -12.125 1 97.56 314 LEU A O 1
ATOM 2338 N N . THR A 1 315 ? 4.859 0.02 -10.883 1 94.25 315 THR A N 1
ATOM 2339 C CA . THR A 1 315 ? 5.918 0.289 -11.852 1 94.25 315 THR A CA 1
ATOM 2340 C C . THR A 1 315 ? 7.07 -0.695 -11.672 1 94.25 315 THR A C 1
ATOM 2342 O O . THR A 1 315 ? 7.16 -1.384 -10.656 1 94.25 315 THR A O 1
ATOM 2345 N N . GLN A 1 316 ? 7.926 -0.719 -12.703 1 96.31 316 GLN A N 1
ATOM 2346 C CA . GLN A 1 316 ? 9.086 -1.604 -12.625 1 96.31 316 GLN A CA 1
ATOM 2347 C C . GLN A 1 316 ? 9.945 -1.271 -11.406 1 96.31 316 GLN A C 1
ATOM 2349 O O . GLN A 1 316 ? 10.461 -2.172 -10.742 1 96.31 316 GLN A O 1
ATOM 2354 N N . ALA A 1 317 ? 10.117 -0.015 -11.109 1 92.62 317 ALA A N 1
ATOM 2355 C CA . ALA A 1 317 ? 10.914 0.404 -9.961 1 92.62 317 ALA A CA 1
ATOM 2356 C C . ALA A 1 317 ? 10.297 -0.084 -8.648 1 92.62 317 ALA A C 1
ATOM 2358 O O . ALA A 1 317 ? 11.016 -0.529 -7.75 1 92.62 317 ALA A O 1
ATOM 2359 N N . GLN A 1 318 ? 9.055 0.015 -8.555 1 94.12 318 GLN A N 1
ATOM 2360 C CA . GLN A 1 318 ? 8.359 -0.447 -7.355 1 94.12 318 GLN A CA 1
ATOM 2361 C C . GLN A 1 318 ? 8.43 -1.966 -7.23 1 94.12 318 GLN A C 1
ATOM 2363 O O . GLN A 1 318 ? 8.547 -2.496 -6.121 1 94.12 318 GLN A O 1
ATOM 2368 N N . ILE A 1 319 ? 8.344 -2.652 -8.367 1 97.94 319 ILE A N 1
ATOM 2369 C CA . ILE A 1 319 ? 8.5 -4.102 -8.375 1 97.94 319 ILE A CA 1
ATOM 2370 C C . ILE A 1 319 ? 9.891 -4.477 -7.883 1 97.94 319 ILE A C 1
ATOM 2372 O O . ILE A 1 319 ? 10.047 -5.383 -7.059 1 97.94 319 ILE A O 1
ATOM 2376 N N . GLN A 1 320 ? 10.883 -3.795 -8.367 1 96.06 320 GLN A N 1
ATOM 2377 C CA . GLN A 1 320 ? 12.25 -4.027 -7.926 1 96.06 320 GLN A CA 1
ATOM 2378 C C . GLN A 1 320 ? 12.383 -3.793 -6.422 1 96.06 320 GLN A C 1
ATOM 2380 O O . GLN A 1 320 ? 13.039 -4.574 -5.727 1 96.06 320 GLN A O 1
ATOM 2385 N N . GLU A 1 321 ? 11.812 -2.746 -5.977 1 91.88 321 GLU A N 1
ATOM 2386 C CA . GLU A 1 321 ? 11.867 -2.445 -4.547 1 91.88 321 GLU A CA 1
ATOM 2387 C C . GLU A 1 321 ? 11.219 -3.551 -3.723 1 91.88 321 GLU A C 1
ATOM 2389 O O . GLU A 1 321 ? 11.766 -3.977 -2.705 1 91.88 321 GLU A O 1
ATOM 2394 N N . ALA A 1 322 ? 10.094 -3.973 -4.148 1 95.5 322 ALA A N 1
ATOM 2395 C CA . ALA A 1 322 ? 9.414 -5.055 -3.445 1 95.5 322 ALA A CA 1
ATOM 2396 C C . ALA A 1 322 ? 10.266 -6.324 -3.439 1 95.5 322 ALA A C 1
ATOM 2398 O O . ALA A 1 322 ? 10.359 -7.012 -2.42 1 95.5 322 ALA A O 1
ATOM 2399 N N . MET A 1 323 ? 10.82 -6.594 -4.594 1 96.5 323 MET A N 1
ATOM 2400 C CA . MET A 1 323 ? 11.695 -7.762 -4.707 1 96.5 323 MET A CA 1
ATOM 2401 C C . MET A 1 323 ? 12.852 -7.672 -3.719 1 96.5 323 MET A C 1
ATOM 2403 O O . MET A 1 323 ? 13.125 -8.633 -2.99 1 96.5 323 MET A O 1
ATOM 2407 N N . ASP A 1 324 ? 13.445 -6.57 -3.623 1 92.81 324 ASP A N 1
ATOM 2408 C CA . ASP A 1 324 ? 14.609 -6.375 -2.764 1 92.81 324 ASP A CA 1
ATOM 2409 C C . ASP A 1 324 ? 14.227 -6.457 -1.289 1 92.81 324 ASP A C 1
ATOM 2411 O O . ASP A 1 324 ? 14.953 -7.035 -0.481 1 92.81 324 ASP A O 1
ATOM 2415 N N . ARG A 1 325 ? 13.109 -5.93 -1.043 1 89.56 325 ARG A N 1
ATOM 2416 C CA . ARG A 1 325 ? 12.664 -5.902 0.347 1 89.56 325 ARG A CA 1
ATOM 2417 C C . ARG A 1 325 ? 12.281 -7.297 0.829 1 89.56 325 ARG A C 1
ATOM 2419 O O . ARG A 1 325 ? 12.398 -7.602 2.02 1 89.56 325 ARG A O 1
ATOM 2426 N N . THR A 1 326 ? 11.922 -8.133 -0.07 1 93.69 326 THR A N 1
ATOM 2427 C CA . THR A 1 326 ? 11.406 -9.43 0.359 1 93.69 326 THR A CA 1
ATOM 2428 C C . THR A 1 326 ? 12.461 -10.516 0.173 1 93.69 326 THR A C 1
ATOM 2430 O O . THR A 1 326 ? 12.273 -11.656 0.611 1 93.69 326 THR A O 1
ATOM 2433 N N . ARG A 1 327 ? 13.523 -10.141 -0.463 1 88.25 327 ARG A N 1
ATOM 2434 C CA . ARG A 1 327 ? 14.539 -11.148 -0.716 1 88.25 327 ARG A CA 1
ATOM 2435 C C . ARG A 1 327 ? 15.188 -11.617 0.586 1 88.25 327 ARG A C 1
ATOM 2437 O O . ARG A 1 327 ? 15.445 -12.812 0.764 1 88.25 327 ARG A O 1
ATOM 2444 N N . TYR A 1 328 ? 15.438 -10.594 1.498 1 74.12 328 TYR A N 1
ATOM 2445 C CA . TYR A 1 328 ? 16.125 -10.945 2.736 1 74.12 328 TYR A CA 1
ATOM 2446 C C . TYR A 1 328 ? 15.234 -10.695 3.945 1 74.12 328 TYR A C 1
ATOM 2448 O O . TYR A 1 328 ? 15.719 -10.57 5.07 1 74.12 328 TYR A O 1
ATOM 2456 N N . ALA A 1 329 ? 14.008 -10.477 3.572 1 64.75 329 ALA A N 1
ATOM 2457 C CA . ALA A 1 329 ? 13.102 -10.18 4.672 1 64.75 329 ALA A CA 1
ATOM 2458 C C . ALA A 1 329 ? 13.211 -11.227 5.777 1 64.75 329 ALA A C 1
ATOM 2460 O O . ALA A 1 329 ? 13.195 -12.43 5.504 1 64.75 329 ALA A O 1
ATOM 2461 N N . ARG A 1 330 ? 13.922 -10.727 6.859 1 52 330 ARG A N 1
ATOM 2462 C CA . ARG A 1 330 ? 14.094 -11.594 8.023 1 52 330 ARG A CA 1
ATOM 2463 C C . ARG A 1 330 ? 12.742 -11.945 8.641 1 52 330 ARG A C 1
ATOM 2465 O O . ARG A 1 330 ? 11.758 -11.242 8.43 1 52 330 ARG A O 1
ATOM 2472 N N . LYS A 1 331 ? 12.672 -12.945 9.438 1 44.28 331 LYS A N 1
ATOM 2473 C CA . LYS A 1 331 ? 11.516 -13.445 10.172 1 44.28 331 LYS A CA 1
ATOM 2474 C C . LYS A 1 331 ? 10.906 -12.359 11.047 1 44.28 331 LYS A C 1
ATOM 2476 O O . LYS A 1 331 ? 11.625 -11.523 11.602 1 44.28 331 LYS A O 1
ATOM 2481 N N . MET B 1 1 ? 16.5 60.156 -36.281 1 23.34 1 MET B N 1
ATOM 2482 C CA . MET B 1 1 ? 17.188 59.094 -37.031 1 23.34 1 MET B CA 1
ATOM 2483 C C . MET B 1 1 ? 18.469 58.688 -36.312 1 23.34 1 MET B C 1
ATOM 2485 O O . MET B 1 1 ? 19.406 58.188 -36.969 1 23.34 1 MET B O 1
ATOM 2489 N N . ALA B 1 2 ? 18.562 59.094 -35.031 1 23.61 2 ALA B N 1
ATOM 2490 C CA . ALA B 1 2 ? 19.594 59.156 -33.969 1 23.61 2 ALA B CA 1
ATOM 2491 C C . ALA B 1 2 ? 20.094 57.75 -33.625 1 23.61 2 ALA B C 1
ATOM 2493 O O . ALA B 1 2 ? 19.328 56.906 -33.156 1 23.61 2 ALA B O 1
ATOM 2494 N N . MET B 1 3 ? 21.016 57.281 -34.531 1 22.61 3 MET B N 1
ATOM 2495 C CA . MET B 1 3 ? 21.734 56 -34.75 1 22.61 3 MET B CA 1
ATOM 2496 C C . MET B 1 3 ? 22.531 55.625 -33.5 1 22.61 3 MET B C 1
ATOM 2498 O O . MET B 1 3 ? 23.484 56.312 -33.156 1 22.61 3 MET B O 1
ATOM 2502 N N . PHE B 1 4 ? 21.719 55.375 -32.375 1 23.45 4 PHE B N 1
ATOM 2503 C CA . PHE B 1 4 ? 22.188 55.031 -31.031 1 23.45 4 PHE B CA 1
ATOM 2504 C C . PHE B 1 4 ? 23.219 53.906 -31.078 1 23.45 4 PHE B C 1
ATOM 2506 O O . PHE B 1 4 ? 22.984 52.875 -31.703 1 23.45 4 PHE B O 1
ATOM 2513 N N . THR B 1 5 ? 24.484 54.312 -31.141 1 23.8 5 THR B N 1
ATOM 2514 C CA . THR B 1 5 ? 25.797 53.656 -31.125 1 23.8 5 THR B CA 1
ATOM 2515 C C . THR B 1 5 ? 25.875 52.625 -30.016 1 23.8 5 THR B C 1
ATOM 2517 O O . THR B 1 5 ? 25.75 52.969 -28.844 1 23.8 5 THR B O 1
ATOM 2520 N N . GLY B 1 6 ? 25.188 51.406 -30.234 1 21.83 6 GLY B N 1
ATOM 2521 C CA . GLY B 1 6 ? 25 50.156 -29.484 1 21.83 6 GLY B CA 1
ATOM 2522 C C . GLY B 1 6 ? 26.312 49.562 -29 1 21.83 6 GLY B C 1
ATOM 2523 O O . GLY B 1 6 ? 27.062 48.969 -29.781 1 21.83 6 GLY B O 1
ATOM 2524 N N . LEU B 1 7 ? 27.141 50.344 -28.234 1 20.53 7 LEU B N 1
ATOM 2525 C CA . LEU B 1 7 ? 28.469 49.875 -27.828 1 20.53 7 LEU B CA 1
ATOM 2526 C C . LEU B 1 7 ? 28.359 48.594 -27.031 1 20.53 7 LEU B C 1
ATOM 2528 O O . LEU B 1 7 ? 27.75 48.562 -25.953 1 20.53 7 LEU B O 1
ATOM 2532 N N . PHE B 1 8 ? 28.156 47.375 -27.734 1 22.23 8 PHE B N 1
ATOM 2533 C CA . PHE B 1 8 ? 28.094 46.031 -27.234 1 22.23 8 PHE B CA 1
ATOM 2534 C C . PHE B 1 8 ? 29.375 45.656 -26.484 1 22.23 8 PHE B C 1
ATOM 2536 O O . PHE B 1 8 ? 30.422 45.438 -27.109 1 22.23 8 PHE B O 1
ATOM 2543 N N . LEU B 1 9 ? 29.766 46.469 -25.453 1 19.5 9 LEU B N 1
ATOM 2544 C CA . LEU B 1 9 ? 31.016 46.125 -24.766 1 19.5 9 LEU B CA 1
ATOM 2545 C C . LEU B 1 9 ? 30.953 44.719 -24.219 1 19.5 9 LEU B C 1
ATOM 2547 O O . LEU B 1 9 ? 30.141 44.438 -23.312 1 19.5 9 LEU B O 1
ATOM 2551 N N . VAL B 1 10 ? 31.078 43.688 -25.047 1 21.34 10 VAL B N 1
ATOM 2552 C CA . VAL B 1 10 ? 31.188 42.281 -24.734 1 21.34 10 VAL B CA 1
ATOM 2553 C C . VAL B 1 10 ? 32.344 42.062 -23.766 1 21.34 10 VAL B C 1
ATOM 2555 O O . VAL B 1 10 ? 33.531 42.25 -24.141 1 21.34 10 VAL B O 1
ATOM 2558 N N . THR B 1 11 ? 32.281 42.75 -22.562 1 18.91 11 THR B N 1
ATOM 2559 C CA . THR B 1 11 ? 33.375 42.562 -21.594 1 18.91 11 THR B CA 1
ATOM 2560 C C . THR B 1 11 ? 33.688 41.062 -21.438 1 18.91 11 THR B C 1
ATOM 2562 O O . THR B 1 11 ? 32.812 40.281 -21.125 1 18.91 11 THR B O 1
ATOM 2565 N N . LEU B 1 12 ? 34.75 40.594 -22.078 1 20.42 12 LEU B N 1
ATOM 2566 C CA . LEU B 1 12 ? 35.531 39.344 -22.125 1 20.42 12 LEU B CA 1
ATOM 2567 C C . LEU B 1 12 ? 35.938 38.906 -20.734 1 20.42 12 LEU B C 1
ATOM 2569 O O . LEU B 1 12 ? 36.75 39.531 -20.078 1 20.42 12 LEU B O 1
ATOM 2573 N N . MET B 1 13 ? 34.969 38.875 -19.734 1 21.28 13 MET B N 1
ATOM 2574 C CA . MET B 1 13 ? 35.438 38.469 -18.406 1 21.28 13 MET B CA 1
ATOM 2575 C C . MET B 1 13 ? 36.438 37.312 -18.531 1 21.28 13 MET B C 1
ATOM 2577 O O . MET B 1 13 ? 36.188 36.375 -19.281 1 21.28 13 MET B O 1
ATOM 2581 N N . SER B 1 14 ? 37.719 37.594 -18.281 1 18.67 14 SER B N 1
ATOM 2582 C CA . SER B 1 14 ? 38.969 36.812 -18.219 1 18.67 14 SER B CA 1
ATOM 2583 C C . SER B 1 14 ? 38.781 35.531 -17.406 1 18.67 14 SER B C 1
ATOM 2585 O O . SER B 1 14 ? 38.375 35.594 -16.25 1 18.67 14 SER B O 1
ATOM 2587 N N . LEU B 1 15 ? 38.531 34.406 -18.016 1 20.3 15 LEU B N 1
ATOM 2588 C CA . LEU B 1 15 ? 38.594 33 -17.625 1 20.3 15 LEU B CA 1
ATOM 2589 C C . LEU B 1 15 ? 39.969 32.656 -17.047 1 20.3 15 LEU B C 1
ATOM 2591 O O . LEU B 1 15 ? 40.938 32.562 -17.781 1 20.3 15 LEU B O 1
ATOM 2595 N N . SER B 1 16 ? 40.438 33.531 -16.031 1 19.12 16 SER B N 1
ATOM 2596 C CA . SER B 1 16 ? 41.75 33.188 -15.469 1 19.12 16 SER B CA 1
ATOM 2597 C C . SER B 1 16 ? 41.875 31.672 -15.234 1 19.12 16 SER B C 1
ATOM 2599 O O . SER B 1 16 ? 40.969 31.047 -14.703 1 19.12 16 SER B O 1
ATOM 2601 N N . CYS B 1 17 ? 42.906 31.094 -15.844 1 19.62 17 CYS B N 1
ATOM 2602 C CA . CYS B 1 17 ? 43.469 29.781 -16.156 1 19.62 17 CYS B CA 1
ATOM 2603 C C . CYS B 1 17 ? 43.719 28.969 -14.891 1 19.62 17 CYS B C 1
ATOM 2605 O O . CYS B 1 17 ? 43.625 29.5 -13.781 1 19.62 17 CYS B O 1
ATOM 2607 N N . ALA B 1 18 ? 44.906 28.266 -14.898 1 19.97 18 ALA B N 1
ATOM 2608 C CA . ALA B 1 18 ? 45.438 26.906 -14.805 1 19.97 18 ALA B CA 1
ATOM 2609 C C . ALA B 1 18 ? 46.062 26.656 -13.438 1 19.97 18 ALA B C 1
ATOM 2611 O O . ALA B 1 18 ? 47.281 26.703 -13.281 1 19.97 18 ALA B O 1
ATOM 2612 N N . GLN B 1 19 ? 45.594 27.391 -12.375 1 20.34 19 GLN B N 1
ATOM 2613 C CA . GLN B 1 19 ? 46.594 27.156 -11.344 1 20.34 19 GLN B CA 1
ATOM 2614 C C . GLN B 1 19 ? 46.875 25.656 -11.188 1 20.34 19 GLN B C 1
ATOM 2616 O O . GLN B 1 19 ? 45.969 24.828 -11.336 1 20.34 19 GLN B O 1
ATOM 2621 N N . PRO B 1 20 ? 48.188 25.375 -10.945 1 20.23 20 PRO B N 1
ATOM 2622 C CA . PRO B 1 20 ? 48.844 24.078 -10.93 1 20.23 20 PRO B CA 1
ATOM 2623 C C . PRO B 1 20 ? 48.25 23.109 -9.922 1 20.23 20 PRO B C 1
ATOM 2625 O O . PRO B 1 20 ? 47.656 23.531 -8.938 1 20.23 20 PRO B O 1
ATOM 2628 N N . ILE B 1 21 ? 48.031 21.906 -10.383 1 24.16 21 ILE B N 1
ATOM 2629 C CA . ILE B 1 21 ? 47.594 20.594 -9.898 1 24.16 21 ILE B CA 1
ATOM 2630 C C . ILE B 1 21 ? 48.5 20.156 -8.734 1 24.16 21 ILE B C 1
ATOM 2632 O O . ILE B 1 21 ? 49.594 19.641 -8.945 1 24.16 21 ILE B O 1
ATOM 2636 N N . SER B 1 22 ? 48.75 21.125 -7.781 1 19.81 22 SER B N 1
ATOM 2637 C CA . SER B 1 22 ? 49.75 20.547 -6.891 1 19.81 22 SER B CA 1
ATOM 2638 C C . SER B 1 22 ? 49.406 19.094 -6.551 1 19.81 22 SER B C 1
ATOM 2640 O O . SER B 1 22 ? 48.281 18.656 -6.75 1 19.81 22 SER B O 1
ATOM 2642 N N . SER B 1 23 ? 49.969 18.625 -5.289 1 20.42 23 SER B N 1
ATOM 2643 C CA . SER B 1 23 ? 50.594 17.375 -4.848 1 20.42 23 SER B CA 1
ATOM 2644 C C . SER B 1 23 ? 49.531 16.266 -4.707 1 20.42 23 SER B C 1
ATOM 2646 O O . SER B 1 23 ? 48.344 16.547 -4.621 1 20.42 23 SER B O 1
ATOM 2648 N N . LEU B 1 24 ? 49.875 15.125 -3.928 1 21.36 24 LEU B N 1
ATOM 2649 C CA . LEU B 1 24 ? 49.875 13.672 -4.055 1 21.36 24 LEU B CA 1
ATOM 2650 C C . LEU B 1 24 ? 48.531 13.086 -3.676 1 21.36 24 LEU B C 1
ATOM 2652 O O . LEU B 1 24 ? 47.969 12.281 -4.426 1 21.36 24 LEU B O 1
ATOM 2656 N N . PRO B 1 25 ? 48.375 12.297 -2.404 1 23.19 25 PRO B N 1
ATOM 2657 C CA . PRO B 1 25 ? 48.188 10.867 -2.674 1 23.19 25 PRO B CA 1
ATOM 2658 C C . PRO B 1 25 ? 46.781 10.523 -3.129 1 23.19 25 PRO B C 1
ATOM 2660 O O . PRO B 1 25 ? 46.562 10.188 -4.297 1 23.19 25 PRO B O 1
ATOM 2663 N N . ASP B 1 26 ? 46.031 9.602 -2.338 1 24.48 26 ASP B N 1
ATOM 2664 C CA . ASP B 1 26 ? 45.125 8.539 -2.713 1 24.48 26 ASP B CA 1
ATOM 2665 C C . ASP B 1 26 ? 43.688 9.07 -2.885 1 24.48 26 ASP B C 1
ATOM 2667 O O . ASP B 1 26 ? 42.844 8.805 -2.057 1 24.48 26 ASP B O 1
ATOM 2671 N N . HIS B 1 27 ? 43.625 10.336 -3.127 1 25.23 27 HIS B N 1
ATOM 2672 C CA . HIS B 1 27 ? 42.281 10.875 -3.004 1 25.23 27 HIS B CA 1
ATOM 2673 C C . HIS B 1 27 ? 41.344 10.258 -4.035 1 25.23 27 HIS B C 1
ATOM 2675 O O . HIS B 1 27 ? 41.5 10.469 -5.238 1 25.23 27 HIS B O 1
ATOM 2681 N N . SER B 1 28 ? 40.875 9.039 -3.752 1 25.7 28 SER B N 1
ATOM 2682 C CA . SER B 1 28 ? 40 8.414 -4.727 1 25.7 28 SER B CA 1
ATOM 2683 C C . SER B 1 28 ? 38.875 9.367 -5.141 1 25.7 28 SER B C 1
ATOM 2685 O O . SER B 1 28 ? 38 9.703 -4.328 1 25.7 28 SER B O 1
ATOM 2687 N N . CYS B 1 29 ? 39.219 10.445 -5.82 1 25.23 29 CYS B N 1
ATOM 2688 C CA . CYS B 1 29 ? 38.281 11.398 -6.398 1 25.23 29 CYS B CA 1
ATOM 2689 C C . CYS B 1 29 ? 37.156 10.672 -7.117 1 25.23 29 CYS B C 1
ATOM 2691 O O . CYS B 1 29 ? 37.375 10.023 -8.141 1 25.23 29 CYS B O 1
ATOM 2693 N N . ILE B 1 30 ? 36.312 10.023 -6.336 1 25.75 30 ILE B N 1
ATOM 2694 C CA . ILE B 1 30 ? 35.188 9.445 -7.047 1 25.75 30 ILE B CA 1
ATOM 2695 C C . ILE B 1 30 ? 34.469 10.531 -7.852 1 25.75 30 ILE B C 1
ATOM 2697 O O . ILE B 1 30 ? 34.031 11.539 -7.293 1 25.75 30 ILE B O 1
ATOM 2701 N N . CYS B 1 31 ? 35.031 10.836 -9 1 25.75 31 CYS B N 1
ATOM 2702 C CA . CYS B 1 31 ? 34.438 11.711 -10 1 25.75 31 CYS B CA 1
ATOM 2703 C C . CYS B 1 31 ? 32.938 11.484 -10.07 1 25.75 31 CYS B C 1
ATOM 2705 O O . CYS B 1 31 ? 32.469 10.367 -10.297 1 25.75 31 CYS B O 1
ATOM 2707 N N . ASP B 1 32 ? 32.375 12.266 -9.219 1 24.88 32 ASP B N 1
ATOM 2708 C CA . ASP B 1 32 ? 30.906 12.32 -9.234 1 24.88 32 ASP B CA 1
ATOM 2709 C C . ASP B 1 32 ? 30.391 12.711 -10.617 1 24.88 32 ASP B C 1
ATOM 2711 O O . ASP B 1 32 ? 30.578 13.852 -11.062 1 24.88 32 ASP B O 1
ATOM 2715 N N . VAL B 1 33 ? 30.469 11.773 -11.562 1 29.78 33 VAL B N 1
ATOM 2716 C CA . VAL B 1 33 ? 30.031 11.961 -12.938 1 29.78 33 VAL B CA 1
ATOM 2717 C C . VAL B 1 33 ? 28.531 12.273 -12.961 1 29.78 33 VAL B C 1
ATOM 2719 O O . VAL B 1 33 ? 27.891 12.164 -14 1 29.78 33 VAL B O 1
ATOM 2722 N N . SER B 1 34 ? 28.016 12.656 -11.852 1 25.69 34 SER B N 1
ATOM 2723 C CA . SER B 1 34 ? 26.547 12.594 -11.922 1 25.69 34 SER B CA 1
ATOM 2724 C C . SER B 1 34 ? 25.984 13.719 -12.781 1 25.69 34 SER B C 1
ATOM 2726 O O . SER B 1 34 ? 24.766 13.852 -12.922 1 25.69 34 SER B O 1
ATOM 2728 N N . PRO B 1 35 ? 26.734 14.789 -12.961 1 27.16 35 PRO B N 1
ATOM 2729 C CA . PRO B 1 35 ? 25.891 15.836 -13.555 1 27.16 35 PRO B CA 1
ATOM 2730 C C . PRO B 1 35 ? 25.453 15.5 -14.977 1 27.16 35 PRO B C 1
ATOM 2732 O O . PRO B 1 35 ? 26.297 15.414 -15.883 1 27.16 35 PRO B O 1
ATOM 2735 N N . VAL B 1 36 ? 24.641 14.547 -15.25 1 28.8 36 VAL B N 1
ATOM 2736 C CA . VAL B 1 36 ? 24.188 14.43 -16.625 1 28.8 36 VAL B CA 1
ATOM 2737 C C . VAL B 1 36 ? 23.469 15.711 -17.047 1 28.8 36 VAL B C 1
ATOM 2739 O O . VAL B 1 36 ? 22.422 16.062 -16.484 1 28.8 36 VAL B O 1
ATOM 2742 N N . VAL B 1 37 ? 24.219 16.75 -17.391 1 28.3 37 VAL B N 1
ATOM 2743 C CA . VAL B 1 37 ? 23.688 17.922 -18.078 1 28.3 37 VAL B CA 1
ATOM 2744 C C . VAL B 1 37 ? 22.922 17.484 -19.328 1 28.3 37 VAL B C 1
ATOM 2746 O O . VAL B 1 37 ? 23.469 16.812 -20.203 1 28.3 37 VAL B O 1
ATOM 2749 N N . HIS B 1 38 ? 21.703 17.234 -19.172 1 27.22 38 HIS B N 1
ATOM 2750 C CA . HIS B 1 38 ? 20.844 17.078 -20.344 1 27.22 38 HIS B CA 1
ATOM 2751 C C . HIS B 1 38 ? 20.891 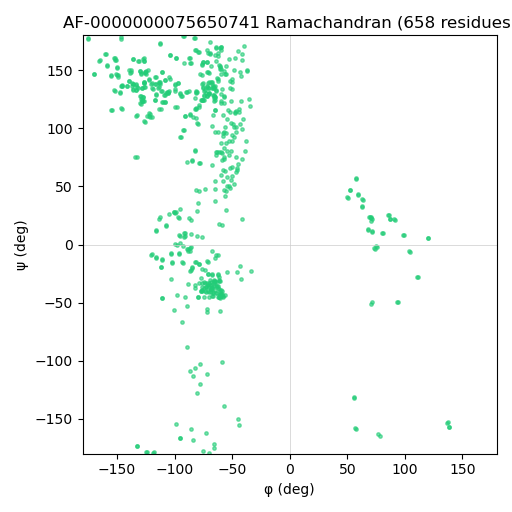18.312 -21.234 1 27.22 38 HIS B C 1
ATOM 2753 O O . HIS B 1 38 ? 20.156 19.281 -21 1 27.22 38 HIS B O 1
ATOM 2759 N N . CYS B 1 39 ? 22.141 18.75 -21.469 1 27.7 39 CYS B N 1
ATOM 2760 C CA . CYS B 1 39 ? 22.281 19.75 -22.516 1 27.7 39 CYS B CA 1
ATOM 2761 C C . CYS B 1 39 ? 21.734 19.219 -23.844 1 27.7 39 CYS B C 1
ATOM 2763 O O . CYS B 1 39 ? 21.938 18.047 -24.188 1 27.7 39 CYS B O 1
ATOM 2765 N N . ASN B 1 40 ? 20.656 19.734 -24.344 1 31.98 40 ASN B N 1
ATOM 2766 C CA . ASN B 1 40 ? 20.094 19.484 -25.656 1 31.98 40 ASN B CA 1
ATOM 2767 C C . ASN B 1 40 ? 21.156 19.531 -26.75 1 31.98 40 ASN B C 1
ATOM 2769 O O . ASN B 1 40 ? 20.844 19.359 -27.938 1 31.98 40 ASN B O 1
ATOM 2773 N N . ASN B 1 41 ? 22.281 20.297 -26.391 1 32.62 41 ASN B N 1
ATOM 2774 C CA . ASN B 1 41 ? 23.203 20.531 -27.5 1 32.62 41 ASN B CA 1
ATOM 2775 C C . ASN B 1 41 ? 24.219 19.406 -27.625 1 32.62 41 ASN B C 1
ATOM 2777 O O . ASN B 1 41 ? 24.625 18.812 -26.625 1 32.62 41 ASN B O 1
ATOM 2781 N N . ASP B 1 42 ? 24.531 18.766 -28.844 1 38.94 42 ASP B N 1
ATOM 2782 C CA . ASP B 1 42 ? 25.438 17.734 -29.328 1 38.94 42 ASP B CA 1
ATOM 2783 C C . ASP B 1 42 ? 26.828 17.906 -28.703 1 38.94 42 ASP B C 1
ATOM 2785 O O . ASP B 1 42 ? 27.484 16.922 -28.359 1 38.94 42 ASP B O 1
ATOM 2789 N N . SER B 1 43 ? 27.156 19.125 -28.391 1 43.34 43 SER B N 1
ATOM 2790 C CA . SER B 1 43 ? 28.5 19.453 -27.969 1 43.34 43 SER B CA 1
ATOM 2791 C C . SER B 1 43 ? 28.734 19.062 -26.5 1 43.34 43 SER B C 1
ATOM 2793 O O . SER B 1 43 ? 29.797 18.562 -26.141 1 43.34 43 SER B O 1
ATOM 2795 N N . ALA B 1 44 ? 27.672 19.156 -25.656 1 43.47 44 ALA B N 1
ATOM 2796 C CA . ALA B 1 44 ? 27.828 18.938 -24.234 1 43.47 44 ALA B CA 1
ATOM 2797 C C . ALA B 1 44 ? 27.812 17.438 -23.891 1 43.47 44 ALA B C 1
ATOM 2799 O O . ALA B 1 44 ? 28.594 16.969 -23.062 1 43.47 44 ALA B O 1
ATOM 2800 N N . LEU B 1 45 ? 27.062 16.609 -24.547 1 43 45 LEU B N 1
ATOM 2801 C CA . LEU B 1 45 ? 27.047 15.156 -24.422 1 43 45 LEU B CA 1
ATOM 2802 C C . LEU B 1 45 ? 28.391 14.562 -24.812 1 43 45 LEU B C 1
ATOM 2804 O O . LEU B 1 45 ? 28.875 13.633 -24.156 1 43 45 LEU B O 1
ATOM 2808 N N . ARG B 1 46 ? 28.953 15.18 -25.75 1 51.69 46 ARG B N 1
ATOM 2809 C CA . ARG B 1 46 ? 30.281 14.742 -26.203 1 51.69 46 ARG B CA 1
ATOM 2810 C C . ARG B 1 46 ? 31.344 15.078 -25.172 1 51.69 46 ARG B C 1
ATOM 2812 O O . ARG B 1 46 ? 32.25 14.273 -24.906 1 51.69 46 ARG B O 1
ATOM 2819 N N . ALA B 1 47 ? 31.125 16.203 -24.484 1 50.22 47 ALA B N 1
ATOM 2820 C CA . ALA B 1 47 ? 32.062 16.609 -23.453 1 50.22 47 ALA B CA 1
ATOM 2821 C C . ALA B 1 47 ? 31.969 15.695 -22.234 1 50.22 47 ALA B C 1
ATOM 2823 O O . ALA B 1 47 ? 32.969 15.289 -21.672 1 50.22 47 ALA B O 1
ATOM 2824 N N . GLU B 1 48 ? 30.797 15.242 -21.953 1 50.06 48 GLU B N 1
ATOM 2825 C CA . GLU B 1 48 ? 30.578 14.352 -20.812 1 50.06 48 GLU B CA 1
ATOM 2826 C C . GLU B 1 48 ? 31.062 12.938 -21.125 1 50.06 48 GLU B C 1
ATOM 2828 O O . GLU B 1 48 ? 31.688 12.289 -20.281 1 50.06 48 GLU B O 1
ATOM 2833 N N . LEU B 1 49 ? 30.828 12.5 -22.312 1 52.66 49 LEU B N 1
ATOM 2834 C CA . LEU B 1 49 ? 31.391 11.227 -22.781 1 52.66 49 LEU B CA 1
ATOM 2835 C C . LEU B 1 49 ? 32.906 11.25 -22.75 1 52.66 49 LEU B C 1
ATOM 2837 O O . LEU B 1 49 ? 33.531 10.281 -22.312 1 52.66 49 LEU B O 1
ATOM 2841 N N . ASP B 1 50 ? 33.406 12.438 -23.156 1 55.91 50 ASP B N 1
ATOM 2842 C CA . ASP B 1 50 ? 34.875 12.578 -23.156 1 55.91 50 ASP B CA 1
ATOM 2843 C C . ASP B 1 50 ? 35.406 12.602 -21.734 1 55.91 50 ASP B C 1
ATOM 2845 O O . ASP B 1 50 ? 36.469 12 -21.453 1 55.91 50 ASP B O 1
ATOM 2849 N N . LEU B 1 51 ? 34.594 13.117 -20.812 1 51.62 51 LEU B N 1
ATOM 2850 C CA . LEU B 1 51 ? 34.969 13.156 -19.406 1 51.62 51 LEU B CA 1
ATOM 2851 C C . LEU B 1 51 ? 34.875 11.766 -18.781 1 51.62 51 LEU B C 1
ATOM 2853 O O . LEU B 1 51 ? 35.812 11.352 -18.062 1 51.62 51 LEU B O 1
ATOM 2857 N N . LEU B 1 52 ? 33.906 11.008 -19.156 1 49.69 52 LEU B N 1
ATOM 2858 C CA . LEU B 1 52 ? 33.75 9.664 -18.625 1 49.69 52 LEU B CA 1
ATOM 2859 C C . LEU B 1 52 ? 34.812 8.727 -19.203 1 49.69 52 LEU B C 1
ATOM 2861 O O . LEU B 1 52 ? 35.344 7.883 -18.484 1 49.69 52 LEU B O 1
ATOM 2865 N N . LYS B 1 53 ? 35.062 8.977 -20.359 1 56.03 53 LYS B N 1
ATOM 2866 C CA . LYS B 1 53 ? 36.156 8.234 -20.984 1 56.03 53 LYS B CA 1
ATOM 2867 C C . LYS B 1 53 ? 37.5 8.523 -20.281 1 56.03 53 LYS B C 1
ATOM 2869 O O . LYS B 1 53 ? 38.281 7.613 -20.062 1 56.03 53 LYS B O 1
ATOM 2874 N N . ASP B 1 54 ? 37.562 9.773 -19.922 1 54.78 54 ASP B N 1
ATOM 2875 C CA . ASP B 1 54 ? 38.781 10.188 -19.203 1 54.78 54 ASP B CA 1
ATOM 2876 C C . ASP B 1 54 ? 38.812 9.578 -17.797 1 54.78 54 ASP B C 1
ATOM 2878 O O . ASP B 1 54 ? 39.875 9.133 -17.344 1 54.78 54 ASP B O 1
ATOM 2882 N N . VAL B 1 55 ? 37.719 9.438 -17.266 1 47.94 55 VAL B N 1
ATOM 2883 C CA . VAL B 1 55 ? 37.625 8.875 -15.922 1 47.94 55 VAL B CA 1
ATOM 2884 C C . VAL B 1 55 ? 37.875 7.363 -15.977 1 47.94 55 VAL B C 1
ATOM 2886 O O . VAL B 1 55 ? 38.625 6.824 -15.164 1 47.94 55 VAL B O 1
ATOM 2889 N N . VAL B 1 56 ? 37.25 6.715 -16.938 1 48.81 56 VAL B N 1
ATOM 2890 C CA . VAL B 1 56 ? 37.5 5.285 -17.125 1 48.81 56 VAL B CA 1
ATOM 2891 C C . VAL B 1 56 ? 39 5.043 -17.391 1 48.81 56 VAL B C 1
ATOM 2893 O O . VAL B 1 56 ? 39.594 4.125 -16.812 1 48.81 56 VAL B O 1
ATOM 2896 N N . ARG B 1 57 ? 39.5 5.902 -18.203 1 50.66 57 ARG B N 1
ATOM 2897 C CA . ARG B 1 57 ? 40.906 5.801 -18.5 1 50.66 57 ARG B CA 1
ATOM 2898 C C . ARG B 1 57 ? 41.75 5.973 -17.234 1 50.66 57 ARG B C 1
ATOM 2900 O O . ARG B 1 57 ? 42.719 5.242 -17.016 1 50.66 57 ARG B O 1
ATOM 2907 N N . GLN B 1 58 ? 41.281 6.844 -16.453 1 46.72 58 GLN B N 1
ATOM 2908 C CA . GLN B 1 58 ? 42 7.102 -15.203 1 46.72 58 GLN B CA 1
ATOM 2909 C C . GLN B 1 58 ? 41.844 5.938 -14.234 1 46.72 58 GLN B C 1
ATOM 2911 O O . GLN B 1 58 ? 42.812 5.531 -13.586 1 46.72 58 GLN B O 1
ATOM 2916 N N . LEU B 1 59 ? 40.688 5.398 -14.172 1 39.88 59 LEU B N 1
ATOM 2917 C CA . LEU B 1 59 ? 40.469 4.281 -13.258 1 39.88 59 LEU B CA 1
ATOM 2918 C C . LEU B 1 59 ? 41.188 3.029 -13.734 1 39.88 59 LEU B C 1
ATOM 2920 O O . LEU B 1 59 ? 41.719 2.281 -12.922 1 39.88 59 LEU B O 1
ATOM 2924 N N . LEU B 1 60 ? 41.062 2.752 -15.008 1 38.94 60 LEU B N 1
ATOM 2925 C CA . LEU B 1 60 ? 41.781 1.61 -15.562 1 38.94 60 LEU B CA 1
ATOM 2926 C C . LEU B 1 60 ? 43.281 1.735 -15.305 1 38.94 60 LEU B C 1
ATOM 2928 O O . LEU B 1 60 ? 43.969 0.729 -15.125 1 38.94 60 LEU B O 1
ATOM 2932 N N . GLN B 1 61 ? 43.688 2.93 -15.523 1 36.72 61 GLN B N 1
ATOM 2933 C CA . GLN B 1 61 ? 45.125 3.148 -15.258 1 36.72 61 GLN B CA 1
ATOM 2934 C C . GLN B 1 61 ? 45.438 2.885 -13.797 1 36.72 61 GLN B C 1
ATOM 2936 O O . GLN B 1 61 ? 46.562 2.436 -13.477 1 36.72 61 GLN B O 1
ATOM 2941 N N . ALA B 1 62 ? 44.406 3.193 -13.008 1 32.19 62 ALA B N 1
ATOM 2942 C CA . ALA B 1 62 ? 44.75 3.045 -11.594 1 32.19 62 ALA B CA 1
ATOM 2943 C C . ALA B 1 62 ? 44.75 1.577 -11.18 1 32.19 62 ALA B C 1
ATOM 2945 O O . ALA B 1 62 ? 45.312 1.21 -10.141 1 32.19 62 ALA B O 1
ATOM 2946 N N . GLY B 1 63 ? 43.969 0.71 -11.797 1 28.33 63 GLY B N 1
ATOM 2947 C CA . GLY B 1 63 ? 43.75 -0.662 -11.367 1 28.33 63 GLY B CA 1
ATOM 2948 C C . GLY B 1 63 ? 44.969 -1.537 -11.5 1 28.33 63 GLY B C 1
ATOM 2949 O O . GLY B 1 63 ? 44.906 -2.754 -11.312 1 28.33 63 GLY B O 1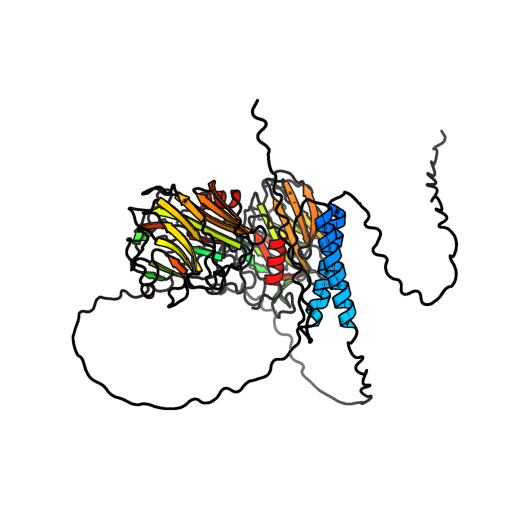
ATOM 2950 N N . SER B 1 64 ? 45.969 -1.063 -12.047 1 24.38 64 SER B N 1
ATOM 2951 C CA . SER B 1 64 ? 46.938 -2.082 -12.391 1 24.38 64 SER B CA 1
ATOM 2952 C C . SER B 1 64 ? 47.438 -2.811 -11.148 1 24.38 64 SER B C 1
ATOM 2954 O O . SER B 1 64 ? 48.094 -3.852 -11.25 1 24.38 64 SER B O 1
ATOM 2956 N N . ASN B 1 65 ? 47.438 -2.168 -10.031 1 20.14 65 ASN B N 1
ATOM 2957 C CA . ASN B 1 65 ? 48.531 -2.746 -9.266 1 20.14 65 ASN B CA 1
ATOM 2958 C C . ASN B 1 65 ? 48.094 -3.99 -8.5 1 20.14 65 ASN B C 1
ATOM 2960 O O . ASN B 1 65 ? 48.656 -4.324 -7.469 1 20.14 65 ASN B O 1
ATOM 2964 N N . VAL B 1 66 ? 46.906 -4.508 -8.719 1 19.42 66 VAL B N 1
ATOM 2965 C CA . VAL B 1 66 ? 46.531 -5.512 -7.727 1 19.42 66 VAL B CA 1
ATOM 2966 C C . VAL B 1 66 ? 47.438 -6.723 -7.844 1 19.42 66 VAL B C 1
ATOM 2968 O O . VAL B 1 66 ? 47.656 -7.25 -8.938 1 19.42 66 VAL B O 1
ATOM 2971 N N . SER B 1 67 ? 48.281 -6.887 -6.797 1 17.12 67 SER B N 1
ATOM 2972 C CA . SER B 1 67 ? 49.312 -7.891 -6.523 1 17.12 67 SER B CA 1
ATOM 2973 C C . SER B 1 67 ? 48.688 -9.289 -6.477 1 17.12 67 SER B C 1
ATOM 2975 O O . SER B 1 67 ? 47.531 -9.461 -6.086 1 17.12 67 SER B O 1
ATOM 2977 N N . SER B 1 68 ? 49.25 -10.219 -7.195 1 16.94 68 SER B N 1
ATOM 2978 C CA . SER B 1 68 ? 49.188 -11.633 -7.547 1 16.94 68 SER B CA 1
ATOM 2979 C C . SER B 1 68 ? 49.25 -12.516 -6.309 1 16.94 68 SER B C 1
ATOM 2981 O O . SER B 1 68 ? 49.562 -13.703 -6.406 1 16.94 68 SER B O 1
ATOM 2983 N N . ALA B 1 69 ? 48.75 -12.039 -5.152 1 16.45 69 ALA B N 1
ATOM 2984 C CA . ALA B 1 69 ? 49.25 -12.922 -4.109 1 16.45 69 ALA B CA 1
ATOM 2985 C C . ALA B 1 69 ? 48.844 -14.367 -4.375 1 16.45 69 ALA B C 1
ATOM 2987 O O . ALA B 1 69 ? 47.812 -14.625 -5.023 1 16.45 69 ALA B O 1
ATOM 2988 N N . GLY B 1 70 ? 49.75 -15.406 -3.896 1 15.47 70 GLY B N 1
ATOM 2989 C CA . GLY B 1 70 ? 50.219 -16.766 -4.066 1 15.47 70 GLY B CA 1
ATOM 2990 C C . GLY B 1 70 ? 49.25 -17.812 -3.617 1 15.47 70 GLY B C 1
ATOM 2991 O O . GLY B 1 70 ? 48.406 -17.547 -2.758 1 15.47 70 GLY B O 1
ATOM 2992 N N . CYS B 1 71 ? 48.969 -18.812 -4.441 1 16.28 71 CYS B N 1
ATOM 2993 C CA . CYS B 1 71 ? 48.25 -20.078 -4.648 1 16.28 71 CYS B CA 1
ATOM 2994 C C . CYS B 1 71 ? 48.625 -21.094 -3.578 1 16.28 71 CYS B C 1
ATOM 2996 O O . CYS B 1 71 ? 48.594 -22.297 -3.822 1 16.28 71 CYS B O 1
ATOM 2998 N N . ALA B 1 72 ? 48.75 -20.656 -2.238 1 15.46 72 ALA B N 1
ATOM 2999 C CA . ALA B 1 72 ? 49.375 -21.781 -1.526 1 15.46 72 ALA B CA 1
ATOM 3000 C C . ALA B 1 72 ? 48.531 -23.031 -1.614 1 15.46 72 ALA B C 1
ATOM 3002 O O . ALA B 1 72 ? 47.312 -22.938 -1.722 1 15.46 72 ALA B O 1
ATOM 3003 N N . GLN B 1 73 ? 49.25 -24.234 -1.646 1 15.48 73 GLN B N 1
ATOM 3004 C CA . GLN B 1 73 ? 49.25 -25.656 -1.967 1 15.48 73 GLN B CA 1
ATOM 3005 C C . GLN B 1 73 ? 48.594 -26.469 -0.853 1 15.48 73 GLN B C 1
ATOM 3007 O O . GLN B 1 73 ? 48.625 -27.703 -0.891 1 15.48 73 GLN B O 1
ATOM 3012 N N . GLY B 1 74 ? 47.719 -26.047 -0.102 1 15.24 74 GLY B N 1
ATOM 3013 C CA . GLY B 1 74 ? 47.688 -26.938 1.046 1 15.24 74 GLY B CA 1
ATOM 3014 C C . GLY B 1 74 ? 47.375 -28.375 0.682 1 15.24 74 GLY B C 1
ATOM 3015 O O . GLY B 1 74 ? 46.75 -28.641 -0.341 1 15.24 74 GLY B O 1
ATOM 3016 N N . PRO B 1 75 ? 47.969 -29.281 1.597 1 15.48 75 PRO B N 1
ATOM 3017 C CA . PRO B 1 75 ? 48.312 -30.719 1.583 1 15.48 75 PRO B CA 1
ATOM 3018 C C . PRO B 1 75 ? 47.062 -31.609 1.51 1 15.48 75 PRO B C 1
ATOM 3020 O O . PRO B 1 75 ? 45.938 -31.141 1.732 1 15.48 75 PRO B O 1
ATOM 3023 N N . ALA B 1 76 ? 47.531 -32.969 1.613 1 15.48 76 ALA B N 1
ATOM 3024 C CA . ALA B 1 76 ? 47.25 -34.344 1.206 1 15.48 76 ALA B CA 1
ATOM 3025 C C . ALA B 1 76 ? 46.031 -34.875 1.967 1 15.48 76 ALA B C 1
ATOM 3027 O O . ALA B 1 76 ? 45 -35.125 1.379 1 15.48 76 ALA B O 1
ATOM 3028 N N . GLY B 1 77 ? 46.375 -35.906 2.904 1 14.55 77 GLY B N 1
ATOM 3029 C CA . GLY B 1 77 ? 46.062 -37.344 2.752 1 14.55 77 GLY B CA 1
ATOM 3030 C C . GLY B 1 77 ? 44.75 -37.75 3.436 1 14.55 77 GLY B C 1
ATOM 3031 O O . GLY B 1 77 ? 43.938 -38.469 2.861 1 14.55 77 GLY B O 1
ATOM 3032 N N . ARG B 1 78 ? 44.781 -37.656 4.867 1 14.94 78 ARG B N 1
ATOM 3033 C CA . ARG B 1 78 ? 44.688 -38.969 5.52 1 14.94 78 ARG B CA 1
ATOM 3034 C C . ARG B 1 78 ? 43.281 -39.562 5.355 1 14.94 78 ARG B C 1
ATOM 3036 O O . ARG B 1 78 ? 42.312 -38.844 5.105 1 14.94 78 ARG B O 1
ATOM 3043 N N . ASP B 1 79 ? 43.156 -40.781 5.961 1 14.88 79 ASP B N 1
ATOM 3044 C CA . ASP B 1 79 ? 42.625 -42.156 5.883 1 14.88 79 ASP B CA 1
ATOM 3045 C C . ASP B 1 79 ? 41.156 -42.188 6.336 1 14.88 79 ASP B C 1
ATOM 3047 O O . ASP B 1 79 ? 40.281 -42.594 5.574 1 14.88 79 ASP B O 1
ATOM 3051 N N . GLY B 1 80 ? 41.062 -42.906 7.523 1 14.82 80 GLY B N 1
ATOM 3052 C CA . GLY B 1 80 ? 40.438 -44.188 7.727 1 14.82 80 GLY B CA 1
ATOM 3053 C C . GLY B 1 80 ? 38.969 -44.094 8.086 1 14.82 80 GLY B C 1
ATOM 3054 O O . GLY B 1 80 ? 38.125 -44.719 7.453 1 14.82 80 GLY B O 1
ATOM 3055 N N . ARG B 1 81 ? 38.906 -43.969 9.531 1 15.55 81 ARG B N 1
ATOM 3056 C CA . ARG B 1 81 ? 38.344 -45.094 10.281 1 15.55 81 ARG B CA 1
ATOM 3057 C C . ARG B 1 81 ? 36.812 -45.094 10.211 1 15.55 81 ARG B C 1
ATOM 3059 O O . ARG B 1 81 ? 36.188 -46.094 9.852 1 15.55 81 ARG B O 1
ATOM 3066 N N . ASP B 1 82 ? 36.156 -44.656 11.297 1 15.3 82 ASP B N 1
ATOM 3067 C CA . ASP B 1 82 ? 35.438 -45.531 12.211 1 15.3 82 ASP B CA 1
ATOM 3068 C C . ASP B 1 82 ? 33.938 -45.531 11.891 1 15.3 82 ASP B C 1
ATOM 3070 O O . ASP B 1 82 ? 33.438 -44.656 11.195 1 15.3 82 ASP B O 1
ATOM 3074 N N . GLY B 1 83 ? 33.188 -45.844 12.969 1 15.68 83 GLY B N 1
ATOM 3075 C CA . GLY B 1 83 ? 32.25 -46.844 13.477 1 15.68 83 GLY B CA 1
ATOM 3076 C C . GLY B 1 83 ? 30.812 -46.375 13.438 1 15.68 83 GLY B C 1
ATOM 3077 O O . GLY B 1 83 ? 29.891 -47.188 13.406 1 15.68 83 GLY B O 1
ATOM 3078 N N . LEU B 1 84 ? 30.516 -45.031 13.57 1 15.23 84 LEU B N 1
ATOM 3079 C CA . LEU B 1 84 ? 29.5 -45.125 14.617 1 15.23 84 LEU B CA 1
ATOM 3080 C C . LEU B 1 84 ? 28.234 -45.781 14.102 1 15.23 84 LEU B C 1
ATOM 3082 O O . LEU B 1 84 ? 27.969 -45.812 12.898 1 15.23 84 LEU B O 1
ATOM 3086 N N . PRO B 1 85 ? 27.297 -46 15.156 1 16.47 85 PRO B N 1
ATOM 3087 C CA . PRO B 1 85 ? 26.281 -46.938 15.664 1 16.47 85 PRO B CA 1
ATOM 3088 C C . PRO B 1 85 ? 24.938 -46.781 14.961 1 16.47 85 PRO B C 1
ATOM 3090 O O . PRO B 1 85 ? 24.766 -45.875 14.156 1 16.47 85 PRO B O 1
ATOM 3093 N N . GLY B 1 86 ? 23.922 -46.625 15.883 1 16.06 86 GLY B N 1
ATOM 3094 C CA . GLY B 1 86 ? 22.766 -47.406 16.297 1 16.06 86 GLY B CA 1
ATOM 3095 C C . GLY B 1 86 ? 21.469 -46.906 15.68 1 16.06 86 GLY B C 1
ATOM 3096 O O . GLY B 1 86 ? 20.625 -47.719 15.258 1 16.06 86 GLY B O 1
ATOM 3097 N N . ARG B 1 87 ? 20.969 -45.562 15.805 1 16.42 87 ARG B N 1
ATOM 3098 C CA . ARG B 1 87 ? 19.656 -45.531 16.453 1 16.42 87 ARG B CA 1
ATOM 3099 C C . ARG B 1 87 ? 18.531 -45.812 15.469 1 16.42 87 ARG B C 1
ATOM 3101 O O . ARG B 1 87 ? 18.5 -45.25 14.375 1 16.42 87 ARG B O 1
ATOM 3108 N N . ASP B 1 88 ? 17.703 -46.75 15.758 1 16.48 88 ASP B N 1
ATOM 3109 C CA . ASP B 1 88 ? 16.531 -47.438 15.242 1 16.48 88 ASP B CA 1
ATOM 3110 C C . ASP B 1 88 ? 15.328 -46.531 15.125 1 16.48 88 ASP B C 1
ATOM 3112 O O . ASP B 1 88 ? 14.25 -46.938 14.703 1 16.48 88 ASP B O 1
ATOM 3116 N N . GLY B 1 89 ? 15.266 -45.281 15.664 1 18.03 89 GLY B N 1
ATOM 3117 C CA . GLY B 1 89 ? 13.93 -45.031 16.188 1 18.03 89 GLY B CA 1
ATOM 3118 C C . GLY B 1 89 ? 12.852 -45.094 15.125 1 18.03 89 GLY B C 1
ATOM 3119 O O . GLY B 1 89 ? 13.125 -44.938 13.938 1 18.03 89 GLY B O 1
ATOM 3120 N N . ALA B 1 90 ? 11.492 -45.438 15.656 1 19.45 90 ALA B N 1
ATOM 3121 C CA . ALA B 1 90 ? 10.18 -45.969 15.312 1 19.45 90 ALA B CA 1
ATOM 3122 C C . ALA B 1 90 ? 9.383 -45 14.469 1 19.45 90 ALA B C 1
ATOM 3124 O O . ALA B 1 90 ? 9.625 -43.781 14.531 1 19.45 90 ALA B O 1
ATOM 3125 N N . PRO B 1 91 ? 8.305 -45.5 13.836 1 20.55 91 PRO B N 1
ATOM 3126 C CA . PRO B 1 91 ? 7.402 -45.156 12.734 1 20.55 91 PRO B CA 1
ATOM 3127 C C . PRO B 1 91 ? 6.355 -44.125 13.133 1 20.55 91 PRO B C 1
ATOM 3129 O O . PRO B 1 91 ? 5.477 -44.406 13.953 1 20.55 91 PRO B O 1
ATOM 3132 N N . GLY B 1 92 ? 6.656 -43 13.82 1 18.89 92 GLY B N 1
ATOM 3133 C CA . GLY B 1 92 ? 5.52 -42.281 14.398 1 18.89 92 GLY B CA 1
ATOM 3134 C C . GLY B 1 92 ? 4.395 -42.062 13.406 1 18.89 92 GLY B C 1
ATOM 3135 O O . GLY B 1 92 ? 4.605 -42.125 12.188 1 18.89 92 GLY B O 1
ATOM 3136 N N . VAL B 1 93 ? 3.059 -42 14.016 1 20.28 93 VAL B N 1
ATOM 3137 C CA . VAL B 1 93 ? 1.621 -41.969 13.773 1 20.28 93 VAL B CA 1
ATOM 3138 C C . VAL B 1 93 ? 1.247 -40.688 13.031 1 20.28 93 VAL B C 1
ATOM 3140 O O . VAL B 1 93 ? 1.775 -39.594 13.328 1 20.28 93 VAL B O 1
ATOM 3143 N N . SER B 1 94 ? 0.584 -40.781 11.953 1 22.47 94 SER B N 1
ATOM 3144 C CA . SER B 1 94 ? 0.063 -39.875 10.93 1 22.47 94 SER B CA 1
ATOM 3145 C C . SER B 1 94 ? -0.992 -38.938 11.508 1 22.47 94 SER B C 1
ATOM 3147 O O . SER B 1 94 ? -2.189 -39.219 11.445 1 22.47 94 SER B O 1
ATOM 3149 N N . GLY B 1 95 ? -0.912 -38.406 12.773 1 20.86 95 GLY B N 1
ATOM 3150 C CA . GLY B 1 95 ? -2.043 -37.625 13.266 1 20.86 95 GLY B CA 1
ATOM 3151 C C . GLY B 1 95 ? -2.484 -36.531 12.297 1 20.86 95 GLY B C 1
ATOM 3152 O O . GLY B 1 95 ? -1.654 -35.938 11.625 1 20.86 95 GLY B O 1
ATOM 3153 N N . GLU B 1 96 ? -3.789 -36.625 11.953 1 24.75 96 GLU B N 1
ATOM 3154 C CA . GLU B 1 96 ? -4.559 -35.625 11.227 1 24.75 96 GLU B CA 1
ATOM 3155 C C . GLU B 1 96 ? -4.43 -34.25 11.883 1 24.75 96 GLU B C 1
ATOM 3157 O O . GLU B 1 96 ? -4.906 -34.031 13 1 24.75 96 GLU B O 1
ATOM 3162 N N . ILE B 1 97 ? -3.354 -33.719 11.883 1 29.67 97 ILE B N 1
ATOM 3163 C CA . ILE B 1 97 ? -3.209 -32.406 12.516 1 29.67 97 ILE B CA 1
ATOM 3164 C C . ILE B 1 97 ? -4.316 -31.469 12.031 1 29.67 97 ILE B C 1
ATOM 3166 O O . ILE B 1 97 ? -4.488 -31.266 10.828 1 29.67 97 ILE B O 1
ATOM 3170 N N . GLY B 1 98 ? -5.414 -31.266 12.891 1 27.98 98 GLY B N 1
ATOM 3171 C CA . GLY B 1 98 ? -6.484 -30.297 12.758 1 27.98 98 GLY B CA 1
ATOM 3172 C C . GLY B 1 98 ? -5.996 -28.938 12.297 1 27.98 98 GLY B C 1
ATOM 3173 O O . GLY B 1 98 ? -4.797 -28.641 12.359 1 27.98 98 GLY B O 1
ATOM 3174 N N . PRO B 1 99 ? -6.93 -28.141 11.727 1 31.83 99 PRO B N 1
ATOM 3175 C CA . PRO B 1 99 ? -6.586 -26.797 11.258 1 31.83 99 PRO B CA 1
ATOM 3176 C C . PRO B 1 99 ? -5.949 -25.938 12.352 1 31.83 99 PRO B C 1
ATOM 3178 O O . PRO B 1 99 ? -6.316 -26.047 13.523 1 31.83 99 PRO B O 1
ATOM 3181 N N . ALA B 1 100 ? -4.688 -25.828 12.469 1 33.66 100 ALA B N 1
ATOM 3182 C CA . ALA B 1 100 ? -4.059 -24.891 13.398 1 33.66 100 ALA B CA 1
ATOM 3183 C C . ALA B 1 100 ? -4.879 -23.609 13.523 1 33.66 100 ALA B C 1
ATOM 3185 O O . ALA B 1 100 ? -5.465 -23.141 12.547 1 33.66 100 ALA B O 1
ATOM 3186 N N . GLY B 1 101 ? -5.387 -23.266 14.789 1 32.09 101 GLY B N 1
ATOM 3187 C CA . GLY B 1 101 ? -6.121 -22.062 15.148 1 32.09 101 GLY B CA 1
ATOM 3188 C C . GLY B 1 101 ? -5.469 -20.797 14.633 1 32.09 101 GLY B C 1
ATOM 3189 O O . GLY B 1 101 ? -4.301 -20.797 14.234 1 32.09 101 GLY B O 1
ATOM 3190 N N . PRO B 1 102 ? -6.242 -19.609 14.523 1 34.22 102 PRO B N 1
ATOM 3191 C CA . PRO B 1 102 ? -5.75 -18.375 13.938 1 34.22 102 PRO B CA 1
ATOM 3192 C C . PRO B 1 102 ? -4.559 -17.781 14.703 1 34.22 102 PRO B C 1
ATOM 3194 O O . PRO B 1 102 ? -4.594 -17.703 15.93 1 34.22 102 PRO B O 1
ATOM 3197 N N . PRO B 1 103 ? -3.342 -18 14.305 1 37.03 103 PRO B N 1
ATOM 3198 C CA . PRO B 1 103 ? -2.25 -17.391 15.062 1 37.03 103 PRO B CA 1
ATOM 3199 C C . PRO B 1 103 ? -2.553 -15.945 15.461 1 37.03 103 PRO B C 1
ATOM 3201 O O . PRO B 1 103 ? -3.404 -15.297 14.852 1 37.03 103 PRO B O 1
ATOM 3204 N N . GLY B 1 104 ? -2.111 -15.438 16.656 1 36 104 GLY B N 1
ATOM 3205 C CA . GLY B 1 104 ? -2.191 -14.102 17.203 1 36 104 GLY B CA 1
ATOM 3206 C C . GLY B 1 104 ? -1.917 -13.016 16.188 1 36 104 GLY B C 1
ATOM 3207 O O . GLY B 1 104 ? -1.5 -13.305 15.055 1 36 104 GLY B O 1
ATOM 3208 N N . PRO B 1 105 ? -2.273 -11.742 16.484 1 41.16 105 PRO B N 1
ATOM 3209 C CA . PRO B 1 105 ? -2.105 -10.648 15.523 1 41.16 105 PRO B CA 1
ATOM 3210 C C . PRO B 1 105 ? -0.69 -10.57 14.961 1 41.16 105 PRO B C 1
ATOM 3212 O O . PRO B 1 105 ? 0.278 -10.875 15.656 1 41.16 105 PRO B O 1
ATOM 3215 N N . PRO B 1 106 ? -0.577 -10.797 13.781 1 45.09 106 PRO B N 1
ATOM 3216 C CA . PRO B 1 106 ? 0.748 -10.797 13.156 1 45.09 106 PRO B CA 1
ATOM 3217 C C . PRO B 1 106 ? 1.591 -9.586 13.562 1 45.09 106 PRO B C 1
ATOM 3219 O O . PRO B 1 106 ? 1.047 -8.516 13.836 1 45.09 106 PRO B O 1
ATOM 3222 N N . GLY B 1 107 ? 2.695 -9.773 14.258 1 46.03 107 GLY B N 1
ATOM 3223 C CA . GLY B 1 107 ? 3.688 -8.727 14.445 1 46.03 107 GLY B CA 1
ATOM 3224 C C . GLY B 1 107 ? 3.873 -7.848 13.227 1 46.03 107 GLY B C 1
ATOM 3225 O O . GLY B 1 107 ? 3.426 -8.195 12.133 1 46.03 107 GLY B O 1
ATOM 3226 N N . PRO B 1 108 ? 4.219 -6.598 13.477 1 51.09 108 PRO B N 1
ATOM 3227 C CA . PRO B 1 108 ? 4.457 -5.652 12.383 1 51.09 108 PRO B CA 1
ATOM 3228 C C . PRO B 1 108 ? 5.41 -6.207 11.328 1 51.09 108 PRO B C 1
ATOM 3230 O O . PRO B 1 108 ? 6.289 -7.016 11.641 1 51.09 108 PRO B O 1
ATOM 3233 N N . ARG B 1 109 ? 5.039 -5.91 10.109 1 56.34 109 ARG B N 1
ATOM 3234 C CA . ARG B 1 109 ? 5.906 -6.207 8.977 1 56.34 109 ARG B CA 1
ATOM 3235 C C . ARG B 1 109 ? 7.266 -5.539 9.133 1 56.34 109 ARG B C 1
ATOM 3237 O O . ARG B 1 109 ? 7.348 -4.363 9.484 1 56.34 109 ARG B O 1
ATOM 3244 N N . ALA B 1 110 ? 8.352 -6.254 9.133 1 58 110 ALA B N 1
ATOM 3245 C CA . ALA B 1 110 ? 9.703 -5.738 9.352 1 58 110 ALA B CA 1
ATOM 3246 C C . ALA B 1 110 ? 10.117 -4.797 8.219 1 58 110 ALA B C 1
ATOM 3248 O O . ALA B 1 110 ? 10.805 -3.803 8.453 1 58 110 ALA B O 1
ATOM 3249 N N . TYR B 1 111 ? 9.578 -5.047 6.945 1 74.44 111 TYR B N 1
ATOM 3250 C CA . TYR B 1 111 ? 10.008 -4.184 5.848 1 74.44 111 TYR B CA 1
ATOM 3251 C C . TYR B 1 111 ? 8.805 -3.652 5.074 1 74.44 111 TYR B C 1
ATOM 3253 O O . TYR B 1 111 ? 7.953 -4.426 4.637 1 74.44 111 TYR B O 1
ATOM 3261 N N . PRO B 1 112 ? 8.883 -2.328 4.977 1 88.75 112 PRO B N 1
ATOM 3262 C CA . PRO B 1 112 ? 7.676 -1.81 4.328 1 88.75 112 PRO B CA 1
ATOM 3263 C C . PRO B 1 112 ? 7.676 -2.037 2.816 1 88.75 112 PRO B C 1
ATOM 3265 O O . PRO B 1 112 ? 8.656 -1.715 2.141 1 88.75 112 PRO B O 1
ATOM 3268 N N . LEU B 1 113 ? 6.699 -2.654 2.307 1 92.69 113 LEU B N 1
ATOM 3269 C CA . LEU B 1 113 ? 6.469 -2.822 0.875 1 92.69 113 LEU B CA 1
ATOM 3270 C C . LEU B 1 113 ? 5.949 -1.529 0.254 1 92.69 113 LEU B C 1
ATOM 3272 O O . LEU B 1 113 ? 5.453 -0.65 0.961 1 92.69 113 LEU B O 1
ATOM 3276 N N . PRO B 1 114 ? 6.125 -1.351 -1.034 1 94.31 114 PRO B N 1
ATOM 3277 C CA . PRO B 1 114 ? 5.617 -0.133 -1.67 1 94.31 114 PRO B CA 1
ATOM 3278 C C . PRO B 1 114 ? 4.117 0.055 -1.468 1 94.31 114 PRO B C 1
ATOM 3280 O O . PRO B 1 114 ? 3.34 -0.879 -1.684 1 94.31 114 PRO B O 1
ATOM 3283 N N . GLY B 1 115 ? 3.764 1.187 -0.988 1 96 115 GLY B N 1
ATOM 3284 C CA . GLY B 1 115 ? 2.354 1.457 -0.764 1 96 115 GLY B CA 1
ATOM 3285 C C . GLY B 1 115 ? 2.082 2.16 0.553 1 96 115 GLY B C 1
ATOM 3286 O O . GLY B 1 115 ? 2.902 2.953 1.019 1 96 115 GLY B O 1
ATOM 3287 N N . LEU B 1 116 ? 0.88 1.933 1.056 1 96.06 116 LEU B N 1
ATOM 3288 C CA . LEU B 1 116 ? 0.408 2.52 2.305 1 96.06 116 LEU B CA 1
ATOM 3289 C C . LEU B 1 116 ? 1.217 2 3.49 1 96.06 116 LEU B C 1
ATOM 3291 O O . LEU B 1 116 ? 1.327 0.789 3.688 1 96.06 116 LEU B O 1
ATOM 3295 N N . VAL B 1 117 ? 1.836 2.961 4.281 1 95.81 117 VAL B N 1
ATOM 3296 C CA . VAL B 1 117 ? 2.676 2.521 5.391 1 95.81 117 VAL B CA 1
ATOM 3297 C C . VAL B 1 117 ? 2.119 3.064 6.707 1 95.81 117 VAL B C 1
ATOM 3299 O O . VAL B 1 117 ? 2.568 2.67 7.785 1 95.81 117 VAL B O 1
ATOM 3302 N N . GLY B 1 118 ? 1.188 3.895 6.645 1 95.94 118 GLY B N 1
ATOM 3303 C CA . GLY B 1 118 ? 0.433 4.422 7.773 1 95.94 118 GLY B CA 1
ATOM 3304 C C . GLY B 1 118 ? -0.975 4.848 7.398 1 95.94 118 GLY B C 1
ATOM 3305 O O . GLY B 1 118 ? -1.185 5.48 6.363 1 95.94 118 GLY B O 1
ATOM 3306 N N . TYR B 1 119 ? -1.901 4.43 8.211 1 95.94 119 TYR B N 1
ATOM 3307 C CA . TYR B 1 119 ? -3.289 4.844 8.023 1 95.94 119 TYR B CA 1
ATOM 3308 C C . TYR B 1 119 ? -4.004 4.973 9.367 1 95.94 119 TYR B C 1
ATOM 3310 O O . TYR B 1 119 ? -4.184 3.984 10.078 1 95.94 119 TYR B O 1
ATOM 3318 N N . TRP B 1 120 ? -4.418 6.16 9.648 1 96.81 120 TRP B N 1
ATOM 3319 C CA . TRP B 1 120 ? -5.168 6.465 10.867 1 96.81 120 TRP B CA 1
ATOM 3320 C C . TRP B 1 120 ? -6.531 7.059 10.523 1 96.81 120 TRP B C 1
ATOM 3322 O O . TRP B 1 120 ? -6.629 8.219 10.117 1 96.81 120 TRP B O 1
ATOM 3332 N N . PRO B 1 121 ? -7.566 6.309 10.766 1 95.25 121 PRO B N 1
ATOM 3333 C CA . PRO B 1 121 ? -8.898 6.832 10.453 1 95.25 121 PRO B CA 1
ATOM 3334 C C . PRO B 1 121 ? -9.281 8.031 11.32 1 95.25 121 PRO B C 1
ATOM 3336 O O . PRO B 1 121 ? -10.055 8.891 10.883 1 95.25 121 PRO B O 1
ATOM 3339 N N . LEU B 1 122 ? -8.805 8.047 12.539 1 97.25 122 LEU B N 1
ATOM 3340 C CA . LEU B 1 122 ? -9.039 9.141 13.477 1 97.25 122 LEU B CA 1
ATOM 3341 C C . LEU B 1 122 ? -10.531 9.328 13.727 1 97.25 122 LEU B C 1
ATOM 3343 O O . LEU B 1 122 ? -11.031 10.453 13.688 1 97.25 122 LEU B O 1
ATOM 3347 N N . ASN B 1 123 ? -11.172 8.18 13.891 1 94.56 123 ASN B N 1
ATOM 3348 C CA . ASN B 1 123 ? -12.602 8.156 14.188 1 94.56 123 ASN B CA 1
ATOM 3349 C C . ASN B 1 123 ? -12.883 7.504 15.539 1 94.56 123 ASN B C 1
ATOM 3351 O O . ASN B 1 123 ? -11.953 7.133 16.266 1 94.56 123 ASN B O 1
ATOM 3355 N N . GLU B 1 124 ? -14.109 7.453 15.836 1 93.88 124 GLU B N 1
ATOM 3356 C CA . GLU B 1 124 ? -14.523 6.93 17.141 1 93.88 124 GLU B CA 1
ATOM 3357 C C . GLU B 1 124 ? -14.133 5.465 17.297 1 93.88 124 GLU B C 1
ATOM 3359 O O . GLU B 1 124 ? -13.734 5.035 18.375 1 93.88 124 GLU B O 1
ATOM 3364 N N . GLU B 1 125 ? -14.195 4.754 16.297 1 90.06 125 GLU B N 1
ATOM 3365 C CA . GLU B 1 125 ? -13.945 3.316 16.359 1 90.06 125 GLU B CA 1
ATOM 3366 C C . GLU B 1 125 ? -12.461 3.018 16.562 1 90.06 125 GLU B C 1
ATOM 3368 O O . GLU B 1 125 ? -12.102 2.143 17.344 1 90.06 125 GLU B O 1
ATOM 3373 N N . HIS B 1 126 ? -11.641 3.777 15.875 1 92.06 126 HIS B N 1
ATOM 3374 C CA . HIS B 1 126 ? -10.234 3.396 15.836 1 92.06 126 HIS B CA 1
ATOM 3375 C C . HIS B 1 126 ? -9.367 4.395 16.594 1 92.06 126 HIS B C 1
ATOM 3377 O O . HIS B 1 126 ? -8.219 4.098 16.938 1 92.06 126 HIS B O 1
ATOM 3383 N N . GLY B 1 127 ? -9.867 5.555 16.812 1 94.88 127 GLY B N 1
ATOM 3384 C CA . GLY B 1 127 ? -9 6.59 17.359 1 94.88 127 GLY B CA 1
ATOM 3385 C C . GLY B 1 127 ? -7.762 6.84 16.516 1 94.88 127 GLY B C 1
ATOM 3386 O O . GLY B 1 127 ? -7.855 7 15.297 1 94.88 127 GLY B O 1
ATOM 3387 N N . ALA B 1 128 ? -6.613 6.863 17.234 1 97.44 128 ALA B N 1
ATOM 3388 C CA . ALA B 1 128 ? -5.352 7.105 16.531 1 97.44 128 ALA B CA 1
ATOM 3389 C C . ALA B 1 128 ? -4.598 5.801 16.297 1 97.44 128 ALA B C 1
ATOM 3391 O O . ALA B 1 128 ? -3.367 5.789 16.234 1 97.44 128 ALA B O 1
ATOM 3392 N N . ARG B 1 129 ? -5.32 4.754 16.203 1 94.81 129 ARG B N 1
ATOM 3393 C CA . ARG B 1 129 ? -4.707 3.463 15.914 1 94.81 129 ARG B CA 1
ATOM 3394 C C . ARG B 1 129 ? -4.32 3.359 14.445 1 94.81 129 ARG B C 1
ATOM 3396 O O . ARG B 1 129 ? -5.09 3.748 13.562 1 94.81 129 ARG B O 1
ATOM 3403 N N . ASP B 1 130 ? -3.135 2.795 14.219 1 94.31 130 ASP B N 1
ATOM 3404 C CA . ASP B 1 130 ? -2.668 2.553 12.859 1 94.31 130 ASP B CA 1
ATOM 3405 C C . ASP B 1 130 ? -3.275 1.271 12.289 1 94.31 130 ASP B C 1
ATOM 3407 O O . ASP B 1 130 ? -2.967 0.172 12.75 1 94.31 130 ASP B O 1
ATOM 3411 N N . VAL B 1 131 ? -4.059 1.389 11.234 1 90.56 131 VAL B N 1
ATOM 3412 C CA . VAL B 1 131 ? -4.719 0.21 10.68 1 90.56 131 VAL B CA 1
ATOM 3413 C C . VAL B 1 131 ? -4.066 -0.173 9.352 1 90.56 131 VAL B C 1
ATOM 3415 O O . VAL B 1 131 ? -4.645 -0.925 8.562 1 90.56 131 VAL B O 1
ATOM 3418 N N . SER B 1 132 ? -2.842 0.336 9.039 1 90.25 132 SER B N 1
ATOM 3419 C CA . SER B 1 132 ? -2.135 0.031 7.797 1 90.25 132 SER B CA 1
ATOM 3420 C C . SER B 1 132 ? -1.463 -1.336 7.863 1 90.25 132 SER B C 1
ATOM 3422 O O . SER B 1 132 ? -1.045 -1.879 6.84 1 90.25 132 SER B O 1
ATOM 3424 N N . GLY B 1 133 ? -1.305 -1.864 9.07 1 84.56 133 GLY B N 1
ATOM 3425 C CA . GLY B 1 133 ? -0.599 -3.121 9.258 1 84.56 133 GLY B CA 1
ATOM 3426 C C . GLY B 1 133 ? 0.799 -2.943 9.82 1 84.56 133 GLY B C 1
ATOM 3427 O O . GLY B 1 133 ? 1.457 -3.92 10.188 1 84.56 133 GLY B O 1
ATOM 3428 N N . TYR B 1 134 ? 1.256 -1.698 9.953 1 89.88 134 TYR B N 1
ATOM 3429 C CA . TYR B 1 134 ? 2.635 -1.482 10.375 1 89.88 134 TYR B CA 1
ATOM 3430 C C . TYR B 1 134 ? 2.703 -1.094 11.852 1 89.88 134 TYR B C 1
ATOM 3432 O O . TYR B 1 134 ? 3.785 -1.06 12.438 1 89.88 134 TYR B O 1
ATOM 3440 N N . GLY B 1 135 ? 1.608 -0.707 12.461 1 89.69 135 GLY B N 1
ATOM 3441 C CA . GLY B 1 135 ? 1.525 -0.673 13.914 1 89.69 135 GLY B CA 1
ATOM 3442 C C . GLY B 1 135 ? 2.062 0.613 14.516 1 89.69 135 GLY B C 1
ATOM 3443 O O . GLY B 1 135 ? 2.52 0.627 15.656 1 89.69 135 GLY B O 1
ATOM 3444 N N . ASN B 1 136 ? 2.064 1.707 13.812 1 94.44 136 ASN B N 1
ATOM 3445 C CA . ASN B 1 136 ? 2.447 3.004 14.359 1 94.44 136 ASN B CA 1
ATOM 3446 C C . ASN B 1 136 ? 1.273 3.686 15.055 1 94.44 136 ASN B C 1
ATOM 3448 O O . ASN B 1 136 ? 0.822 4.75 14.625 1 94.44 136 ASN B O 1
ATOM 3452 N N . ASP B 1 137 ? 0.913 3.137 16.234 1 96.44 137 ASP B N 1
ATOM 3453 C CA . ASP B 1 137 ? -0.257 3.623 16.953 1 96.44 137 ASP B CA 1
ATOM 3454 C C . ASP B 1 137 ? 0.034 4.961 17.625 1 96.44 137 ASP B C 1
ATOM 3456 O O . ASP B 1 137 ? 1.048 5.105 18.312 1 96.44 137 ASP B O 1
ATOM 3460 N N . GLY B 1 138 ? -0.893 5.852 17.484 1 97.56 138 GLY B N 1
ATOM 3461 C CA . GLY B 1 138 ? -0.736 7.176 18.078 1 97.56 138 GLY B CA 1
ATOM 3462 C C . GLY B 1 138 ? -1.203 7.25 19.516 1 97.56 138 GLY B C 1
ATOM 3463 O O . GLY B 1 138 ? -2.027 6.445 19.953 1 97.56 138 GLY B O 1
ATOM 3464 N N . VAL B 1 139 ? -0.646 8.227 20.203 1 96.5 139 VAL B N 1
ATOM 3465 C CA . VAL B 1 139 ? -1.108 8.617 21.516 1 96.5 139 VAL B CA 1
ATOM 3466 C C . VAL B 1 139 ? -1.806 9.977 21.453 1 96.5 139 VAL B C 1
ATOM 3468 O O . VAL B 1 139 ? -1.24 10.945 20.938 1 96.5 139 VAL B O 1
ATOM 3471 N N . THR B 1 140 ? -3.025 10.039 22 1 97.44 140 THR B N 1
ATOM 3472 C CA . THR B 1 140 ? -3.828 11.25 21.891 1 97.44 140 THR B CA 1
ATOM 3473 C C . THR B 1 140 ? -3.734 12.078 23.172 1 97.44 140 THR B C 1
ATOM 3475 O O . THR B 1 140 ? -3.711 11.523 24.281 1 97.44 140 THR B O 1
ATOM 3478 N N . PHE B 1 141 ? -3.592 13.383 22.969 1 95.75 141 PHE B N 1
ATOM 3479 C CA . PHE B 1 141 ? -3.617 14.352 24.062 1 95.75 141 PHE B CA 1
ATOM 3480 C C . PHE B 1 141 ? -4.727 15.375 23.859 1 95.75 141 PHE B C 1
ATOM 3482 O O . PHE B 1 141 ? -4.668 16.172 22.922 1 95.75 141 PHE B O 1
ATOM 3489 N N . SER B 1 142 ? -5.746 15.352 24.719 1 96.12 142 SER B N 1
ATOM 3490 C CA . SER B 1 142 ? -6.82 16.344 24.766 1 96.12 142 SER B CA 1
ATOM 3491 C C . SER B 1 142 ? -7.457 16.516 23.391 1 96.12 142 SER B C 1
ATOM 3493 O O . SER B 1 142 ? -7.582 17.641 22.891 1 96.12 142 SER B O 1
ATOM 3495 N N . THR B 1 143 ? -7.793 15.453 22.688 1 97.19 143 THR B N 1
ATOM 3496 C CA . THR B 1 143 ? -8.539 15.469 21.438 1 97.19 143 THR B CA 1
ATOM 3497 C C . THR B 1 143 ? -9.984 15.031 21.672 1 97.19 143 THR B C 1
ATOM 3499 O O . THR B 1 143 ? -10.336 14.57 22.75 1 97.19 143 THR B O 1
ATOM 3502 N N . GLY B 1 144 ? -10.82 15.344 20.703 1 96.56 144 GLY B N 1
ATOM 3503 C CA . GLY B 1 144 ? -12.211 14.914 20.75 1 96.56 144 GLY B CA 1
ATOM 3504 C C . GLY B 1 144 ? -12.633 14.133 19.516 1 96.56 144 GLY B C 1
ATOM 3505 O O . GLY B 1 144 ? -11.789 13.781 18.688 1 96.56 144 GLY B O 1
ATOM 3506 N N . VAL B 1 145 ? -13.922 13.773 19.547 1 96 145 VAL B N 1
ATOM 3507 C CA . VAL B 1 145 ? -14.547 13.102 18.422 1 96 145 VAL B CA 1
ATOM 3508 C C . VAL B 1 145 ? -15.586 14.016 17.781 1 96 145 VAL B C 1
ATOM 3510 O O . VAL B 1 145 ? -16.312 14.727 18.484 1 96 145 VAL B O 1
ATOM 3513 N N . SER B 1 146 ? -15.578 14 16.469 1 96.81 146 SER B N 1
ATOM 3514 C CA . SER B 1 146 ? -16.516 14.852 15.742 1 96.81 146 SER B CA 1
ATOM 3515 C C . SER B 1 146 ? -16.969 14.188 14.445 1 96.81 146 SER B C 1
ATOM 3517 O O . SER B 1 146 ? -16.609 13.039 14.172 1 96.81 146 SER B O 1
ATOM 3519 N N . GLU B 1 147 ? -17.891 14.977 13.758 1 96.44 147 GLU B N 1
ATOM 3520 C CA . GLU B 1 147 ? -18.422 14.477 12.492 1 96.44 147 GLU B CA 1
ATOM 3521 C C . GLU B 1 147 ? -17.328 14.398 11.43 1 96.44 147 GLU B C 1
ATOM 3523 O O . GLU B 1 147 ? -16.484 15.297 11.328 1 96.44 147 GLU B O 1
ATOM 3528 N N . GLY B 1 148 ? -17.391 13.273 10.727 1 96.56 148 GLY B N 1
ATOM 3529 C CA . GLY B 1 148 ? -16.422 13.078 9.664 1 96.56 148 GLY B CA 1
ATOM 3530 C C . GLY B 1 148 ? -16.922 13.562 8.312 1 96.56 148 GLY B C 1
ATOM 3531 O O . GLY B 1 148 ? -18 14.133 8.211 1 96.56 148 GLY B O 1
ATOM 3532 N N . PRO B 1 149 ? -16 13.383 7.367 1 95.75 149 PRO B N 1
ATOM 3533 C CA . PRO B 1 149 ? -16.453 13.711 6.012 1 95.75 149 PRO B CA 1
ATOM 3534 C C . PRO B 1 149 ? -17.703 12.938 5.605 1 95.75 149 PRO B C 1
ATOM 3536 O O . PRO B 1 149 ? -17.906 11.812 6.066 1 95.75 149 PRO B O 1
ATOM 3539 N N . GLY B 1 150 ? -18.578 13.602 4.777 1 90.62 150 GLY B N 1
ATOM 3540 C CA . GLY B 1 150 ? -19.828 12.969 4.375 1 90.62 150 GLY B CA 1
ATOM 3541 C C . GLY B 1 150 ? -20.875 12.969 5.477 1 90.62 150 GLY B C 1
ATOM 3542 O O . GLY B 1 150 ? -21.938 12.383 5.316 1 90.62 150 GLY B O 1
ATOM 3543 N N . GLY B 1 151 ? -20.469 13.492 6.594 1 91.12 151 GLY B N 1
ATOM 3544 C CA . GLY B 1 151 ? -21.438 13.617 7.672 1 91.12 151 GLY B CA 1
ATOM 3545 C C . GLY B 1 151 ? -21.453 12.422 8.602 1 91.12 151 GLY B C 1
ATOM 3546 O O . GLY B 1 151 ? -22.422 12.219 9.344 1 91.12 151 GLY B O 1
ATOM 3547 N N . GLN B 1 152 ? -20.484 11.711 8.633 1 90.5 152 GLN B N 1
ATOM 3548 C CA . GLN B 1 152 ? -20.438 10.508 9.445 1 90.5 152 GLN B CA 1
ATOM 3549 C C . GLN B 1 152 ? -20.266 10.844 10.922 1 90.5 152 GLN B C 1
ATOM 3551 O O . GLN B 1 152 ? -19.281 11.484 11.305 1 90.5 152 GLN B O 1
ATOM 3556 N N . THR B 1 153 ? -21.141 10.375 11.711 1 92.75 153 THR B N 1
ATOM 3557 C CA . THR B 1 153 ? -21.031 10.594 13.148 1 92.75 153 THR B CA 1
ATOM 3558 C C . THR B 1 153 ? -19.797 9.891 13.711 1 92.75 153 THR B C 1
ATOM 3560 O O . THR B 1 153 ? -19.562 8.719 13.43 1 92.75 153 THR B O 1
ATOM 3563 N N . GLY B 1 154 ? -19.016 10.695 14.406 1 95.25 154 GLY B N 1
ATOM 3564 C CA . GLY B 1 154 ? -17.812 10.141 15.023 1 95.25 154 GLY B CA 1
ATOM 3565 C C . GLY B 1 154 ? -16.734 9.789 14.008 1 95.25 154 GLY B C 1
ATOM 3566 O O . GLY B 1 154 ? -15.898 8.93 14.273 1 95.25 154 GLY B O 1
ATOM 3567 N N . GLY B 1 155 ? -16.812 10.406 12.844 1 95.69 155 GLY B N 1
ATOM 3568 C CA . GLY B 1 155 ? -15.953 10 11.75 1 95.69 155 GLY B CA 1
ATOM 3569 C C . GLY B 1 155 ? -14.648 10.781 11.695 1 95.69 155 GLY B C 1
ATOM 3570 O O . GLY B 1 155 ? -13.867 10.625 10.75 1 95.69 155 GLY B O 1
ATOM 3571 N N . ALA B 1 156 ? -14.422 11.664 12.805 1 97.81 156 ALA B N 1
ATOM 3572 C CA . ALA B 1 156 ? -13.203 12.477 12.773 1 97.81 156 ALA B CA 1
ATOM 3573 C C . ALA B 1 156 ? -12.719 12.797 14.18 1 97.81 156 ALA B C 1
ATOM 3575 O O . ALA B 1 156 ? -13.492 12.719 15.148 1 97.81 156 ALA B O 1
ATOM 3576 N N . MET B 1 157 ? -11.477 13.148 14.219 1 98.38 157 MET B N 1
ATOM 3577 C CA . MET B 1 157 ? -10.891 13.648 15.461 1 98.38 157 MET B CA 1
ATOM 3578 C C . MET B 1 157 ? -10.883 15.172 15.492 1 98.38 157 MET B C 1
ATOM 3580 O O . MET B 1 157 ? -10.594 15.812 14.477 1 98.38 157 MET B O 1
ATOM 3584 N N . TYR B 1 158 ? -11.203 15.688 16.656 1 98.31 158 TYR B N 1
ATOM 3585 C CA . TYR B 1 158 ? -11.266 17.141 16.828 1 98.31 158 TYR B CA 1
ATOM 3586 C C . TYR B 1 158 ? -10.078 17.656 17.625 1 98.31 158 TYR B C 1
ATOM 3588 O O . TYR B 1 158 ? -9.758 17.109 18.688 1 98.31 158 TYR B O 1
ATOM 3596 N N . PHE B 1 159 ? -9.461 18.656 17.094 1 97.62 159 PHE B N 1
ATOM 3597 C CA . PHE B 1 159 ? -8.375 19.359 17.75 1 97.62 159 PHE B CA 1
ATOM 3598 C C . PHE B 1 159 ? -8.828 20.75 18.203 1 97.62 159 PHE B C 1
ATOM 3600 O O . PHE B 1 159 ? -9.445 21.484 17.438 1 97.62 159 PHE B O 1
ATOM 3607 N N . HIS B 1 160 ? -8.391 21.219 19.359 1 96.19 160 HIS B N 1
ATOM 3608 C CA . HIS B 1 160 ? -8.992 22.359 20.016 1 96.19 160 HIS B CA 1
ATOM 3609 C C . HIS B 1 160 ? -8.227 23.641 19.688 1 96.19 160 HIS B C 1
ATOM 3611 O O . HIS B 1 160 ? -8.617 24.734 20.125 1 96.19 160 HIS B O 1
ATOM 3617 N N . GLY B 1 161 ? -7.125 23.547 19.062 1 94.38 161 GLY B N 1
ATOM 3618 C CA . GLY B 1 161 ? -6.387 24.734 18.703 1 94.38 161 GLY B CA 1
ATOM 3619 C C . GLY B 1 161 ? -5.445 25.219 19.781 1 94.38 161 GLY B C 1
ATOM 3620 O O . GLY B 1 161 ? -5.137 26.406 19.875 1 94.38 161 GLY B O 1
ATOM 3621 N N . VAL B 1 162 ? -5.07 24.328 20.656 1 92.12 162 VAL B N 1
ATOM 3622 C CA . VAL B 1 162 ? -4.098 24.641 21.703 1 92.12 162 VAL B CA 1
ATOM 3623 C C . VAL B 1 162 ? -2.975 23.609 21.688 1 92.12 162 VAL B C 1
ATOM 3625 O O . VAL B 1 162 ? -3.158 22.484 21.188 1 92.12 162 VAL B O 1
ATOM 3628 N N . ALA B 1 163 ? -1.873 23.938 22.25 1 89.06 163 ALA B N 1
ATOM 3629 C CA . ALA B 1 163 ? -0.665 23.109 22.172 1 89.06 163 ALA B CA 1
ATOM 3630 C C . ALA B 1 163 ? -0.882 21.75 22.812 1 89.06 163 ALA B C 1
ATOM 3632 O O . ALA B 1 163 ? -0.256 20.766 22.422 1 89.06 163 ALA B O 1
ATOM 3633 N N . GLY B 1 164 ? -1.758 21.672 23.703 1 91.81 164 GLY B N 1
ATOM 3634 C CA . GLY B 1 164 ? -2.006 20.422 24.406 1 91.81 164 GLY B CA 1
ATOM 3635 C C . GLY B 1 164 ? -2.891 19.469 23.625 1 91.81 164 GLY B C 1
ATOM 3636 O O . GLY B 1 164 ? -2.982 18.281 23.953 1 91.81 164 GLY B O 1
ATOM 3637 N N . SER B 1 165 ? -3.541 19.953 22.641 1 96 165 SER B N 1
ATOM 3638 C CA . SER B 1 165 ? -4.414 19.125 21.812 1 96 165 SER B CA 1
ATOM 3639 C C . SER B 1 165 ? -3.664 18.562 20.609 1 96 165 SER B C 1
ATOM 3641 O O . SER B 1 165 ? -3.521 19.234 19.594 1 96 165 SER B O 1
ATOM 3643 N N . ARG B 1 166 ? -3.211 17.312 20.719 1 96.06 166 ARG B N 1
ATOM 3644 C CA . ARG B 1 166 ? -2.328 16.75 19.688 1 96.06 166 ARG B CA 1
ATOM 3645 C C . ARG B 1 166 ? -2.332 15.227 19.734 1 96.06 166 ARG B C 1
ATOM 3647 O O . ARG B 1 166 ? -2.846 14.633 20.688 1 96.06 166 ARG B O 1
ATOM 3654 N N . VAL B 1 167 ? -1.851 14.711 18.688 1 97.56 167 VAL B N 1
ATOM 3655 C CA . VAL B 1 167 ? -1.539 13.289 18.609 1 97.56 167 VAL B CA 1
ATOM 3656 C C . VAL B 1 167 ? -0.053 13.102 18.312 1 97.56 167 VAL B C 1
ATOM 3658 O O . VAL B 1 167 ? 0.526 13.836 17.516 1 97.56 167 VAL B O 1
ATOM 3661 N N . GLU B 1 168 ? 0.542 12.141 18.984 1 95.56 168 GLU B N 1
ATOM 3662 C CA . GLU B 1 168 ? 1.918 11.75 18.703 1 95.56 168 GLU B CA 1
ATOM 3663 C C . GLU B 1 168 ? 1.986 10.312 18.188 1 95.56 168 GLU B C 1
ATOM 3665 O O . GLU B 1 168 ? 1.371 9.414 18.766 1 95.56 168 GLU B O 1
ATOM 3670 N N . PHE B 1 169 ? 2.674 10.18 17.078 1 96.56 169 PHE B N 1
ATOM 3671 C CA . PHE B 1 169 ? 2.846 8.859 16.484 1 96.56 169 PHE B CA 1
ATOM 3672 C C . PHE B 1 169 ? 4.297 8.406 16.578 1 96.56 169 PHE B C 1
ATOM 3674 O O . PHE B 1 169 ? 5.211 9.156 16.25 1 96.56 169 PHE B O 1
ATOM 3681 N N . PRO B 1 170 ? 4.457 7.121 17.047 1 95.06 170 PRO B N 1
ATOM 3682 C CA . PRO B 1 170 ? 5.812 6.582 16.922 1 95.06 170 PRO B CA 1
ATOM 3683 C C . PRO B 1 170 ? 6.215 6.309 15.477 1 95.06 170 PRO B C 1
ATOM 3685 O O . PRO B 1 170 ? 5.387 6.426 14.57 1 95.06 170 PRO B O 1
ATOM 3688 N N . ASN B 1 171 ? 7.434 6.145 15.266 1 94.44 171 ASN B N 1
ATOM 3689 C CA . ASN B 1 171 ? 8 5.715 13.992 1 94.44 171 ASN B CA 1
ATOM 3690 C C . ASN B 1 171 ? 8.898 4.492 14.164 1 94.44 171 ASN B C 1
ATOM 3692 O O . ASN B 1 171 ? 10.055 4.621 14.57 1 94.44 171 ASN B O 1
ATOM 3696 N N . ASN B 1 172 ? 8.391 3.414 13.742 1 90.62 172 ASN B N 1
ATOM 3697 C CA . ASN B 1 172 ? 9.141 2.178 13.922 1 90.62 172 ASN B CA 1
ATOM 3698 C C . ASN B 1 172 ? 10.023 1.883 12.711 1 90.62 172 ASN B C 1
ATOM 3700 O O . ASN B 1 172 ? 10.531 0.771 12.562 1 90.62 172 ASN B O 1
ATOM 3704 N N . GLY B 1 173 ? 10.125 2.816 11.836 1 91.81 173 GLY B N 1
ATOM 3705 C CA . GLY B 1 173 ? 10.906 2.654 10.617 1 91.81 173 GLY B CA 1
ATOM 3706 C C . GLY B 1 173 ? 10.055 2.596 9.367 1 91.81 173 GLY B C 1
ATOM 3707 O O . GLY B 1 173 ? 10.5 2.99 8.289 1 91.81 173 GLY B O 1
ATOM 3708 N N . ALA B 1 174 ? 8.836 2.141 9.477 1 92 174 ALA B N 1
ATOM 3709 C CA . ALA B 1 174 ? 7.957 1.993 8.312 1 92 174 ALA B CA 1
ATOM 3710 C C . ALA B 1 174 ? 7.586 3.354 7.73 1 92 174 ALA B C 1
ATOM 3712 O O . ALA B 1 174 ? 7.352 3.477 6.527 1 92 174 ALA B O 1
ATOM 3713 N N . LEU B 1 175 ? 7.617 4.375 8.578 1 96.31 175 LEU B N 1
ATOM 3714 C CA . LEU B 1 175 ? 7.227 5.703 8.125 1 96.31 175 LEU B CA 1
ATOM 3715 C C . LEU B 1 175 ? 8.422 6.453 7.547 1 96.31 175 LEU B C 1
ATOM 3717 O O . LEU B 1 175 ? 8.273 7.562 7.031 1 96.31 175 LEU B O 1
ATOM 3721 N N . ASP B 1 176 ? 9.578 5.859 7.617 1 95.75 176 ASP B N 1
ATOM 3722 C CA . ASP B 1 176 ? 10.773 6.488 7.055 1 95.75 176 ASP B CA 1
ATOM 3723 C C . ASP B 1 176 ? 10.859 6.246 5.547 1 95.75 176 ASP B C 1
ATOM 3725 O O . ASP B 1 176 ? 11.664 5.422 5.094 1 95.75 176 ASP B O 1
ATOM 3729 N N . ALA B 1 177 ? 10.133 7.023 4.766 1 94.12 177 ALA B N 1
ATOM 3730 C CA . ALA B 1 177 ? 9.922 6.82 3.336 1 94.12 177 ALA B CA 1
ATOM 3731 C C . ALA B 1 177 ? 11.148 7.238 2.531 1 94.12 177 ALA B C 1
ATOM 3733 O O . ALA B 1 177 ? 11.438 6.652 1.485 1 94.12 177 ALA B O 1
ATOM 3734 N N . ARG B 1 178 ? 11.812 8.281 2.852 1 92.75 178 ARG B N 1
ATOM 3735 C CA . ARG B 1 178 ? 13.109 8.781 2.402 1 92.75 178 ARG B CA 1
ATOM 3736 C C . ARG B 1 178 ? 13.031 9.281 0.964 1 92.75 178 ARG B C 1
ATOM 3738 O O . ARG B 1 178 ? 13.508 10.375 0.657 1 92.75 178 ARG B O 1
ATOM 3745 N N . SER B 1 179 ? 12.484 8.469 0.01 1 94.06 179 SER B N 1
ATOM 3746 C CA . SER B 1 179 ? 12.648 8.766 -1.409 1 94.06 179 SER B CA 1
ATOM 3747 C C . SER B 1 179 ? 11.328 9.188 -2.041 1 94.06 179 SER B C 1
ATOM 3749 O O . SER B 1 179 ? 11.305 10.062 -2.908 1 94.06 179 SER B O 1
ATOM 3751 N N . TYR B 1 180 ? 10.32 8.531 -1.802 1 96.19 180 TYR B N 1
ATOM 3752 C CA . TYR B 1 180 ? 8.977 8.789 -2.299 1 96.19 180 TYR B CA 1
ATOM 3753 C C . TYR B 1 180 ? 7.973 8.859 -1.152 1 96.19 180 TYR B C 1
ATOM 3755 O O . TYR B 1 180 ? 8.062 8.094 -0.19 1 96.19 180 TYR B O 1
ATOM 3763 N N . ILE B 1 181 ? 7.07 9.844 -1.315 1 98.12 181 ILE B N 1
ATOM 3764 C CA . ILE B 1 181 ? 6.141 9.953 -0.199 1 98.12 181 ILE B CA 1
ATOM 3765 C C . ILE B 1 181 ? 4.844 10.609 -0.672 1 98.12 181 ILE B C 1
ATOM 3767 O O . ILE B 1 181 ? 4.859 11.43 -1.595 1 98.12 181 ILE B O 1
ATOM 3771 N N . THR B 1 182 ? 3.783 10.172 -0.082 1 98.75 182 THR B N 1
ATOM 3772 C CA . THR B 1 182 ? 2.488 10.844 -0.139 1 98.75 182 THR B CA 1
ATOM 3773 C C . THR B 1 182 ? 1.918 11.039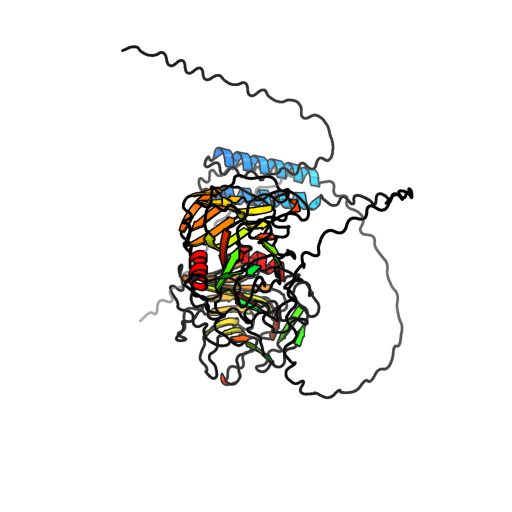 1.263 1 98.75 182 THR B C 1
ATOM 3775 O O . THR B 1 182 ? 1.867 10.094 2.055 1 98.75 182 THR B O 1
ATOM 3778 N N . LEU B 1 183 ? 1.594 12.203 1.632 1 98.81 183 LEU B N 1
ATOM 3779 C CA . LEU B 1 183 ? 0.826 12.562 2.82 1 98.81 183 LEU B CA 1
ATOM 3780 C C . LEU B 1 183 ? -0.554 13.086 2.439 1 98.81 183 LEU B C 1
ATOM 3782 O O . LEU B 1 183 ? -0.667 14.039 1.659 1 98.81 183 LEU B O 1
ATOM 3786 N N . GLN B 1 184 ? -1.61 12.461 2.945 1 98.69 184 GLN B N 1
ATOM 3787 C CA . GLN B 1 184 ? -2.914 13 2.578 1 98.69 184 GLN B CA 1
ATOM 3788 C C . GLN B 1 184 ? -3.941 12.758 3.68 1 98.69 184 GLN B C 1
ATOM 3790 O O . GLN B 1 184 ? -3.809 11.812 4.465 1 98.69 184 GLN B O 1
ATOM 3795 N N . ALA B 1 185 ? -4.961 13.633 3.783 1 98.56 185 ALA B N 1
ATOM 3796 C CA . ALA B 1 185 ? -6.004 13.562 4.805 1 98.56 185 ALA B CA 1
ATOM 3797 C C . ALA B 1 185 ? -7.188 14.453 4.441 1 98.56 185 ALA B C 1
ATOM 3799 O O . ALA B 1 185 ? -7.066 15.352 3.604 1 98.56 185 ALA B O 1
ATOM 3800 N N . TRP B 1 186 ? -8.328 14.117 5.047 1 98.25 186 TRP B N 1
ATOM 3801 C CA . TRP B 1 186 ? -9.438 15.062 5.113 1 98.25 186 TRP B CA 1
ATOM 3802 C C . TRP B 1 186 ? -9.234 16.062 6.25 1 98.25 186 TRP B C 1
ATOM 3804 O O . TRP B 1 186 ? -8.914 15.672 7.375 1 98.25 186 TRP B O 1
ATOM 3814 N N . ILE B 1 187 ? -9.414 17.359 5.926 1 97.62 187 ILE B N 1
ATOM 3815 C CA . ILE B 1 187 ? -9.289 18.375 6.969 1 97.62 187 ILE B CA 1
ATOM 3816 C C . ILE B 1 187 ? -10.516 19.281 6.957 1 97.62 187 ILE B C 1
ATOM 3818 O O . ILE B 1 187 ? -11.148 19.469 5.918 1 97.62 187 ILE B O 1
ATOM 3822 N N . TYR B 1 188 ? -10.883 19.734 8.102 1 96.56 188 TYR B N 1
ATOM 3823 C CA . TYR B 1 188 ? -11.93 20.719 8.367 1 96.56 188 TYR B CA 1
ATOM 3824 C C . TYR B 1 188 ? -11.445 21.797 9.328 1 96.56 188 TYR B C 1
ATOM 3826 O O . TYR B 1 188 ? -11.805 21.781 10.508 1 96.56 188 TYR B O 1
ATOM 3834 N N . PRO B 1 189 ? -10.602 22.688 8.742 1 96.25 189 PRO B N 1
ATOM 3835 C CA . PRO B 1 189 ? -10.039 23.734 9.602 1 96.25 189 PRO B CA 1
ATOM 3836 C C . PRO B 1 189 ? -11.094 24.734 10.086 1 96.25 189 PRO B C 1
ATOM 3838 O O . PRO B 1 189 ? -12.016 25.078 9.336 1 96.25 189 PRO B O 1
ATOM 3841 N N . GLN B 1 190 ? -10.883 25.031 11.297 1 94.12 190 GLN B N 1
ATOM 3842 C CA . GLN B 1 190 ? -11.758 26.031 11.898 1 94.12 190 GLN B CA 1
ATOM 3843 C C . GLN B 1 190 ? -10.945 27.203 12.43 1 94.12 190 GLN B C 1
ATOM 3845 O O . GLN B 1 190 ? -9.844 27.031 12.945 1 94.12 190 GLN B O 1
ATOM 3850 N N . GLU B 1 191 ? -11.539 28.312 12.227 1 83.44 191 GLU B N 1
ATOM 3851 C CA . GLU B 1 191 ? -10.961 29.562 12.703 1 83.44 191 GLU B CA 1
ATOM 3852 C C . GLU B 1 191 ? -9.555 29.766 12.141 1 83.44 191 GLU B C 1
ATOM 3854 O O . GLU B 1 191 ? -9.234 29.281 11.055 1 83.44 191 GLU B O 1
ATOM 3859 N N . THR B 1 192 ? -8.711 30.578 12.773 1 72.25 192 THR B N 1
ATOM 3860 C CA . THR B 1 192 ? -7.441 31 12.195 1 72.25 192 THR B CA 1
ATOM 3861 C C . THR B 1 192 ? -6.285 30.172 12.758 1 72.25 192 THR B C 1
ATOM 3863 O O . THR B 1 192 ? -5.133 30.609 12.734 1 72.25 192 THR B O 1
ATOM 3866 N N . GLY B 1 193 ? -6.574 29.031 13.133 1 73.19 193 GLY B N 1
ATOM 3867 C CA . GLY B 1 193 ? -5.496 28.219 13.688 1 73.19 193 GLY B CA 1
ATOM 3868 C C . GLY B 1 193 ? -4.547 27.688 12.633 1 73.19 193 GLY B C 1
ATOM 3869 O O . GLY B 1 193 ? -4.973 27.297 11.547 1 73.19 193 GLY B O 1
ATOM 3870 N N . GLU B 1 194 ? -3.234 27.953 12.898 1 85.81 194 GLU B N 1
ATOM 3871 C CA . GLU B 1 194 ? -2.17 27.359 12.094 1 85.81 194 GLU B CA 1
ATOM 3872 C C . GLU B 1 194 ? -1.451 26.25 12.852 1 85.81 194 GLU B C 1
ATOM 3874 O O . GLU B 1 194 ? -1.22 26.359 14.055 1 85.81 194 GLU B O 1
ATOM 3879 N N . GLY B 1 195 ? -1.316 25.172 12.211 1 91.12 195 GLY B N 1
ATOM 3880 C CA . GLY B 1 195 ? -0.647 24.062 12.875 1 91.12 195 GLY B CA 1
ATOM 3881 C C . GLY B 1 195 ? -0.448 22.859 11.977 1 91.12 195 GLY B C 1
ATOM 3882 O O . GLY B 1 195 ? -0.821 22.891 10.805 1 91.12 195 GLY B O 1
ATOM 3883 N N . PRO B 1 196 ? 0.2 21.891 12.57 1 95.19 196 PRO B N 1
ATOM 3884 C CA . PRO B 1 196 ? 0.555 20.719 11.773 1 95.19 196 PRO B CA 1
ATOM 3885 C C . PRO B 1 196 ? -0.643 19.812 11.484 1 95.19 196 PRO B C 1
ATOM 3887 O O . PRO B 1 196 ? -1.424 19.516 12.391 1 95.19 196 PRO B O 1
ATOM 3890 N N . ILE B 1 197 ? -0.725 19.453 10.195 1 97.62 197 ILE B N 1
ATOM 3891 C CA . ILE B 1 197 ? -1.513 18.281 9.836 1 97.62 197 ILE B CA 1
ATOM 3892 C C . ILE B 1 197 ? -0.709 17 10.117 1 97.62 197 ILE B C 1
ATOM 3894 O O . ILE B 1 197 ? -1.226 16.062 10.711 1 97.62 197 ILE B O 1
ATOM 3898 N N . PHE B 1 198 ? 0.507 17.016 9.719 1 98 198 PHE B N 1
ATOM 3899 C CA . PHE B 1 198 ? 1.438 15.906 9.883 1 98 198 PHE B CA 1
ATOM 3900 C C . PHE B 1 198 ? 2.879 16.406 9.898 1 98 198 PHE B C 1
ATOM 3902 O O . PHE B 1 198 ? 3.354 16.969 8.906 1 98 198 PHE B O 1
ATOM 3909 N N . ASN B 1 199 ? 3.561 16.219 11.047 1 96.56 199 ASN B N 1
ATOM 3910 C CA . ASN B 1 199 ? 4.867 16.828 11.242 1 96.56 199 ASN B CA 1
ATOM 3911 C C . ASN B 1 199 ? 5.883 15.836 11.805 1 96.56 199 ASN B C 1
ATOM 3913 O O . ASN B 1 199 ? 5.805 15.461 12.977 1 96.56 199 ASN B O 1
ATOM 3917 N N . TYR B 1 200 ? 6.859 15.477 10.938 1 96.44 200 TYR B N 1
ATOM 3918 C CA . TYR B 1 200 ? 7.996 14.734 11.477 1 96.44 200 TYR B CA 1
ATOM 3919 C C . TYR B 1 200 ? 8.859 15.625 12.359 1 96.44 200 TYR B C 1
ATOM 3921 O O . TYR B 1 200 ? 9.273 16.703 11.945 1 96.44 200 TYR B O 1
ATOM 3929 N N . GLN B 1 201 ? 9.156 15.109 13.555 1 91.12 201 GLN B N 1
ATOM 3930 C CA . GLN B 1 201 ? 9.914 15.938 14.484 1 91.12 201 GLN B CA 1
ATOM 3931 C C . GLN B 1 201 ? 10.82 15.086 15.367 1 91.12 201 GLN B C 1
ATOM 3933 O O . GLN B 1 201 ? 10.375 14.086 15.93 1 91.12 201 GLN B O 1
ATOM 3938 N N . PRO B 1 202 ? 12.078 15.555 15.391 1 85.75 202 PRO B N 1
ATOM 3939 C CA . PRO B 1 202 ? 12.961 14.844 16.312 1 85.75 202 PRO B CA 1
ATOM 3940 C C . PRO B 1 202 ? 12.5 14.953 17.766 1 85.75 202 PRO B C 1
ATOM 3942 O O . PRO B 1 202 ? 11.977 15.992 18.172 1 85.75 202 PRO B O 1
ATOM 3945 N N . ALA B 1 203 ? 12.711 13.828 18.406 1 77.81 203 ALA B N 1
ATOM 3946 C CA . ALA B 1 203 ? 12.336 13.836 19.828 1 77.81 203 ALA B CA 1
ATOM 3947 C C . ALA B 1 203 ? 13.195 14.828 20.609 1 77.81 203 ALA B C 1
ATOM 3949 O O . ALA B 1 203 ? 14.422 14.852 20.453 1 77.81 203 ALA B O 1
ATOM 3950 N N . GLY B 1 204 ? 12.523 15.617 21.406 1 75.88 204 GLY B N 1
ATOM 3951 C CA . GLY B 1 204 ? 13.234 16.484 22.328 1 75.88 204 GLY B CA 1
ATOM 3952 C C . GLY B 1 204 ? 14.008 17.578 21.641 1 75.88 204 GLY B C 1
ATOM 3953 O O . GLY B 1 204 ? 15 18.094 22.172 1 75.88 204 GLY B O 1
ATOM 3954 N N . SER B 1 205 ? 13.758 17.766 20.406 1 74.94 205 SER B N 1
ATOM 3955 C CA . SER B 1 205 ? 14.5 18.797 19.672 1 74.94 205 SER B CA 1
ATOM 3956 C C . SER B 1 205 ? 13.547 19.766 18.969 1 74.94 205 SER B C 1
ATOM 3958 O O . SER B 1 205 ? 12.359 19.469 18.812 1 74.94 205 SER B O 1
ATOM 3960 N N . THR B 1 206 ? 14.172 20.938 18.719 1 75.56 206 THR B N 1
ATOM 3961 C CA . THR B 1 206 ? 13.414 21.938 17.984 1 75.56 206 THR B CA 1
ATOM 3962 C C . THR B 1 206 ? 13.531 21.734 16.484 1 75.56 206 THR B C 1
ATOM 3964 O O . THR B 1 206 ? 12.906 22.453 15.703 1 75.56 206 THR B O 1
ATOM 3967 N N . GLY B 1 207 ? 14.305 20.75 16.141 1 78.81 207 GLY B N 1
ATOM 3968 C CA . GLY B 1 207 ? 14.492 20.484 14.727 1 78.81 207 GLY B CA 1
ATOM 3969 C C . GLY B 1 207 ? 13.211 20.062 14.023 1 78.81 207 GLY B C 1
ATOM 3970 O O . GLY B 1 207 ? 12.148 20.031 14.641 1 78.81 207 GLY B O 1
ATOM 3971 N N . TRP B 1 208 ? 13.336 20.031 12.625 1 87.06 208 TRP B N 1
ATOM 3972 C CA . TRP B 1 208 ? 12.172 19.688 11.805 1 87.06 208 TRP B CA 1
ATOM 3973 C C . TRP B 1 208 ? 12.508 18.578 10.828 1 87.06 208 TRP B C 1
ATOM 3975 O O . TRP B 1 208 ? 13.594 18.562 10.242 1 87.06 208 TRP B O 1
ATOM 3985 N N . GLY B 1 209 ? 11.578 17.625 10.781 1 93.25 209 GLY B N 1
ATOM 3986 C CA . GLY B 1 209 ? 11.516 16.797 9.594 1 93.25 209 GLY B CA 1
ATOM 3987 C C . GLY B 1 209 ? 10.5 17.297 8.57 1 93.25 209 GLY B C 1
ATOM 3988 O O . GLY B 1 209 ? 10.117 18.469 8.586 1 93.25 209 GLY B O 1
ATOM 3989 N N . VAL B 1 210 ? 10.219 16.453 7.641 1 95.94 210 VAL B N 1
ATOM 3990 C CA . VAL B 1 210 ? 9.164 16.781 6.684 1 95.94 210 VAL B CA 1
ATOM 3991 C C . VAL B 1 210 ? 7.898 17.188 7.434 1 95.94 210 VAL B C 1
ATOM 3993 O O . VAL B 1 210 ? 7.527 16.562 8.43 1 95.94 210 VAL B O 1
ATOM 3996 N N . HIS B 1 211 ? 7.277 18.297 6.969 1 94.88 211 HIS B N 1
ATOM 3997 C CA . HIS B 1 211 ? 6.066 18.672 7.684 1 94.88 211 HIS B CA 1
ATOM 3998 C C . HIS B 1 211 ? 5.039 19.297 6.742 1 94.88 211 HIS B C 1
ATOM 4000 O O . HIS B 1 211 ? 5.398 20.078 5.855 1 94.88 211 HIS B O 1
ATOM 4006 N N . PHE B 1 212 ? 3.834 18.906 6.906 1 97.5 212 PHE B N 1
ATOM 4007 C CA . PHE B 1 212 ? 2.611 19.266 6.195 1 97.5 212 PHE B CA 1
ATOM 4008 C C . PHE B 1 212 ? 1.657 20.031 7.102 1 97.5 212 PHE B C 1
ATOM 4010 O O . PHE B 1 212 ? 1.173 19.484 8.102 1 97.5 212 PHE B O 1
ATOM 4017 N N . TRP B 1 213 ? 1.373 21.375 6.723 1 96.88 213 TRP B N 1
ATOM 4018 C CA . TRP B 1 213 ? 0.742 22.281 7.668 1 96.88 213 TRP B CA 1
ATOM 4019 C C . TRP B 1 213 ? -0.365 23.094 6.996 1 96.88 213 TRP B C 1
ATOM 4021 O O . TRP B 1 213 ? -0.408 23.188 5.766 1 96.88 213 TRP B O 1
ATOM 4031 N N . ILE B 1 214 ? -1.234 23.594 7.879 1 95.38 214 ILE B N 1
ATOM 4032 C CA . ILE B 1 214 ? -2.01 24.781 7.551 1 95.38 214 ILE B CA 1
ATOM 4033 C C . ILE B 1 214 ? -1.312 26.016 8.102 1 95.38 214 ILE B C 1
ATOM 4035 O O . ILE B 1 214 ? -0.879 26.031 9.258 1 95.38 214 ILE B O 1
ATOM 4039 N N . THR B 1 215 ? -1.145 27 7.223 1 93.06 215 THR B N 1
ATOM 4040 C CA . THR B 1 215 ? -0.512 28.25 7.625 1 93.06 215 THR B CA 1
ATOM 4041 C C . THR B 1 215 ? -1.326 29.453 7.145 1 93.06 215 THR B C 1
ATOM 4043 O O . THR B 1 215 ? -2.475 29.297 6.727 1 93.06 215 THR B O 1
ATOM 4046 N N . GLY B 1 216 ? -0.794 30.641 7.32 1 88 216 GLY B N 1
ATOM 4047 C CA . GLY B 1 216 ? -1.429 31.844 6.812 1 88 216 GLY B CA 1
ATOM 4048 C C . GLY B 1 216 ? -2.781 32.125 7.441 1 88 216 GLY B C 1
ATOM 4049 O O . GLY B 1 216 ? -3.719 32.531 6.754 1 88 216 GLY B O 1
ATOM 4050 N N . GLY B 1 217 ? -2.879 31.859 8.773 1 81.12 217 GLY B N 1
ATOM 4051 C CA . GLY B 1 217 ? -4.141 32.062 9.461 1 81.12 217 GLY B CA 1
ATOM 4052 C C . GLY B 1 217 ? -5.219 31.078 9.055 1 81.12 217 GLY B C 1
ATOM 4053 O O . GLY B 1 217 ? -6.398 31.422 8.992 1 81.12 217 GLY B O 1
ATOM 4054 N N . GLY B 1 218 ? -4.746 29.953 8.562 1 81.19 218 GLY B N 1
ATOM 4055 C CA . GLY B 1 218 ? -5.707 28.906 8.242 1 81.19 218 GLY B CA 1
ATOM 4056 C C . GLY B 1 218 ? -6.062 28.859 6.77 1 81.19 218 GLY B C 1
ATOM 4057 O O . GLY B 1 218 ? -6.84 28 6.344 1 81.19 218 GLY B O 1
ATOM 4058 N N . ASN B 1 219 ? -5.363 29.625 5.934 1 88.12 219 ASN B N 1
ATOM 4059 C CA . ASN B 1 219 ? -5.805 29.734 4.547 1 88.12 219 ASN B CA 1
ATOM 4060 C C . ASN B 1 219 ? -4.828 29.047 3.596 1 88.12 219 ASN B C 1
ATOM 4062 O O . ASN B 1 219 ? -5.141 28.844 2.42 1 88.12 219 ASN B O 1
ATOM 4066 N N . ASN B 1 220 ? -3.727 28.734 4.133 1 94.75 220 ASN B N 1
ATOM 4067 C CA . ASN B 1 220 ? -2.689 28.219 3.252 1 94.75 220 ASN B CA 1
ATOM 4068 C C . ASN B 1 220 ? -2.369 26.75 3.568 1 94.75 220 ASN B C 1
ATOM 4070 O O . ASN B 1 220 ? -2.283 26.375 4.738 1 94.75 220 ASN B O 1
ATOM 4074 N N . LEU B 1 221 ? -2.277 25.984 2.5 1 96.94 221 LEU B N 1
ATOM 4075 C CA . LEU B 1 221 ? -1.683 24.656 2.607 1 96.94 221 LEU B CA 1
ATOM 4076 C C . LEU B 1 221 ? -0.175 24.719 2.383 1 96.94 221 LEU B C 1
ATOM 4078 O O . LEU B 1 221 ? 0.291 25.359 1.438 1 96.94 221 LEU B O 1
ATOM 4082 N N . TYR B 1 222 ? 0.528 24.078 3.318 1 96.5 222 TYR B N 1
ATOM 4083 C CA . TYR B 1 222 ? 1.979 24.234 3.344 1 96.5 222 TYR B CA 1
ATOM 4084 C C . TYR B 1 222 ? 2.662 22.875 3.5 1 96.5 222 TYR B C 1
ATOM 4086 O O . TYR B 1 222 ? 2.25 22.062 4.324 1 96.5 222 TYR B O 1
ATOM 4094 N N . ILE B 1 223 ? 3.73 22.625 2.633 1 97.25 223 ILE B N 1
ATOM 4095 C CA . ILE B 1 223 ? 4.57 21.453 2.795 1 97.25 223 ILE B CA 1
ATOM 4096 C C . ILE B 1 223 ? 6.039 21.828 2.621 1 97.25 223 ILE B C 1
ATOM 4098 O O . ILE B 1 223 ? 6.375 22.656 1.765 1 97.25 223 ILE B O 1
ATOM 4102 N N . THR B 1 224 ? 6.844 21.281 3.453 1 95.62 224 THR B N 1
ATOM 4103 C CA . THR B 1 224 ? 8.281 21.328 3.232 1 95.62 224 THR B CA 1
ATOM 4104 C C . THR B 1 224 ? 8.898 19.938 3.352 1 95.62 224 THR B C 1
ATOM 4106 O O . THR B 1 224 ? 8.742 19.266 4.375 1 95.62 224 THR B O 1
ATOM 4109 N N . PHE B 1 225 ? 9.539 19.516 2.264 1 95.19 225 PHE B N 1
ATOM 4110 C CA . PHE B 1 225 ? 10.305 18.266 2.234 1 95.19 225 PHE B CA 1
ATOM 4111 C C . PHE B 1 225 ? 11.773 18.531 2.529 1 95.19 225 PHE B C 1
ATOM 4113 O O . PHE B 1 225 ? 12.562 18.75 1.61 1 95.19 225 PHE B O 1
ATOM 4120 N N . VAL B 1 226 ? 12.094 18.422 3.803 1 93.81 226 VAL B N 1
ATOM 4121 C CA . VAL B 1 226 ? 13.461 18.688 4.227 1 93.81 226 VAL B CA 1
ATOM 4122 C C . VAL B 1 226 ? 14.305 17.422 4.109 1 93.81 226 VAL B C 1
ATOM 4124 O O . VAL B 1 226 ? 13.758 16.312 4.055 1 93.81 226 VAL B O 1
ATOM 4127 N N . ASN B 1 227 ? 15.594 17.609 4.066 1 92.69 227 ASN B N 1
ATOM 4128 C CA . ASN B 1 227 ? 16.469 16.438 4.012 1 92.69 227 ASN B CA 1
ATOM 4129 C C . ASN B 1 227 ? 16.703 15.852 5.398 1 92.69 227 ASN B C 1
ATOM 4131 O O . ASN B 1 227 ? 16.234 16.406 6.398 1 92.69 227 ASN B O 1
ATOM 4135 N N . ARG B 1 228 ? 17.391 14.836 5.449 1 92.12 228 ARG B N 1
ATOM 4136 C CA . ARG B 1 228 ? 17.516 14.023 6.66 1 92.12 228 ARG B CA 1
ATOM 4137 C C . ARG B 1 228 ? 18.344 14.75 7.715 1 92.12 228 ARG B C 1
ATOM 4139 O O . ARG B 1 228 ? 18.344 14.359 8.883 1 92.12 228 ARG B O 1
ATOM 4146 N N . ASN B 1 229 ? 19.062 15.805 7.32 1 86.75 229 ASN B N 1
ATOM 4147 C CA . ASN B 1 229 ? 19.828 16.625 8.25 1 86.75 229 ASN B CA 1
ATOM 4148 C C . ASN B 1 229 ? 19.047 17.859 8.688 1 86.75 229 ASN B C 1
ATOM 4150 O O . ASN B 1 229 ? 19.594 18.781 9.289 1 86.75 229 ASN B O 1
ATOM 4154 N N . SER B 1 230 ? 17.828 17.891 8.312 1 82.94 230 SER B N 1
ATOM 4155 C CA . SER B 1 230 ? 16.875 18.922 8.711 1 82.94 230 SER B CA 1
ATOM 4156 C C . SER B 1 230 ? 17.203 20.25 8.047 1 82.94 230 SER B C 1
ATOM 4158 O O . SER B 1 230 ? 16.906 21.312 8.609 1 82.94 230 SER B O 1
ATOM 4160 N N . GLN B 1 231 ? 17.875 20.156 6.98 1 81.75 231 GLN B N 1
ATOM 4161 C CA . GLN B 1 231 ? 18.109 21.391 6.234 1 81.75 231 GLN B CA 1
ATOM 4162 C C . GLN B 1 231 ? 16.891 21.766 5.387 1 81.75 231 GLN B C 1
ATOM 4164 O O . GLN B 1 231 ? 16.328 20.922 4.684 1 81.75 231 GLN B O 1
ATOM 4169 N N . ALA B 1 232 ? 16.594 22.969 5.57 1 73.81 232 ALA B N 1
ATOM 4170 C CA . ALA B 1 232 ? 15.398 23.469 4.891 1 73.81 232 ALA B CA 1
ATOM 4171 C C . ALA B 1 232 ? 15.602 23.5 3.377 1 73.81 232 ALA B C 1
ATOM 4173 O O . ALA B 1 232 ? 16.688 23.781 2.893 1 73.81 232 ALA B O 1
ATOM 4174 N N . ARG B 1 233 ? 14.57 23.016 2.76 1 83.5 233 ARG B N 1
ATOM 4175 C CA . ARG B 1 233 ? 14.43 23.156 1.315 1 83.5 233 ARG B CA 1
ATOM 4176 C C . ARG B 1 233 ? 13.258 24.078 0.967 1 83.5 233 ARG B C 1
ATOM 4178 O O . ARG B 1 233 ? 12.531 24.531 1.854 1 83.5 233 ARG B O 1
ATOM 4185 N N . ASP B 1 234 ? 13.102 24.422 -0.316 1 89.69 234 ASP B N 1
ATOM 4186 C CA . ASP B 1 234 ? 12.047 25.328 -0.729 1 89.69 234 ASP B CA 1
ATOM 4187 C C . ASP B 1 234 ? 10.664 24.719 -0.479 1 89.69 234 ASP B C 1
ATOM 4189 O O . ASP B 1 234 ? 10.344 23.672 -1.018 1 89.69 234 ASP B O 1
ATOM 4193 N N . PRO B 1 235 ? 10 25.375 0.374 1 94.44 235 PRO B N 1
ATOM 4194 C CA . PRO B 1 235 ? 8.641 24.875 0.619 1 94.44 235 PRO B CA 1
ATOM 4195 C C . PRO B 1 235 ? 7.695 25.141 -0.551 1 94.44 235 PRO B C 1
ATOM 4197 O O . PRO B 1 235 ? 8.008 25.953 -1.428 1 94.44 235 PRO B O 1
ATOM 4200 N N . LEU B 1 236 ? 6.688 24.359 -0.599 1 95.69 236 LEU B N 1
ATOM 4201 C CA . LEU B 1 236 ? 5.551 24.609 -1.478 1 95.69 236 LEU B CA 1
ATOM 4202 C C . LEU B 1 236 ? 4.328 25.047 -0.676 1 95.69 236 LEU B C 1
ATOM 4204 O O . LEU B 1 236 ? 3.959 24.406 0.307 1 95.69 236 LEU B O 1
ATOM 4208 N N . GLN B 1 237 ? 3.787 26.25 -1.018 1 95.88 237 GLN B N 1
ATOM 4209 C CA . GLN B 1 237 ? 2.627 26.797 -0.328 1 95.88 237 GLN B CA 1
ATOM 4210 C C . GLN B 1 237 ? 1.587 27.312 -1.322 1 95.88 237 GLN B C 1
ATOM 4212 O O . GLN B 1 237 ? 1.937 27.906 -2.344 1 95.88 237 GLN B O 1
ATOM 4217 N N . GLN B 1 238 ? 0.362 26.984 -1.053 1 95.94 238 GLN B N 1
ATOM 4218 C CA . GLN B 1 238 ? -0.74 27.438 -1.894 1 95.94 238 GLN B CA 1
ATOM 4219 C C . GLN B 1 238 ? -1.922 27.906 -1.048 1 95.94 238 GLN B C 1
ATOM 4221 O O . GLN B 1 238 ? -2.244 27.297 -0.031 1 95.94 238 GLN B O 1
ATOM 4226 N N . SER B 1 239 ? -2.467 28.984 -1.441 1 93.88 239 SER B N 1
ATOM 4227 C CA . SER B 1 239 ? -3.66 29.469 -0.764 1 93.88 239 SER B CA 1
ATOM 4228 C C . SER B 1 239 ? -4.914 28.766 -1.259 1 93.88 239 SER B C 1
ATOM 4230 O O . SER B 1 239 ? -4.848 27.953 -2.193 1 93.88 239 SER B O 1
ATOM 4232 N N . GLY B 1 240 ? -5.996 28.969 -0.505 1 91.38 240 GLY B N 1
ATOM 4233 C CA . GLY B 1 240 ? -7.266 28.469 -1.002 1 91.38 240 GLY B CA 1
ATOM 4234 C C . GLY B 1 240 ? -7.914 27.469 -0.072 1 91.38 240 GLY B C 1
ATOM 4235 O O . GLY B 1 240 ? -8.977 26.922 -0.381 1 91.38 240 GLY B O 1
ATOM 4236 N N . ILE B 1 241 ? -7.352 27.266 1.04 1 93.31 241 ILE B N 1
ATOM 4237 C CA . ILE B 1 241 ? -8.008 26.422 2.023 1 93.31 241 ILE B CA 1
ATOM 4238 C C . ILE B 1 241 ? -9.242 27.125 2.58 1 93.31 241 ILE B C 1
ATOM 4240 O O . ILE B 1 241 ? -9.172 28.297 2.965 1 93.31 241 ILE B O 1
ATOM 4244 N N . THR B 1 242 ? -10.383 26.406 2.58 1 92.44 242 THR B N 1
ATOM 4245 C CA . THR B 1 242 ? -11.633 26.984 3.061 1 92.44 242 THR B CA 1
ATOM 4246 C C . THR B 1 242 ? -11.922 26.531 4.488 1 92.44 242 THR B C 1
ATOM 4248 O O . THR B 1 242 ? -11.859 25.344 4.793 1 92.44 242 THR B O 1
ATOM 4251 N N . GLN B 1 243 ? -12.289 27.469 5.336 1 92.38 243 GLN B N 1
ATOM 4252 C CA . GLN B 1 243 ? -12.641 27.141 6.715 1 92.38 243 GLN B CA 1
ATOM 4253 C C . GLN B 1 243 ? -14.047 26.547 6.797 1 92.38 243 GLN B C 1
ATOM 4255 O O . GLN B 1 243 ? -14.914 26.859 5.988 1 92.38 243 GLN B O 1
ATOM 4260 N N . ASN B 1 244 ? -14.219 25.672 7.688 1 94.69 244 ASN B N 1
ATOM 4261 C CA . ASN B 1 244 ? -15.5 25.047 8.023 1 94.69 244 ASN B CA 1
ATOM 4262 C C . ASN B 1 244 ? -16.062 24.266 6.855 1 94.69 244 ASN B C 1
ATOM 4264 O O . ASN B 1 244 ? -17.266 24.297 6.605 1 94.69 244 ASN B O 1
ATOM 4268 N N . GLU B 1 245 ? -15.172 23.719 6.094 1 95.38 245 GLU B N 1
ATOM 4269 C CA . GLU B 1 245 ? -15.508 22.797 5.008 1 95.38 245 GLU B CA 1
ATOM 4270 C C . GLU B 1 245 ? -14.531 21.641 4.949 1 95.38 245 GLU B C 1
ATOM 4272 O O . GLU B 1 245 ? -13.328 21.812 5.148 1 95.38 245 GLU B O 1
ATOM 4277 N N . TRP B 1 246 ? -15.156 20.531 4.676 1 96.88 246 TRP B N 1
ATOM 4278 C CA . TRP B 1 246 ? -14.281 19.391 4.441 1 96.88 246 TRP B CA 1
ATOM 4279 C C . TRP B 1 246 ? -13.555 19.516 3.105 1 96.88 246 TRP B C 1
ATOM 4281 O O . TRP B 1 246 ? -14.172 19.844 2.088 1 96.88 246 TRP B O 1
ATOM 4291 N N . GLN B 1 247 ? -12.336 19.234 3.123 1 97.38 247 GLN B N 1
ATOM 4292 C CA . GLN B 1 247 ? -11.5 19.172 1.926 1 97.38 247 GLN B CA 1
ATOM 4293 C C . GLN B 1 247 ? -10.391 18.141 2.086 1 97.38 247 GLN B C 1
ATOM 4295 O O . GLN B 1 247 ? -9.93 17.891 3.201 1 97.38 247 GLN B O 1
ATOM 4300 N N . PHE B 1 248 ? -10.07 17.484 1 1 98.12 248 PHE B N 1
ATOM 4301 C CA . PHE B 1 248 ? -9.039 16.453 0.968 1 98.12 248 PHE B CA 1
ATOM 4302 C C . PHE B 1 248 ? -7.723 17.031 0.448 1 98.12 248 PHE B C 1
ATOM 4304 O O . PHE B 1 248 ? -7.656 17.531 -0.676 1 98.12 248 PHE B O 1
ATOM 4311 N N . VAL B 1 249 ? -6.684 16.984 1.317 1 98.62 249 VAL B N 1
ATOM 4312 C CA . VAL B 1 249 ? -5.422 17.625 0.945 1 98.62 249 VAL B CA 1
ATOM 4313 C C . VAL B 1 249 ? -4.328 16.562 0.832 1 98.62 249 VAL B C 1
ATOM 4315 O O . VAL B 1 249 ? -4.332 15.578 1.566 1 98.62 249 VAL B O 1
ATOM 4318 N N . THR B 1 250 ? -3.447 16.797 -0.137 1 98.75 250 THR B N 1
ATOM 4319 C CA . THR B 1 250 ? -2.395 15.828 -0.427 1 98.75 250 THR B CA 1
ATOM 4320 C C . THR B 1 250 ? -1.087 16.547 -0.764 1 98.75 250 THR B C 1
ATOM 4322 O O . THR B 1 250 ? -1.086 17.531 -1.49 1 98.75 250 THR B O 1
ATOM 4325 N N . ALA B 1 251 ? 0.004 16.062 -0.223 1 98.75 251 ALA B N 1
ATOM 4326 C CA . ALA B 1 251 ? 1.356 16.406 -0.643 1 98.75 251 ALA B CA 1
ATOM 4327 C C . ALA B 1 251 ? 2.121 15.188 -1.135 1 98.75 251 ALA B C 1
ATOM 4329 O O . ALA B 1 251 ? 2.061 14.117 -0.516 1 98.75 251 ALA B O 1
ATOM 4330 N N . THR B 1 252 ? 2.814 15.328 -2.293 1 98.62 252 THR B N 1
ATOM 4331 C CA . THR B 1 252 ? 3.619 14.227 -2.809 1 98.62 252 THR B CA 1
ATOM 4332 C C . THR B 1 252 ? 5.027 14.703 -3.15 1 98.62 252 THR B C 1
ATOM 4334 O O . THR B 1 252 ? 5.234 15.875 -3.475 1 98.62 252 THR B O 1
ATOM 4337 N N . TYR B 1 253 ? 5.977 13.828 -3.027 1 98.12 253 TYR B N 1
ATOM 4338 C CA . TYR B 1 253 ? 7.348 14.008 -3.48 1 98.12 253 TYR B CA 1
ATOM 4339 C C . TYR B 1 253 ? 7.867 12.758 -4.176 1 98.12 253 TYR B C 1
ATOM 4341 O O . TYR B 1 253 ? 7.66 11.641 -3.695 1 98.12 253 TYR B O 1
ATOM 4349 N N . HIS B 1 254 ? 8.445 12.984 -5.262 1 97.31 254 HIS B N 1
ATOM 4350 C CA . HIS B 1 254 ? 9.047 11.938 -6.086 1 97.31 254 HIS B CA 1
ATOM 4351 C C . HIS B 1 254 ? 10.531 12.203 -6.324 1 97.31 254 HIS B C 1
ATOM 4353 O O . HIS B 1 254 ? 10.891 13.016 -7.176 1 97.31 254 HIS B O 1
ATOM 4359 N N . ARG B 1 255 ? 11.367 11.398 -5.75 1 94.81 255 ARG B N 1
ATOM 4360 C CA . ARG B 1 255 ? 12.789 11.719 -5.719 1 94.81 255 ARG B CA 1
ATOM 4361 C C . ARG B 1 255 ? 13.398 11.656 -7.113 1 94.81 255 ARG B C 1
ATOM 4363 O O . ARG B 1 255 ? 14.203 12.516 -7.488 1 94.81 255 ARG B O 1
ATOM 4370 N N . THR B 1 256 ? 13.102 10.664 -7.891 1 92.75 256 THR B N 1
ATOM 4371 C CA . THR B 1 256 ? 13.719 10.461 -9.195 1 92.75 256 THR B CA 1
ATOM 4372 C C . THR B 1 256 ? 13.453 11.648 -10.109 1 92.75 256 THR B C 1
ATOM 4374 O O . THR B 1 256 ? 14.352 12.125 -10.805 1 92.75 256 THR B O 1
ATOM 4377 N N . SER B 1 257 ? 12.234 12.156 -10.109 1 94.38 257 SER B N 1
ATOM 4378 C CA . SER B 1 257 ? 11.914 13.32 -10.922 1 94.38 257 SER B CA 1
ATOM 4379 C C . SER B 1 257 ? 12.234 14.617 -10.188 1 94.38 257 SER B C 1
ATOM 4381 O O . SER B 1 257 ? 12.328 15.68 -10.797 1 94.38 257 SER B O 1
ATOM 4383 N N . GLY B 1 258 ? 12.305 14.547 -8.867 1 96.19 258 GLY B N 1
ATOM 4384 C CA . GLY B 1 258 ? 12.555 15.703 -8.023 1 96.19 258 GLY B CA 1
ATOM 4385 C C . GLY B 1 258 ? 11.32 16.547 -7.785 1 96.19 258 GLY B C 1
ATOM 4386 O O . GLY B 1 258 ? 11.406 17.625 -7.199 1 96.19 258 GLY B O 1
ATOM 4387 N N . VAL B 1 259 ? 10.172 16.047 -8.172 1 97.25 259 VAL B N 1
ATOM 4388 C CA . VAL B 1 259 ? 8.984 16.891 -8.219 1 97.25 259 VAL B CA 1
ATOM 4389 C C . VAL B 1 259 ? 8.203 16.766 -6.918 1 97.25 259 VAL B C 1
ATOM 4391 O O . VAL B 1 259 ? 7.953 15.656 -6.441 1 97.25 259 VAL B O 1
ATOM 4394 N N . GLN B 1 260 ? 7.895 17.859 -6.316 1 98 260 GLN B N 1
ATOM 4395 C CA . GLN B 1 260 ? 6.926 17.938 -5.23 1 98 260 GLN B CA 1
ATOM 4396 C C . GLN B 1 260 ? 5.609 18.547 -5.715 1 98 260 GLN B C 1
ATOM 4398 O O . GLN B 1 260 ? 5.605 19.438 -6.562 1 98 260 GLN B O 1
ATOM 4403 N N . LYS B 1 261 ? 4.496 18.062 -5.184 1 98.44 261 LYS B N 1
ATOM 4404 C CA . LYS B 1 261 ? 3.182 18.531 -5.602 1 98.44 261 LYS B CA 1
ATOM 4405 C C . LYS B 1 261 ? 2.248 18.688 -4.406 1 98.44 261 LYS B C 1
ATOM 4407 O O . LYS B 1 261 ? 2.396 17.984 -3.402 1 98.44 261 LYS B O 1
ATOM 4412 N N . LEU B 1 262 ? 1.316 19.625 -4.523 1 98.56 262 LEU B N 1
ATOM 4413 C CA . LEU B 1 262 ? 0.185 19.797 -3.619 1 98.56 262 LEU B CA 1
ATOM 4414 C C . LEU B 1 262 ? -1.136 19.594 -4.355 1 98.56 262 LEU B C 1
ATOM 4416 O O . LEU B 1 262 ? -1.288 20.047 -5.496 1 98.56 262 LEU B O 1
ATOM 4420 N N . TYR B 1 263 ? -2.014 18.906 -3.701 1 98.62 263 TYR B N 1
ATOM 4421 C CA . TYR B 1 263 ? -3.355 18.703 -4.23 1 98.62 263 TYR B CA 1
ATOM 4422 C C . TYR B 1 263 ? -4.414 19.141 -3.221 1 98.62 263 TYR B C 1
ATOM 4424 O O . TYR B 1 263 ? -4.211 19.016 -2.01 1 98.62 263 TYR B O 1
ATOM 4432 N N . ARG B 1 264 ? -5.512 19.609 -3.727 1 98.25 264 ARG B N 1
ATOM 4433 C CA . ARG B 1 264 ? -6.754 19.828 -2.992 1 98.25 264 ARG B CA 1
ATOM 4434 C C . ARG B 1 264 ? -7.926 19.156 -3.699 1 98.25 264 ARG B C 1
ATOM 4436 O O . ARG B 1 264 ? -8.195 19.438 -4.871 1 98.25 264 ARG B O 1
ATOM 4443 N N . ASN B 1 265 ? -8.578 18.297 -2.939 1 97.94 265 ASN B N 1
ATOM 4444 C CA . ASN B 1 265 ? -9.664 17.516 -3.506 1 97.94 265 ASN B CA 1
ATOM 4445 C C . ASN B 1 265 ? -9.25 16.828 -4.805 1 97.94 265 ASN B C 1
ATOM 4447 O O . ASN B 1 265 ? -9.969 16.906 -5.805 1 97.94 265 ASN B O 1
ATOM 4451 N N . ALA B 1 266 ? -8.047 16.344 -4.773 1 97.62 266 ALA B N 1
ATOM 4452 C CA . ALA B 1 266 ? -7.453 15.508 -5.809 1 97.62 266 ALA B CA 1
ATOM 4453 C C . ALA B 1 266 ? -7.148 16.312 -7.066 1 97.62 266 ALA B C 1
ATOM 4455 O O . ALA B 1 266 ? -6.945 15.75 -8.141 1 97.62 266 ALA B O 1
ATOM 4456 N N . VAL B 1 267 ? -7.223 17.641 -6.957 1 97.75 267 VAL B N 1
ATOM 4457 C CA . VAL B 1 267 ? -6.797 18.516 -8.031 1 97.75 267 VAL B CA 1
ATOM 4458 C C . VAL B 1 267 ? -5.461 19.172 -7.668 1 97.75 267 VAL B C 1
ATOM 4460 O O . VAL B 1 267 ? -5.305 19.719 -6.574 1 97.75 267 VAL B O 1
ATOM 4463 N N . GLU B 1 268 ? -4.531 19.109 -8.617 1 98.31 268 GLU B N 1
ATOM 4464 C CA . GLU B 1 268 ? -3.227 19.719 -8.359 1 98.31 268 GLU B CA 1
ATOM 4465 C C . GLU B 1 268 ? -3.332 21.234 -8.227 1 98.31 268 GLU B C 1
ATOM 4467 O O . GLU B 1 268 ? -3.887 21.906 -9.109 1 98.31 268 GLU B O 1
ATOM 4472 N N . ILE B 1 269 ? -2.783 21.766 -7.164 1 98.12 269 ILE B N 1
ATOM 4473 C CA . ILE B 1 269 ? -2.887 23.203 -6.965 1 98.12 269 ILE B CA 1
ATOM 4474 C C . ILE B 1 269 ? -1.495 23.828 -7.012 1 98.12 269 ILE B C 1
ATOM 4476 O O . ILE B 1 269 ? -1.36 25.062 -7.027 1 98.12 269 ILE B O 1
ATOM 4480 N N . GLY B 1 270 ? -0.454 23 -6.992 1 97.56 270 GLY B N 1
ATOM 4481 C CA . GLY B 1 270 ? 0.914 23.484 -7.062 1 97.56 270 GLY B CA 1
ATOM 4482 C C . GLY B 1 270 ? 1.933 22.375 -7.258 1 97.56 270 GLY B C 1
ATOM 4483 O O . GLY B 1 270 ? 1.739 21.25 -6.781 1 97.56 270 GLY B O 1
ATOM 4484 N N . SER B 1 271 ? 2.98 22.734 -7.984 1 97.44 271 SER B N 1
ATOM 4485 C CA . SER B 1 271 ? 4.09 21.812 -8.211 1 97.44 271 SER B CA 1
ATOM 4486 C C . SER B 1 271 ? 5.402 22.562 -8.391 1 97.44 271 SER B C 1
ATOM 4488 O O . SER B 1 271 ? 5.41 23.719 -8.836 1 97.44 271 SER B O 1
ATOM 4490 N N . ASP B 1 272 ? 6.445 21.953 -7.93 1 96.38 272 ASP B N 1
ATOM 4491 C CA . ASP B 1 272 ? 7.781 22.516 -8.086 1 96.38 272 ASP B CA 1
ATOM 4492 C C . ASP B 1 272 ? 8.844 21.422 -8.141 1 96.38 272 ASP B C 1
ATOM 4494 O O . ASP B 1 272 ? 8.586 20.281 -7.727 1 96.38 272 ASP B O 1
ATOM 4498 N N . ASP B 1 273 ? 9.984 21.797 -8.719 1 96 273 ASP B N 1
ATOM 4499 C CA . ASP B 1 273 ? 11.133 20.891 -8.734 1 96 273 ASP B CA 1
ATOM 4500 C C . ASP B 1 273 ? 12.023 21.109 -7.52 1 96 273 ASP B C 1
ATOM 4502 O O . ASP B 1 273 ? 12.695 22.141 -7.418 1 96 273 ASP B O 1
ATOM 4506 N N . LEU B 1 274 ? 12.031 20.188 -6.66 1 95.44 274 LEU B N 1
ATOM 4507 C CA . LEU B 1 274 ? 12.844 20.25 -5.453 1 95.44 274 LEU B CA 1
ATOM 4508 C C . LEU B 1 274 ? 14.195 19.578 -5.668 1 95.44 274 LEU B C 1
ATOM 4510 O O . LEU B 1 274 ? 15.133 19.781 -4.891 1 95.44 274 LEU B O 1
ATOM 4514 N N . GLY B 1 275 ? 14.281 18.828 -6.672 1 94.44 275 GLY B N 1
ATOM 4515 C CA . GLY B 1 275 ? 15.477 18.047 -6.926 1 94.44 275 GLY B CA 1
ATOM 4516 C C . GLY B 1 275 ? 15.57 16.797 -6.062 1 94.44 275 GLY B C 1
ATOM 4517 O O . GLY B 1 275 ? 14.555 16.312 -5.562 1 94.44 275 GLY B O 1
ATOM 4518 N N . ASP B 1 276 ? 16.766 16.234 -6.031 1 94.38 276 ASP B N 1
ATOM 4519 C CA . ASP B 1 276 ? 17.031 15 -5.309 1 94.38 276 ASP B CA 1
ATOM 4520 C C . ASP B 1 276 ? 17.25 15.266 -3.82 1 94.38 276 ASP B C 1
ATOM 4522 O O . ASP B 1 276 ? 18.297 15.805 -3.43 1 94.38 276 ASP B O 1
ATOM 4526 N N . VAL B 1 277 ? 16.281 14.852 -3.012 1 94.88 277 VAL B N 1
ATOM 4527 C CA . VAL B 1 277 ? 16.359 15.078 -1.573 1 94.88 277 VAL B CA 1
ATOM 4528 C C . VAL B 1 277 ? 16.156 13.758 -0.828 1 94.88 277 VAL B C 1
ATOM 4530 O O . VAL B 1 277 ? 15.203 13.031 -1.085 1 94.88 277 VAL B O 1
ATOM 4533 N N . ASP B 1 278 ? 17.094 13.422 0.063 1 95.62 278 ASP B N 1
ATOM 4534 C CA . ASP B 1 278 ? 16.891 12.352 1.041 1 95.62 278 ASP B CA 1
ATOM 4535 C C . ASP B 1 278 ? 16.062 12.844 2.227 1 95.62 278 ASP B C 1
ATOM 4537 O O . ASP B 1 278 ? 16.578 13.539 3.107 1 95.62 278 ASP B O 1
ATOM 4541 N N . LEU B 1 279 ? 14.867 12.477 2.27 1 96.56 279 LEU B N 1
ATOM 4542 C CA . LEU B 1 279 ? 13.875 13.141 3.104 1 96.56 279 LEU B CA 1
ATOM 4543 C C . LEU B 1 279 ? 14.117 12.852 4.578 1 96.56 279 LEU B C 1
ATOM 4545 O O . LEU B 1 279 ? 14.445 11.719 4.945 1 96.56 279 LEU B O 1
ATOM 4549 N N . GLY B 1 280 ? 13.953 13.875 5.367 1 95.5 280 GLY B N 1
ATOM 4550 C CA . GLY B 1 280 ? 14 13.742 6.816 1 95.5 280 GLY B CA 1
ATOM 4551 C C . GLY B 1 280 ? 12.734 13.172 7.41 1 95.5 280 GLY B C 1
ATOM 4552 O O . GLY B 1 280 ? 12.008 13.875 8.125 1 95.5 280 GLY B O 1
ATOM 4553 N N . THR B 1 281 ? 12.461 11.844 7.172 1 96.56 281 THR B N 1
ATOM 4554 C CA . THR B 1 281 ? 11.25 11.172 7.637 1 96.56 281 THR B CA 1
ATOM 4555 C C . THR B 1 281 ? 11.586 10.117 8.688 1 96.56 281 THR B C 1
ATOM 4557 O O . THR B 1 281 ? 10.797 9.195 8.922 1 96.56 281 THR B O 1
ATOM 4560 N N . GLN B 1 282 ? 12.703 10.219 9.352 1 94.25 282 GLN B N 1
ATOM 4561 C CA . GLN B 1 282 ? 13.164 9.219 10.32 1 94.25 282 GLN B CA 1
ATOM 4562 C C . GLN B 1 282 ? 12.586 9.492 11.703 1 94.25 282 GLN B C 1
ATOM 4564 O O . GLN B 1 282 ? 12.734 8.672 12.609 1 94.25 282 GLN B O 1
ATOM 4569 N N . PHE B 1 283 ? 11.906 10.531 11.93 1 94.62 283 PHE B N 1
ATOM 4570 C CA . PHE B 1 283 ? 11.523 11.008 13.25 1 94.62 283 PHE B CA 1
ATOM 4571 C C . PHE B 1 283 ? 10.094 10.594 13.578 1 94.62 283 PHE B C 1
ATOM 4573 O O . PHE B 1 283 ? 9.312 10.258 12.68 1 94.62 283 PHE B O 1
ATOM 4580 N N . PRO B 1 284 ? 9.758 10.617 14.93 1 95 284 PRO B N 1
ATOM 4581 C CA . PRO B 1 284 ? 8.336 10.516 15.266 1 95 284 PRO B CA 1
ATOM 4582 C C . PRO B 1 284 ? 7.508 11.648 14.672 1 95 284 PRO B C 1
ATOM 4584 O O . PRO B 1 284 ? 8.062 12.594 14.102 1 95 284 PRO B O 1
ATOM 4587 N N . VAL B 1 285 ? 6.234 11.484 14.773 1 96.62 285 VAL B N 1
ATOM 4588 C CA . VAL B 1 285 ? 5.363 12.422 14.07 1 96.62 285 VAL B CA 1
ATOM 4589 C C . VAL B 1 285 ? 4.379 13.055 15.055 1 96.62 285 VAL B C 1
ATOM 4591 O O . VAL B 1 285 ? 3.963 12.414 16.016 1 96.62 285 VAL B O 1
ATOM 4594 N N . ALA B 1 286 ? 4.02 14.305 14.812 1 95.88 286 ALA B N 1
ATOM 4595 C CA . ALA B 1 286 ? 2.988 15 15.578 1 95.88 286 ALA B CA 1
ATOM 4596 C C . ALA B 1 286 ? 1.883 15.516 14.656 1 95.88 286 ALA B C 1
ATOM 4598 O O . ALA B 1 286 ? 2.141 15.883 13.508 1 95.88 286 ALA B O 1
ATOM 4599 N N . MET B 1 287 ? 0.682 15.586 15.195 1 97.19 287 MET B N 1
ATOM 4600 C CA . MET B 1 287 ? -0.508 16.125 14.547 1 97.19 287 MET B CA 1
ATOM 4601 C C . MET B 1 287 ? -1.257 17.078 15.477 1 97.19 287 MET B C 1
ATOM 4603 O O . MET B 1 287 ? -1.381 16.797 16.672 1 97.19 287 MET B O 1
ATOM 4607 N N . GLY B 1 288 ? -1.718 18.203 14.977 1 96.81 288 GLY B N 1
ATOM 4608 C CA . GLY B 1 288 ? -2.465 19.172 15.766 1 96.81 288 GLY B CA 1
ATOM 4609 C C . GLY B 1 288 ? -1.594 20.266 16.344 1 96.81 288 GLY B C 1
ATOM 4610 O O . GLY B 1 288 ? -1.916 21.453 16.234 1 96.81 288 GLY B O 1
ATOM 4611 N N . ALA B 1 289 ? -0.545 19.844 16.953 1 94.25 289 ALA B N 1
ATOM 4612 C CA . ALA B 1 289 ? 0.45 20.734 17.531 1 94.25 289 ALA B CA 1
ATOM 4613 C C . ALA B 1 289 ? 1.787 20.031 17.719 1 94.25 289 ALA B C 1
ATOM 4615 O O . ALA B 1 289 ? 1.838 18.797 17.797 1 94.25 289 ALA B O 1
ATOM 4616 N N . ARG B 1 290 ? 2.822 20.828 17.703 1 92.31 290 ARG B N 1
ATOM 4617 C CA . ARG B 1 290 ? 4.117 20.25 18.047 1 92.31 290 ARG B CA 1
ATOM 4618 C C . ARG B 1 290 ? 4.242 20.047 19.547 1 92.31 290 ARG B C 1
ATOM 4620 O O . ARG B 1 290 ? 3.582 20.734 20.328 1 92.31 290 ARG B O 1
ATOM 4627 N N . PRO B 1 291 ? 5.082 19.125 19.891 1 88 291 PRO B N 1
ATOM 4628 C CA . PRO B 1 291 ? 5.254 18.922 21.328 1 88 291 PRO B CA 1
ATOM 4629 C C . PRO B 1 291 ? 5.773 20.156 22.047 1 88 291 PRO B C 1
ATOM 4631 O O . PRO B 1 291 ? 6.477 20.969 21.453 1 88 291 PRO B O 1
ATOM 4634 N N . PRO B 1 292 ? 5.469 20.266 23.328 1 81.19 292 PRO B N 1
ATOM 4635 C CA . PRO B 1 292 ? 5.707 21.5 24.094 1 81.19 292 PRO B CA 1
ATOM 4636 C C . PRO B 1 292 ? 7.188 21.875 24.156 1 81.19 292 PRO B C 1
ATOM 4638 O O . PRO B 1 292 ? 7.523 23.047 24.25 1 81.19 292 PRO B O 1
ATOM 4641 N N . PHE B 1 293 ? 7.992 20.938 24.125 1 76.31 293 PHE B N 1
ATOM 4642 C CA . PHE B 1 293 ? 9.406 21.25 24.297 1 76.31 293 PHE B CA 1
ATOM 4643 C C . PHE B 1 293 ? 9.914 22.125 23.156 1 76.31 293 PHE B C 1
ATOM 4645 O O . PHE B 1 293 ? 10.977 22.734 23.25 1 76.31 293 PHE B O 1
ATOM 4652 N N . THR B 1 294 ? 9.125 22.328 22.125 1 71.62 294 THR B N 1
ATOM 4653 C CA . THR B 1 294 ? 9.555 23.078 20.953 1 71.62 294 THR B CA 1
ATOM 4654 C C . THR B 1 294 ? 9.352 24.578 21.172 1 71.62 294 THR B C 1
ATOM 4656 O O . THR B 1 294 ? 9.93 25.391 20.453 1 71.62 294 THR B O 1
ATOM 4659 N N . GLY B 1 295 ? 8.539 25.031 22.094 1 79.06 295 GLY B N 1
ATOM 4660 C CA . GLY B 1 295 ? 8.164 26.422 22.312 1 79.06 295 GLY B CA 1
ATOM 4661 C C . GLY B 1 295 ? 7.219 26.953 21.25 1 79.06 295 GLY B C 1
ATOM 4662 O O . GLY B 1 295 ? 6.773 28.094 21.344 1 79.06 295 GLY B O 1
ATOM 4663 N N . ASP B 1 296 ? 6.934 26.094 20.25 1 84.81 296 ASP B N 1
ATOM 4664 C CA . ASP B 1 296 ? 5.988 26.469 19.219 1 84.81 296 ASP B CA 1
ATOM 4665 C C . ASP B 1 296 ? 4.547 26.328 19.703 1 84.81 296 ASP B C 1
ATOM 4667 O O . ASP B 1 296 ? 4.113 25.234 20.047 1 84.81 296 ASP B O 1
ATOM 4671 N N . THR B 1 297 ? 3.77 27.422 19.75 1 87.38 297 THR B N 1
ATOM 4672 C CA . THR B 1 297 ? 2.418 27.422 20.297 1 87.38 297 THR B CA 1
ATOM 4673 C C . THR B 1 297 ? 1.38 27.312 19.188 1 87.38 297 THR B C 1
ATOM 4675 O O . THR B 1 297 ? 0.177 27.281 19.453 1 87.38 297 THR B O 1
ATOM 4678 N N . ARG B 1 298 ? 1.812 27.25 17.969 1 91.38 298 ARG B N 1
ATOM 4679 C CA . ARG B 1 298 ? 0.871 27.078 16.875 1 91.38 298 ARG B CA 1
ATOM 4680 C C . ARG B 1 298 ? 0.176 25.734 16.938 1 91.38 298 ARG B C 1
ATOM 4682 O O . ARG B 1 298 ? 0.816 24.703 17.219 1 91.38 298 ARG B O 1
ATOM 4689 N N . ALA B 1 299 ? -1.112 25.875 16.734 1 94.31 299 ALA B N 1
ATOM 4690 C CA . ALA B 1 299 ? -1.915 24.656 16.875 1 94.31 299 ALA B CA 1
ATOM 4691 C C . ALA B 1 299 ? -3.076 24.656 15.891 1 94.31 299 ALA B C 1
ATOM 4693 O O . ALA B 1 299 ? -3.711 25.688 15.656 1 94.31 299 ALA B O 1
ATOM 4694 N N . TYR B 1 300 ? -3.268 23.547 15.32 1 95.69 300 TYR B N 1
ATOM 4695 C CA . TYR B 1 300 ? -4.391 23.344 14.414 1 95.69 300 TYR B CA 1
ATOM 4696 C C . TYR B 1 300 ? -5.711 23.312 15.18 1 95.69 300 TYR B C 1
ATOM 4698 O O . TYR B 1 300 ? -5.809 22.672 16.234 1 95.69 300 TYR B O 1
ATOM 4706 N N . LYS B 1 301 ? -6.699 23.984 14.703 1 96.31 301 LYS B N 1
ATOM 4707 C CA . LYS B 1 301 ? -8.055 23.891 15.242 1 96.31 301 LYS B CA 1
ATOM 4708 C C . LYS B 1 301 ? -9.023 23.344 14.195 1 96.31 301 LYS B C 1
ATOM 4710 O O . LYS B 1 301 ? -9.156 23.906 13.109 1 96.31 301 LYS B O 1
ATOM 4715 N N . GLY B 1 302 ? -9.688 22.281 14.57 1 97 302 GLY B N 1
ATOM 4716 C CA . GLY B 1 302 ? -10.641 21.688 13.648 1 97 302 GLY B CA 1
ATOM 4717 C C . GLY B 1 302 ? -10.586 20.172 13.625 1 97 302 GLY B C 1
ATOM 4718 O O . GLY B 1 302 ? -10.273 19.547 14.641 1 97 302 GLY B O 1
ATOM 4719 N N . ARG B 1 303 ? -11.062 19.594 12.508 1 97.56 303 ARG B N 1
ATOM 4720 C CA . ARG B 1 303 ? -11.195 18.141 12.414 1 97.56 303 ARG B CA 1
ATOM 4721 C C . ARG B 1 303 ? -10.234 17.578 11.375 1 97.56 303 ARG B C 1
ATOM 4723 O O . ARG B 1 303 ? -10.008 18.188 10.328 1 97.56 303 ARG B O 1
ATOM 4730 N N . ILE B 1 304 ? -9.648 16.438 11.703 1 98.12 304 ILE B N 1
ATOM 4731 C CA . ILE B 1 304 ? -8.852 15.664 10.758 1 98.12 304 ILE B CA 1
ATOM 4732 C C . ILE B 1 304 ? -9.359 14.227 10.719 1 98.12 304 ILE B C 1
ATOM 4734 O O . ILE B 1 304 ? -9.688 13.648 11.758 1 98.12 304 ILE B O 1
ATOM 4738 N N . ALA B 1 305 ? -9.492 13.672 9.531 1 98 305 ALA B N 1
ATOM 4739 C CA . ALA B 1 305 ? -9.922 12.281 9.367 1 98 305 ALA B CA 1
ATOM 4740 C C . ALA B 1 305 ? -9.102 11.586 8.281 1 98 305 ALA B C 1
ATOM 4742 O O . ALA B 1 305 ? -8.641 12.227 7.336 1 98 305 ALA B O 1
ATOM 4743 N N . HIS B 1 306 ? -8.891 10.297 8.438 1 96.88 306 HIS B N 1
ATOM 4744 C CA . HIS B 1 306 ? -8.305 9.406 7.441 1 96.88 306 HIS B CA 1
ATOM 4745 C C . HIS B 1 306 ? -6.926 9.883 7.012 1 96.88 306 HIS B C 1
ATOM 4747 O O . HIS B 1 306 ? -6.664 10.047 5.816 1 96.88 306 HIS B O 1
ATOM 4753 N N . MET B 1 307 ? -6.047 10.023 8 1 98.38 307 MET B N 1
ATOM 4754 C CA . MET B 1 307 ? -4.656 10.352 7.691 1 98.38 307 MET B CA 1
ATOM 4755 C C . MET B 1 307 ? -3.938 9.164 7.066 1 98.38 307 MET B C 1
ATOM 4757 O O . MET B 1 307 ? -3.965 8.062 7.617 1 98.38 307 MET B O 1
ATOM 4761 N N . GLN B 1 308 ? -3.33 9.445 5.914 1 97.88 308 GLN B N 1
ATOM 4762 C CA . GLN B 1 308 ? -2.641 8.398 5.172 1 97.88 308 GLN B CA 1
ATOM 4763 C C . GLN B 1 308 ? -1.202 8.797 4.859 1 97.88 308 GLN B C 1
ATOM 4765 O O . GLN B 1 308 ? -0.941 9.938 4.473 1 97.88 308 GLN B O 1
ATOM 4770 N N . VAL B 1 309 ? -0.322 7.828 4.977 1 98.38 309 VAL B N 1
ATOM 4771 C CA . VAL B 1 309 ? 1.075 7.988 4.586 1 98.38 309 VAL B CA 1
ATOM 4772 C C . VAL B 1 309 ? 1.482 6.848 3.652 1 98.38 309 VAL B C 1
ATOM 4774 O O . VAL B 1 309 ? 1.303 5.672 3.982 1 98.38 309 VAL B O 1
ATOM 4777 N N . TYR B 1 310 ? 1.948 7.223 2.48 1 98 310 TYR B N 1
ATOM 4778 C CA . TYR B 1 310 ? 2.496 6.262 1.528 1 98 310 TYR B CA 1
ATOM 4779 C C . TYR B 1 310 ? 4 6.441 1.378 1 98 310 TYR B C 1
ATOM 4781 O O . TYR B 1 310 ? 4.504 7.57 1.409 1 98 310 TYR B O 1
ATOM 4789 N N . ASN B 1 311 ? 4.707 5.312 1.101 1 96.75 311 ASN B N 1
ATOM 4790 C CA . ASN B 1 311 ? 6.121 5.395 0.74 1 96.75 311 ASN B CA 1
ATOM 4791 C C . ASN B 1 311 ? 6.312 5.375 -0.774 1 96.75 311 ASN B C 1
ATOM 4793 O O . ASN B 1 311 ? 7.34 4.906 -1.267 1 96.75 311 ASN B O 1
ATOM 4797 N N . ILE B 1 312 ? 5.348 5.742 -1.483 1 96 312 ILE B N 1
ATOM 4798 C CA . ILE B 1 312 ? 5.336 6.016 -2.916 1 96 312 ILE B CA 1
ATOM 4799 C C . ILE B 1 312 ? 4.656 7.355 -3.182 1 96 312 ILE B C 1
ATOM 4801 O O . ILE B 1 312 ? 3.932 7.871 -2.326 1 96 312 ILE B O 1
ATOM 4805 N N . ALA B 1 313 ? 4.98 7.93 -4.332 1 97.38 313 ALA B N 1
ATOM 4806 C CA . ALA B 1 313 ? 4.246 9.109 -4.785 1 97.38 313 ALA B CA 1
ATOM 4807 C C . ALA B 1 313 ? 3.002 8.711 -5.57 1 97.38 313 ALA B C 1
ATOM 4809 O O . ALA B 1 313 ? 3.104 8.18 -6.68 1 97.38 313 ALA B O 1
ATOM 4810 N N . LEU B 1 314 ? 1.854 8.969 -5.039 1 97.62 314 LEU B N 1
ATOM 4811 C CA . LEU B 1 314 ? 0.611 8.594 -5.703 1 97.62 314 LEU B CA 1
ATOM 4812 C C . LEU B 1 314 ? 0.355 9.484 -6.918 1 97.62 314 LEU B C 1
ATOM 4814 O O . LEU B 1 314 ? 0.716 10.664 -6.914 1 97.62 314 LEU B O 1
ATOM 4818 N N . THR B 1 315 ? -0.282 8.875 -7.895 1 94.19 315 THR B N 1
ATOM 4819 C CA . THR B 1 315 ? -0.782 9.648 -9.023 1 94.19 315 THR B CA 1
ATOM 4820 C C . THR B 1 315 ? -2.08 10.359 -8.664 1 94.19 315 THR B C 1
ATOM 4822 O O . THR B 1 315 ? -2.711 10.039 -7.656 1 94.19 315 THR B O 1
ATOM 4825 N N . GLN B 1 316 ? -2.436 11.32 -9.531 1 96.31 316 GLN B N 1
ATOM 4826 C CA . GLN B 1 316 ? -3.68 12.047 -9.289 1 96.31 316 GLN B CA 1
ATOM 4827 C C . GLN B 1 316 ? -4.871 11.094 -9.266 1 96.31 316 GLN B C 1
ATOM 4829 O O . GLN B 1 316 ? -5.785 11.258 -8.453 1 96.31 316 GLN B O 1
ATOM 4834 N N . ALA B 1 317 ? -4.879 10.125 -10.109 1 92.81 317 ALA B N 1
ATOM 4835 C CA . ALA B 1 317 ? -5.977 9.164 -10.156 1 92.81 317 ALA B CA 1
ATOM 4836 C C . ALA B 1 317 ? -6.059 8.359 -8.867 1 92.81 317 ALA B C 1
ATOM 4838 O O . ALA B 1 317 ? -7.148 8.102 -8.352 1 92.81 317 ALA B O 1
ATOM 4839 N N . GLN B 1 318 ? -4.961 7.977 -8.383 1 94 318 GLN B N 1
ATOM 4840 C CA . GLN B 1 318 ? -4.918 7.227 -7.133 1 94 318 GLN B CA 1
ATOM 4841 C C . GLN B 1 318 ? -5.344 8.094 -5.953 1 94 318 GLN B C 1
ATOM 4843 O O . GLN B 1 318 ? -6.004 7.617 -5.027 1 94 318 GLN B O 1
ATOM 4848 N N . ILE B 1 319 ? -4.961 9.375 -5.988 1 97.88 319 ILE B N 1
ATOM 4849 C CA . ILE B 1 319 ? -5.391 10.32 -4.965 1 97.88 319 ILE B CA 1
ATOM 4850 C C . ILE B 1 319 ? -6.91 10.461 -4.996 1 97.88 319 ILE B C 1
ATOM 4852 O O . ILE B 1 319 ? -7.562 10.438 -3.949 1 97.88 319 ILE B O 1
ATOM 4856 N N . GLN B 1 320 ? -7.457 10.586 -6.168 1 96.25 320 GLN B N 1
ATOM 4857 C CA . GLN B 1 320 ? -8.906 10.664 -6.32 1 96.25 320 GLN B CA 1
ATOM 4858 C C . GLN B 1 320 ? -9.586 9.422 -5.77 1 96.25 320 GLN B C 1
ATOM 4860 O O . GLN B 1 320 ? -10.609 9.516 -5.086 1 96.25 320 GLN B O 1
ATOM 4865 N N . GLU B 1 321 ? -9.039 8.305 -6.082 1 92 321 GLU B N 1
ATOM 4866 C CA . GLU B 1 321 ? -9.609 7.055 -5.59 1 92 321 GLU B CA 1
ATOM 4867 C C . GLU B 1 321 ? -9.586 6.996 -4.066 1 92 321 GLU B C 1
ATOM 4869 O O . GLU B 1 321 ? -10.578 6.605 -3.441 1 92 321 GLU B O 1
ATOM 4874 N N . ALA B 1 322 ? -8.5 7.359 -3.523 1 95.5 322 ALA B N 1
ATOM 4875 C CA . ALA B 1 322 ? -8.398 7.375 -2.066 1 95.5 322 ALA B CA 1
ATOM 4876 C C . ALA B 1 322 ? -9.414 8.336 -1.458 1 95.5 322 ALA B C 1
ATOM 4878 O O . ALA B 1 322 ? -10.055 8.016 -0.452 1 95.5 322 ALA B O 1
ATOM 4879 N N . MET B 1 323 ? -9.508 9.492 -2.076 1 96.62 323 MET B N 1
ATOM 4880 C CA . MET B 1 323 ? -10.477 10.484 -1.613 1 96.62 323 MET B CA 1
ATOM 4881 C C . MET B 1 323 ? -11.891 9.914 -1.637 1 96.62 323 MET B C 1
ATOM 4883 O O . MET B 1 323 ? -12.617 10.016 -0.651 1 96.62 323 MET B O 1
ATOM 4887 N N . ASP B 1 324 ? -12.227 9.266 -2.654 1 93.06 324 ASP B N 1
ATOM 4888 C CA . ASP B 1 324 ? -13.57 8.727 -2.826 1 93.06 324 ASP B CA 1
ATOM 4889 C C . ASP B 1 324 ? -13.836 7.594 -1.84 1 93.06 324 ASP B C 1
ATOM 4891 O O . ASP B 1 324 ? -14.938 7.488 -1.285 1 93.06 324 ASP B O 1
ATOM 4895 N N . ARG B 1 325 ? -12.844 6.844 -1.651 1 89.75 325 ARG B N 1
ATOM 4896 C CA . ARG B 1 325 ? -13.008 5.691 -0.773 1 89.75 325 ARG B CA 1
ATOM 4897 C C . ARG B 1 325 ? -13.148 6.125 0.682 1 89.75 325 ARG B C 1
ATOM 4899 O O . ARG B 1 325 ? -13.789 5.445 1.48 1 89.75 325 ARG B O 1
ATOM 4906 N N . THR B 1 326 ? -12.625 7.262 0.995 1 93.69 326 THR B N 1
ATOM 4907 C CA . THR B 1 326 ? -12.609 7.652 2.4 1 93.69 326 THR B CA 1
ATOM 4908 C C . THR B 1 326 ? -13.695 8.688 2.689 1 93.69 326 THR B C 1
ATOM 4910 O O . THR B 1 326 ? -13.93 9.039 3.848 1 93.69 326 THR B O 1
ATOM 4913 N N . ARG B 1 327 ? -14.312 9.141 1.646 1 88.56 327 ARG B N 1
ATOM 4914 C CA . ARG B 1 327 ? -15.32 10.172 1.854 1 88.56 327 ARG B CA 1
ATOM 4915 C C . ARG B 1 327 ? -16.516 9.617 2.625 1 88.56 327 ARG B C 1
ATOM 4917 O O . ARG B 1 327 ? -17.062 10.289 3.504 1 88.56 327 ARG B O 1
ATOM 4924 N N . TYR B 1 328 ? -16.906 8.344 2.221 1 74.06 328 TYR B N 1
ATOM 4925 C CA . TYR B 1 328 ? -18.078 7.77 2.854 1 74.06 328 TYR B CA 1
ATOM 4926 C C . TYR B 1 328 ? -17.734 6.527 3.658 1 74.06 328 TYR B C 1
ATOM 4928 O O . TYR B 1 328 ? -18.594 5.711 3.965 1 74.06 328 TYR B O 1
ATOM 4936 N N . ALA B 1 329 ? -16.438 6.398 3.791 1 65.88 329 ALA B N 1
ATOM 4937 C CA . ALA B 1 329 ? -16.016 5.203 4.516 1 65.88 329 ALA B CA 1
ATOM 4938 C C . ALA B 1 329 ? -16.781 5.055 5.828 1 65.88 329 ALA B C 1
ATOM 4940 O O . ALA B 1 329 ? -16.891 6.012 6.598 1 65.88 329 ALA B O 1
ATOM 4941 N N . ARG B 1 330 ? -17.734 4.105 5.738 1 53.03 330 ARG B N 1
ATOM 4942 C CA . ARG B 1 330 ? -18.531 3.807 6.922 1 53.03 330 ARG B CA 1
ATOM 4943 C C . ARG B 1 330 ? -17.656 3.273 8.055 1 53.03 330 ARG B C 1
ATOM 4945 O O . ARG B 1 330 ? -16.562 2.775 7.812 1 53.03 330 ARG B O 1
ATOM 4952 N N . LYS B 1 331 ? -18.141 3.25 9.211 1 43.81 331 LYS B N 1
ATOM 4953 C CA . LYS B 1 331 ? -17.516 2.75 10.43 1 43.81 331 LYS B CA 1
ATOM 4954 C C . LYS B 1 331 ? -17.156 1.273 10.305 1 43.81 331 LYS B C 1
ATOM 4956 O O . LYS B 1 331 ? -17.859 0.514 9.633 1 43.81 331 LYS B O 1
#

Radius of gyration: 32.03 Å; Cα contacts (8 Å, |Δi|>4): 1476; chains: 2; bounding box: 75×107×114 Å

Foldseek 3Di:
DCPCPPPPCVPPPPPVPDDDPDDDDDPPPPVPPPPPVVPVPPPPVVVVVVVVVVVVVVVVVVPDPDPPDDDDDDDDDDDDDDDDDDDDDDDDDPDPPDDPDDDDQDAADPEADFWWLFKAQCFPVQHQFTPSRRTFRKDFFPKDFQADFVRRGRRWIFAAFWQRGKIWTFCPPSQQLQAKKKKKWKWAFAWQFKAFQKWFDAPLDLAGFWTWIQDDRRFKTKTWFAAQVRDTFDIDMDGGGDHRDIKMKMWIAHQVQQKIFIDILLHTPDMDRRYHGRGNRRGIMMHQHDHVSNVDTGGTGGIIGTIIMGSHGDDSVVSNVVCVCSNCVHD/DPPPPPPPPVPPPDPDDDPDPDDDDDPPPPPPLPPPPPPVDPVVVVVSVVVVVVVVVVVVVVPPPPDPPDDDDDDDDDDDDDDDDDDDDDDDDPPPPPDPPDPDLDAADPEADFWWLFKAQCFPVQHQFTPSRRTFRKDFFPKDFQADFVGRGRRWIFAAFWQRGKIWTFPPPSQQLQAKKKKKWKWAFAWQFKAFQKWFDAPLDLAGFWTWIQDDRRFKTKTWFAAQVRDTFDIDMDGGGDHRDIKMKMWIAHQVQQKIFIDILLHTPDMDRRYHGRGNRRGIMMHQHDHVSNVDTGGTGGIIGIIIMGSHGDDSVVSNVVCVCSNCVHD

pLDDT: mean 71.28, std 31.89, range [14.17, 98.81]

Nearest PDB structures (foldseek):
  3flp-assembly1_A  TM=6.746E-01  e=4.263E-08  Limulus polyphemus
  2uur-assembly1_A  TM=6.715E-01  e=3.963E-07  Homo sapiens
  3vkm-assembly1_A  TM=5.490E-01  e=1.085E-03  Homo sapiens
  8hl9-assembly1_A  TM=5.457E-01  e=1.433E-03  Homo sapiens
  1x50-assembly1_A  TM=4.685E-01  e=3.558E-04  Homo sapiens

Sequence (662 aa):
MAMFTGLFLVTLMSLSCAQPISSLPDHSCICDVSPVVHCNNDSALRAELDLLKDVVRQLLQAGSNVSSAGCAQGPAGRDGRDGLPGRDGAPGVSGEIGPAGPPGPPGPRAYPLPGLVGYWPLNEEHGARDVSGYGNDGVTFSTGVSEGPGGQTGGAMYFHGVAGSRVEFPNNGALDARSYITLQAWIYPQETGEGPIFNYQPAGSTGWGVHFWITGGGNNLYITFVNRNSQARDPLQQSGITQNEWQFVTATYHRTSGVQKLYRNAVEIGSDDLGDVDLGTQFPVAMGARPPFTGDTRAYKGRIAHMQVYNIALTQAQIQEAMDRTRYARKMAMFTGLFLVTLMSLSCAQPISSLPDHSCICDVSPVVHCNNDSALRAELDLLKDVVRQLLQAGSNVSSAGCAQGPAGRDGRDGLPGRDGAPGVSGEIGPAGPPGPPGPRAYPLPGLVGYWPLNEEHGARDVSGYGNDGVTFSTGVSEGPGGQTGGAMYFHGVAGSRVEFPNNGALDARSYITLQAWIYPQETGEGPIFNYQPAGSTGWGVHFWITGGGNNLYITFVNRNSQARDPLQQSGITQNEWQFVTATYHRTSGVQKLYRNAVEIGSDDLGDVDLGTQFPVAMGARPPFTGDTRAYKGRIAHMQVYNIALTQAQIQEAMDRTRYARK